Protein AF-A0A9W8GFX2-F1 (afdb_monomer_lite)

pLDDT: mean 70.72, std 22.23, range [20.66, 97.88]

Foldseek 3Di:
DDPPDPPPDPDDPPDPVDDWPVSLPQDPLLQVLCCPPVVDTHQDPLLSVLLNCLLFQQFAEEEAADPPNCNLVSVLRSLLRNLVVQLVVVVVVVDDNLRSLVLLFLQAEAADAAQVSQVVSLVSNVSSCCRSPVPRDSLSAEDEFEDDDVVVVVRVVSCVVRNGHNYYYYHLVRLQCQQQVPPDHRSQDAPPPVLVVVCVVVVVVCVPDDDDDPNVSNLNHGYAEYEAEAVCSQFVPADPPHDPVRNVCCVVDGGSSVVRLLVSCVRNVLCVPQVQLPDPDPPDDDPDDDDPPNDDDPPPVPPDDDDPDRPQPFSNPRGSSHHHYYYYHNDDDPVSVVVCVSNSVGGPDGHYHYDPPPDPVPPPPDDDFDWDDDDPPDTDTDDDPPPDDDDDDDDDDDDPDPPPPVVVVVVVVVVVVVVVVVVVVVVVVVVVD

Organism: NCBI:txid417178

Structure (mmCIF, N/CA/C/O backbone):
data_AF-A0A9W8GFX2-F1
#
_entry.id   AF-A0A9W8GFX2-F1
#
loop_
_atom_site.group_PDB
_atom_site.id
_atom_site.type_symbol
_atom_site.label_atom_id
_atom_site.label_alt_id
_atom_site.label_comp_id
_atom_site.label_asym_id
_atom_site.label_entity_id
_atom_site.label_seq_id
_atom_site.pdbx_PDB_ins_code
_atom_site.Cartn_x
_atom_site.Cartn_y
_atom_site.Cartn_z
_atom_site.occupancy
_atom_site.B_iso_or_equiv
_atom_site.auth_seq_id
_atom_site.auth_comp_id
_atom_site.auth_asym_id
_atom_site.auth_atom_id
_atom_site.pdbx_PDB_model_num
ATOM 1 N N . MET A 1 1 ? -31.278 7.350 14.910 1.00 24.78 1 MET A N 1
ATOM 2 C CA . MET A 1 1 ? -31.998 6.726 13.777 1.00 24.78 1 MET A CA 1
ATOM 3 C C . MET A 1 1 ? -31.205 6.971 12.481 1.00 24.78 1 MET A C 1
ATOM 5 O O . MET A 1 1 ? -31.663 7.671 11.594 1.00 24.78 1 MET A O 1
ATOM 9 N N . LEU A 1 2 ? -29.975 6.442 12.399 1.00 22.52 2 LEU A N 1
ATOM 10 C CA . LEU A 1 2 ? -29.036 6.632 11.282 1.00 22.52 2 LEU A CA 1
ATOM 11 C C . LEU A 1 2 ? -28.750 5.260 10.662 1.00 22.52 2 LEU A C 1
ATOM 13 O O . LEU A 1 2 ? -27.943 4.491 11.175 1.00 22.52 2 LEU A O 1
ATOM 17 N N . ARG A 1 3 ? -29.465 4.930 9.585 1.00 20.66 3 ARG A N 1
ATOM 18 C CA . ARG A 1 3 ? -29.139 3.795 8.717 1.00 20.66 3 ARG A CA 1
ATOM 19 C C . ARG A 1 3 ? -28.138 4.289 7.671 1.00 20.66 3 ARG A C 1
ATOM 21 O O . ARG A 1 3 ? -28.544 4.823 6.645 1.00 20.66 3 ARG A O 1
ATOM 28 N N . CYS A 1 4 ? -26.842 4.108 7.926 1.00 23.78 4 CYS A N 1
ATOM 29 C CA . CYS A 1 4 ? -25.829 4.125 6.868 1.00 23.78 4 CYS A CA 1
ATOM 30 C C . CYS A 1 4 ? -26.044 2.871 6.015 1.00 23.78 4 CYS A C 1
ATOM 32 O O . CYS A 1 4 ? -25.560 1.786 6.333 1.00 23.78 4 CYS A O 1
ATOM 34 N N . ALA A 1 5 ? -26.867 3.002 4.977 1.00 25.22 5 ALA A N 1
ATOM 35 C CA . ALA A 1 5 ? -27.092 1.946 4.010 1.00 25.22 5 ALA A CA 1
ATOM 36 C C . ALA A 1 5 ? -25.796 1.709 3.221 1.00 25.22 5 ALA A C 1
ATOM 38 O O . ALA A 1 5 ? -25.401 2.520 2.385 1.00 25.22 5 ALA A O 1
ATOM 39 N N . LEU A 1 6 ? -25.158 0.569 3.488 1.00 28.44 6 LEU A N 1
ATOM 40 C CA . LEU A 1 6 ? -24.264 -0.125 2.566 1.00 28.44 6 LEU A CA 1
ATOM 41 C C . LEU A 1 6 ? -25.026 -0.376 1.255 1.00 28.44 6 LEU A C 1
ATOM 43 O O . LEU A 1 6 ? -25.684 -1.398 1.071 1.00 28.44 6 LEU A O 1
ATOM 47 N N . LEU A 1 7 ? -24.975 0.589 0.340 1.00 24.98 7 LEU A N 1
ATOM 48 C CA . LEU A 1 7 ? -25.488 0.441 -1.015 1.00 24.98 7 LEU A CA 1
ATOM 49 C C . LEU A 1 7 ? -24.452 -0.319 -1.848 1.00 24.98 7 LEU A C 1
ATOM 51 O O . LEU A 1 7 ? -23.654 0.254 -2.587 1.00 24.98 7 LEU A O 1
ATOM 55 N N . VAL A 1 8 ? -24.505 -1.648 -1.748 1.00 31.12 8 VAL A N 1
ATOM 56 C CA . VAL A 1 8 ? -24.004 -2.553 -2.788 1.00 31.12 8 VAL A CA 1
ATOM 57 C C . VAL A 1 8 ? -24.923 -2.383 -4.001 1.00 31.12 8 VAL A C 1
ATOM 59 O O . VAL A 1 8 ? -25.888 -3.121 -4.189 1.00 31.12 8 VAL A O 1
ATOM 62 N N . SER A 1 9 ? -24.671 -1.356 -4.813 1.00 28.00 9 SER A N 1
ATOM 63 C CA . SER A 1 9 ? -25.372 -1.186 -6.085 1.00 28.00 9 SER A CA 1
ATOM 64 C C . SER A 1 9 ? -24.657 -1.994 -7.168 1.00 28.00 9 SER A C 1
ATOM 66 O O . SER A 1 9 ? -23.529 -1.723 -7.578 1.00 28.00 9 SER A O 1
ATOM 68 N N . ARG A 1 10 ? -25.327 -3.060 -7.612 1.00 30.11 10 ARG A N 1
ATOM 69 C CA . ARG A 1 10 ? -24.933 -3.860 -8.771 1.00 30.11 10 ARG A CA 1
ATOM 70 C C . ARG A 1 10 ? -24.878 -2.963 -10.016 1.00 30.11 10 ARG A C 1
ATOM 72 O O . ARG A 1 10 ? -25.896 -2.434 -10.449 1.00 30.11 10 ARG A O 1
ATOM 79 N N . GLY A 1 11 ? -23.701 -2.861 -10.630 1.00 30.83 11 GLY A N 1
ATOM 80 C CA . GLY A 1 11 ? -23.572 -2.708 -12.083 1.00 30.83 11 GLY A CA 1
ATOM 81 C C . GLY A 1 11 ? -23.943 -1.363 -12.721 1.00 30.83 11 GLY A C 1
ATOM 82 O O . GLY A 1 11 ? -24.408 -1.370 -13.860 1.00 30.83 11 GLY A O 1
ATOM 83 N N . ARG A 1 12 ? -23.702 -0.212 -12.081 1.00 29.14 12 ARG A N 1
A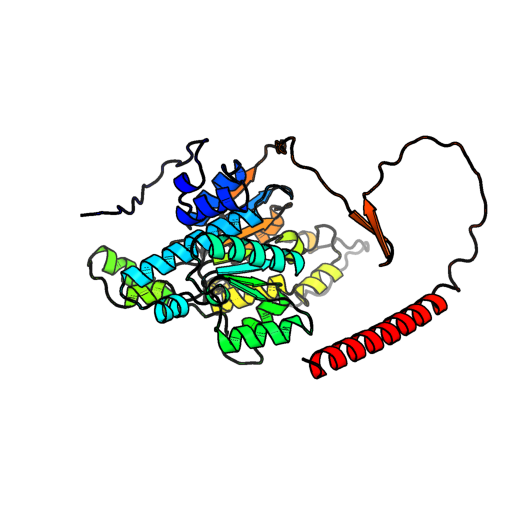TOM 84 C CA . ARG A 1 12 ? -23.725 1.089 -12.782 1.00 29.14 12 ARG A CA 1
ATOM 85 C C . ARG A 1 12 ? -22.453 1.891 -12.518 1.00 29.14 12 ARG A C 1
ATOM 87 O O . ARG A 1 12 ? -21.981 1.964 -11.392 1.00 29.14 12 ARG A O 1
ATOM 94 N N . ARG A 1 13 ? -21.896 2.462 -13.593 1.00 38.47 13 ARG A N 1
ATOM 95 C CA . ARG A 1 13 ? -20.738 3.367 -13.591 1.00 38.47 13 ARG A CA 1
ATOM 96 C C . ARG A 1 13 ? -21.013 4.546 -12.647 1.00 38.47 13 ARG A C 1
ATOM 98 O O . ARG A 1 13 ? -21.745 5.454 -13.020 1.00 38.47 13 ARG A O 1
ATOM 105 N N . LEU A 1 14 ? -20.427 4.524 -11.450 1.00 37.38 14 LEU A N 1
ATOM 106 C CA . LEU A 1 14 ? -20.392 5.645 -10.500 1.00 37.38 14 LEU A CA 1
ATOM 107 C C . LEU A 1 14 ? -19.260 6.619 -10.863 1.00 37.38 14 LEU A C 1
ATOM 109 O O . LEU A 1 14 ? -18.417 6.940 -10.037 1.00 37.38 14 LEU A O 1
ATOM 113 N N . PHE A 1 15 ? -19.213 7.065 -12.116 1.00 41.22 15 PHE A N 1
ATOM 114 C CA . PHE A 1 15 ? -18.318 8.149 -12.509 1.00 41.22 15 PHE A CA 1
ATOM 115 C C . PHE A 1 15 ? -19.181 9.325 -12.949 1.00 41.22 15 PHE A C 1
ATOM 117 O O . PHE A 1 15 ? -19.479 9.496 -14.127 1.00 41.22 15 PHE A O 1
ATOM 124 N N . SER A 1 16 ? -19.626 10.104 -11.962 1.00 36.94 16 SER A N 1
ATOM 125 C CA . SER A 1 16 ? -19.845 11.533 -12.173 1.00 36.94 16 SER A CA 1
ATOM 126 C C . SER A 1 16 ? -18.468 12.121 -12.478 1.00 36.94 16 SER A C 1
ATOM 128 O O . SER A 1 16 ? -17.565 12.040 -11.648 1.00 36.94 16 SER A O 1
ATOM 130 N N . THR A 1 17 ? -18.266 12.640 -13.685 1.00 38.75 17 THR A N 1
ATOM 131 C CA . THR A 1 17 ? -16.996 13.219 -14.155 1.00 38.75 17 THR A CA 1
ATOM 132 C C . THR A 1 17 ? -16.723 14.603 -13.546 1.00 38.75 17 THR A C 1
ATOM 134 O O . THR A 1 17 ? -16.325 15.522 -14.255 1.00 38.75 17 THR A O 1
ATOM 137 N N . GLY A 1 18 ? -16.961 14.782 -12.243 1.00 44.94 18 GLY A N 1
ATOM 138 C CA . GLY A 1 18 ? -16.845 16.087 -11.585 1.00 44.94 18 GLY A CA 1
ATOM 139 C C . GLY A 1 18 ? -16.917 16.084 -10.057 1.00 44.94 18 GLY A C 1
ATOM 140 O O . GLY A 1 18 ? -17.297 17.103 -9.492 1.00 44.94 18 GLY A O 1
ATOM 141 N N . GLY A 1 19 ? -16.593 14.974 -9.386 1.00 61.19 19 GLY A N 1
ATOM 142 C CA . GLY A 1 19 ? -16.722 14.873 -7.928 1.00 61.19 19 GLY A CA 1
ATOM 143 C C . GLY A 1 19 ? -15.461 15.239 -7.138 1.00 61.19 19 GLY A C 1
ATOM 144 O O . GLY A 1 19 ? -14.341 14.900 -7.529 1.00 61.19 19 GLY A O 1
ATOM 145 N N . GLY A 1 20 ? -15.643 15.903 -5.992 1.00 84.69 20 GLY A N 1
ATOM 146 C CA . GLY A 1 20 ? -14.577 16.143 -5.008 1.00 84.69 20 GLY A CA 1
ATOM 147 C C . GLY A 1 20 ? -14.150 14.868 -4.261 1.00 84.69 20 GLY A C 1
ATOM 148 O O . GLY A 1 20 ? -14.788 13.820 -4.366 1.00 84.69 20 GLY A O 1
ATOM 149 N N . PHE A 1 21 ? -13.087 14.939 -3.449 1.00 88.88 21 PHE A N 1
ATOM 150 C CA . PHE A 1 21 ? -12.582 13.778 -2.689 1.00 88.88 21 PHE A CA 1
ATOM 151 C C . PHE A 1 21 ? -13.656 13.107 -1.812 1.00 88.88 21 PHE A C 1
ATOM 153 O O . PHE A 1 21 ? -13.690 11.881 -1.711 1.00 88.88 21 PHE A O 1
ATOM 160 N N . ALA A 1 22 ? -14.559 13.888 -1.214 1.00 90.25 22 ALA A N 1
ATOM 161 C CA . ALA A 1 22 ? -15.645 13.364 -0.385 1.00 90.25 22 ALA A CA 1
ATOM 162 C C . ALA A 1 22 ? -16.611 12.461 -1.176 1.00 90.25 22 ALA A C 1
ATOM 164 O O . ALA A 1 22 ? -17.029 11.418 -0.677 1.00 90.25 22 ALA A O 1
ATOM 165 N N . GLU A 1 23 ? -16.919 12.813 -2.428 1.00 88.75 23 GLU A N 1
ATOM 166 C CA . GLU A 1 23 ? -17.828 12.046 -3.293 1.00 88.75 23 GLU A CA 1
ATOM 167 C C . GLU A 1 23 ? -17.230 10.711 -3.737 1.00 88.75 23 GLU A C 1
ATOM 169 O O . GLU A 1 23 ? -17.946 9.725 -3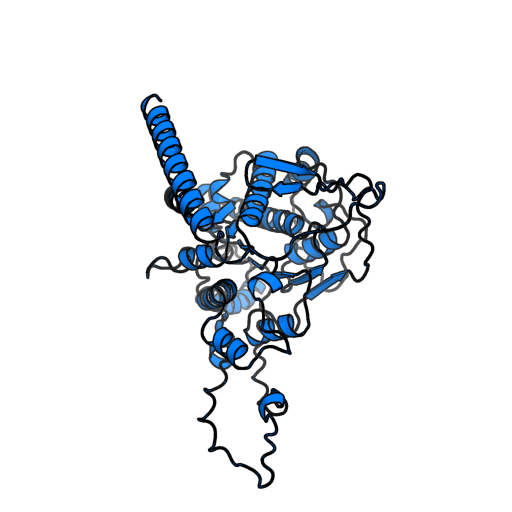.897 1.00 88.75 23 GLU A O 1
ATOM 174 N N . LEU A 1 24 ? -15.902 10.650 -3.860 1.00 88.94 24 LEU A N 1
ATOM 175 C CA . LEU A 1 24 ? -15.174 9.399 -4.091 1.00 88.94 24 LEU A CA 1
ATOM 176 C C . LEU A 1 24 ? -15.166 8.490 -2.856 1.00 88.94 24 LEU A C 1
ATOM 178 O O . LEU A 1 24 ? -14.665 7.367 -2.910 1.00 88.94 24 LEU A O 1
ATOM 182 N N . GLY A 1 25 ? -15.694 8.975 -1.733 1.00 88.88 25 GLY A N 1
ATOM 183 C CA . GLY A 1 25 ? -15.654 8.292 -0.462 1.00 88.88 25 GLY A CA 1
ATOM 184 C C . GLY A 1 25 ? -14.291 8.412 0.207 1.00 88.88 25 GLY A C 1
ATOM 185 O O . GLY A 1 25 ? -13.848 7.440 0.808 1.00 88.88 25 GLY A O 1
ATOM 186 N N . VAL A 1 26 ? -13.616 9.556 0.139 1.00 92.44 26 VAL A N 1
ATOM 187 C CA . VAL A 1 26 ? -12.558 9.874 1.110 1.00 92.44 26 VAL A CA 1
ATOM 188 C C . VAL A 1 26 ? -13.207 10.326 2.420 1.00 92.44 26 VAL A C 1
ATOM 190 O O . VAL A 1 26 ? -14.312 10.865 2.434 1.00 92.44 26 VAL A O 1
ATOM 193 N N . GLU A 1 27 ? -12.555 10.037 3.541 1.00 92.38 27 GLU A N 1
ATOM 194 C CA . GLU A 1 27 ? -13.055 10.392 4.868 1.00 92.38 27 GLU A CA 1
ATOM 195 C C . GLU A 1 27 ? -13.135 11.934 5.034 1.00 92.38 27 GLU A C 1
ATOM 197 O O . GLU A 1 27 ? -12.196 12.620 4.628 1.00 92.38 27 GLU A O 1
ATOM 202 N N . PRO A 1 28 ? -14.238 12.501 5.568 1.00 92.38 28 PRO A N 1
ATOM 203 C CA . PRO A 1 28 ? -14.447 13.952 5.604 1.00 92.38 28 PRO A CA 1
ATOM 204 C C . PRO A 1 28 ? -13.367 14.773 6.320 1.00 92.38 28 PRO A C 1
ATOM 206 O O . PRO A 1 28 ? -12.986 15.829 5.812 1.00 92.38 28 PRO A O 1
ATOM 209 N N . GLU A 1 29 ? -12.856 14.323 7.470 1.00 94.25 29 GLU A N 1
ATOM 210 C CA . GLU A 1 29 ? -11.775 15.035 8.169 1.00 94.25 29 GLU A CA 1
ATOM 211 C C . GLU A 1 29 ? -10.469 14.995 7.365 1.00 94.25 29 GLU A C 1
ATOM 213 O O . GLU A 1 29 ? -9.732 15.980 7.309 1.00 94.25 29 GLU A O 1
ATOM 218 N N . LEU A 1 30 ? -10.219 13.902 6.643 1.00 95.00 30 LEU A N 1
ATOM 219 C CA . LEU A 1 30 ? -9.101 13.793 5.716 1.00 95.00 30 LEU A CA 1
ATOM 220 C C . LEU A 1 30 ? -9.239 14.753 4.526 1.00 95.00 30 LEU A C 1
ATOM 222 O O . LEU A 1 30 ? -8.245 15.347 4.120 1.00 95.00 30 LEU A O 1
ATOM 226 N N . VAL A 1 31 ? -10.448 14.961 3.994 1.00 95.12 31 VAL A N 1
ATOM 227 C CA . VAL A 1 31 ? -10.687 15.974 2.946 1.00 95.12 31 VAL A CA 1
ATOM 228 C C . VAL A 1 31 ? -10.340 17.371 3.457 1.00 95.12 31 VAL A C 1
ATOM 230 O O . VAL A 1 31 ? -9.595 18.093 2.799 1.00 95.12 31 VAL A O 1
ATOM 233 N N . ARG A 1 32 ? -10.778 17.730 4.669 1.00 94.44 32 ARG A N 1
ATOM 234 C CA . ARG A 1 32 ? -10.410 19.016 5.285 1.00 94.44 32 ARG A CA 1
ATOM 235 C C . ARG A 1 32 ? -8.901 19.145 5.484 1.00 94.44 32 ARG A C 1
ATOM 237 O O . ARG A 1 32 ? -8.345 20.223 5.278 1.00 94.44 32 ARG A O 1
ATOM 244 N N . ALA A 1 33 ? -8.228 18.056 5.858 1.00 94.50 33 ALA A N 1
ATOM 245 C CA . ALA A 1 33 ? -6.777 18.047 6.000 1.00 94.50 33 ALA A CA 1
ATOM 246 C C . ALA A 1 33 ? -6.051 18.261 4.663 1.00 94.50 33 ALA A C 1
ATOM 248 O O . ALA A 1 33 ? -5.053 18.984 4.618 1.00 94.50 33 ALA A O 1
ATOM 249 N N . LEU A 1 34 ? -6.557 17.682 3.570 1.00 93.12 34 LEU A N 1
ATOM 250 C CA . LEU A 1 34 ? -6.042 17.923 2.218 1.00 93.12 34 LEU A CA 1
ATOM 251 C C . LEU A 1 34 ? -6.161 19.396 1.821 1.00 93.12 34 LEU A C 1
ATOM 253 O O . LEU A 1 34 ? -5.193 19.978 1.329 1.00 93.12 34 LEU A O 1
ATOM 257 N N . GLU A 1 35 ? -7.304 20.017 2.096 1.00 93.00 35 GLU A N 1
ATOM 258 C CA . GLU A 1 35 ? -7.539 21.425 1.778 1.00 93.00 35 GLU A CA 1
ATOM 259 C C . GLU A 1 35 ? -6.634 22.353 2.593 1.00 93.00 35 GLU A C 1
ATOM 261 O O . GLU A 1 35 ? -5.923 23.179 2.027 1.00 93.00 35 GLU A O 1
ATOM 266 N N . ARG A 1 36 ? -6.606 22.206 3.922 1.00 92.81 36 ARG A N 1
ATOM 267 C CA . ARG A 1 36 ? -5.871 23.136 4.796 1.00 92.81 36 ARG A CA 1
ATOM 268 C C . ARG A 1 36 ? -4.362 22.993 4.692 1.00 92.81 36 ARG A C 1
ATOM 270 O O . ARG A 1 36 ? -3.649 23.992 4.715 1.00 92.81 36 ARG A O 1
ATOM 277 N N . ARG A 1 37 ? -3.866 21.755 4.620 1.00 91.69 37 ARG A N 1
ATOM 278 C CA . ARG A 1 37 ? -2.428 21.483 4.722 1.00 91.69 37 ARG A CA 1
ATOM 279 C C . ARG A 1 37 ? -1.742 21.364 3.373 1.00 91.69 37 ARG A C 1
ATOM 281 O O . ARG A 1 37 ? -0.575 21.728 3.260 1.00 91.69 37 ARG A O 1
ATOM 288 N N . PHE A 1 38 ? -2.447 20.845 2.372 1.00 88.50 38 PHE A N 1
ATOM 289 C CA . PHE A 1 38 ? -1.880 20.597 1.049 1.00 88.50 38 PHE A CA 1
ATOM 290 C C . PHE A 1 38 ? -2.447 21.525 -0.026 1.00 88.50 38 PHE A C 1
ATOM 292 O O . PHE A 1 38 ? -1.894 21.547 -1.120 1.00 88.50 38 PHE A O 1
ATOM 299 N N . GLN A 1 39 ? -3.501 22.300 0.271 1.00 91.06 39 GLN A N 1
ATOM 300 C CA . GLN A 1 39 ? -4.186 23.168 -0.699 1.00 91.06 39 GLN A CA 1
ATOM 301 C C . GLN A 1 39 ? -4.709 22.373 -1.907 1.00 91.06 39 GLN A C 1
ATOM 303 O O . GLN A 1 39 ? -4.735 22.851 -3.040 1.00 91.06 39 GLN A O 1
ATOM 308 N N . ILE A 1 40 ? -5.109 21.120 -1.663 1.00 89.56 40 ILE A N 1
ATOM 309 C CA . ILE A 1 40 ? -5.638 20.214 -2.683 1.00 89.56 40 ILE A CA 1
ATOM 310 C C . ILE A 1 40 ? -7.153 20.126 -2.500 1.00 89.56 40 ILE A C 1
ATOM 312 O O . ILE A 1 40 ? -7.629 19.535 -1.535 1.00 89.56 40 ILE A O 1
ATOM 316 N N . HIS A 1 41 ? -7.900 20.686 -3.452 1.00 87.12 41 HIS A N 1
ATOM 317 C CA . HIS A 1 41 ? -9.367 20.732 -3.408 1.00 87.12 41 HIS A CA 1
ATOM 318 C C . HIS A 1 41 ? -10.022 19.627 -4.237 1.00 87.12 41 HIS A C 1
ATOM 320 O O . HIS A 1 41 ? -10.993 19.003 -3.810 1.00 87.12 41 HIS A O 1
ATOM 326 N N . THR A 1 42 ? -9.490 19.357 -5.430 1.00 87.88 42 THR A N 1
ATOM 327 C CA . THR A 1 42 ? -10.094 18.415 -6.375 1.00 87.88 42 THR A CA 1
ATOM 328 C C . THR A 1 42 ? -9.090 17.363 -6.842 1.00 87.88 42 THR A C 1
ATOM 330 O O . THR A 1 42 ? -7.935 17.683 -7.133 1.00 87.88 42 THR A O 1
ATOM 333 N N . PRO A 1 43 ? -9.503 16.086 -6.910 1.00 90.44 43 PRO A N 1
ATOM 334 C CA . PRO A 1 43 ? -8.684 15.038 -7.494 1.00 90.44 43 PRO A CA 1
ATOM 335 C C . PRO A 1 43 ? -8.682 15.170 -9.018 1.00 90.44 43 PRO A C 1
ATOM 337 O O . PRO A 1 43 ? -9.729 15.401 -9.627 1.00 90.44 43 PRO A O 1
ATOM 340 N N . ASN A 1 44 ? -7.528 14.958 -9.653 1.00 87.00 44 ASN A N 1
ATOM 341 C CA . ASN A 1 44 ? -7.477 14.851 -11.114 1.00 87.00 44 ASN A CA 1
ATOM 342 C C . ASN A 1 44 ? -8.163 13.561 -11.605 1.00 87.00 44 ASN A C 1
ATOM 344 O O . ASN A 1 44 ? -8.409 12.643 -10.822 1.00 87.00 44 ASN A O 1
ATOM 348 N N . THR A 1 45 ? -8.437 13.455 -12.907 1.00 86.31 45 THR A N 1
ATOM 349 C CA . THR A 1 45 ? -9.162 12.314 -13.499 1.00 86.31 45 THR A CA 1
ATOM 350 C C . THR A 1 45 ? -8.567 10.955 -13.129 1.00 86.31 45 THR A C 1
ATOM 352 O O . THR A 1 45 ? -9.304 10.023 -12.813 1.00 86.31 45 THR A O 1
ATOM 355 N N . MET A 1 46 ? -7.235 10.830 -13.108 1.00 85.38 46 MET A N 1
ATOM 356 C CA . MET A 1 46 ? -6.613 9.571 -12.700 1.00 85.38 46 MET A CA 1
ATOM 357 C C . MET A 1 46 ? -6.802 9.321 -11.206 1.00 85.38 46 MET A C 1
ATOM 359 O O . MET A 1 46 ? -7.123 8.202 -10.819 1.00 85.38 46 MET A O 1
ATOM 363 N N . GLN A 1 47 ? -6.624 10.338 -10.362 1.00 90.12 47 GLN A N 1
ATOM 364 C CA . GLN A 1 47 ? -6.831 10.196 -8.923 1.00 90.12 47 GLN A CA 1
ATOM 365 C C . GLN A 1 47 ? -8.280 9.814 -8.613 1.00 90.12 47 GLN A C 1
ATOM 367 O O . GLN A 1 47 ? -8.491 8.980 -7.741 1.00 90.12 47 GLN A O 1
ATOM 372 N N . GLN A 1 48 ? -9.257 10.351 -9.351 1.00 90.06 48 GLN A N 1
ATOM 373 C CA . GLN A 1 48 ? -10.668 9.971 -9.242 1.00 90.06 48 GLN A CA 1
ATOM 374 C C . GLN A 1 48 ? -10.872 8.479 -9.515 1.00 90.06 48 GLN A C 1
ATOM 376 O O . GLN A 1 48 ? -11.463 7.772 -8.697 1.00 90.06 48 GLN A O 1
ATOM 381 N N . GLU A 1 49 ? -10.337 7.983 -10.632 1.00 88.81 49 GLU A N 1
ATOM 382 C CA . GLU A 1 49 ? -10.454 6.572 -10.998 1.00 88.81 49 GLU A CA 1
ATOM 383 C C . GLU A 1 49 ? -9.706 5.667 -10.008 1.00 88.81 49 GLU A C 1
ATOM 385 O O . GLU A 1 49 ? -10.263 4.690 -9.503 1.00 88.81 49 GLU A O 1
ATOM 390 N N . LEU A 1 50 ? -8.466 6.020 -9.662 1.00 91.44 50 LEU A N 1
ATOM 391 C CA . LEU A 1 50 ? -7.630 5.266 -8.732 1.00 91.44 50 LEU A CA 1
ATOM 392 C C . LEU A 1 50 ? -8.248 5.197 -7.335 1.00 91.44 50 LEU A C 1
ATOM 394 O O . LEU A 1 50 ? -8.330 4.109 -6.762 1.00 91.44 50 LEU A O 1
ATOM 398 N N . LEU A 1 51 ? -8.701 6.325 -6.788 1.00 91.62 51 LEU A N 1
ATOM 399 C CA . LEU A 1 51 ? -9.351 6.375 -5.480 1.00 91.62 51 LEU A CA 1
ATOM 400 C C . LEU A 1 51 ? -10.657 5.591 -5.493 1.00 91.62 51 LEU A C 1
ATOM 402 O O . LEU A 1 51 ? -10.838 4.738 -4.628 1.00 91.62 51 LEU A O 1
ATOM 406 N N . GLY A 1 52 ? -11.523 5.794 -6.490 1.00 89.19 52 GLY A N 1
ATOM 407 C CA . GLY A 1 52 ? -12.796 5.075 -6.579 1.00 89.19 52 GLY A CA 1
ATOM 408 C C . GLY A 1 52 ? -12.612 3.552 -6.589 1.00 89.19 52 GLY A C 1
ATOM 409 O O . GLY A 1 52 ? -13.326 2.821 -5.900 1.00 89.19 52 GLY A O 1
ATOM 410 N N . GLN A 1 53 ? -11.599 3.057 -7.302 1.00 89.56 53 GLN A N 1
ATOM 411 C CA . GLN A 1 53 ? -11.300 1.623 -7.367 1.00 89.56 53 GLN A CA 1
ATOM 412 C C . GLN A 1 53 ? -10.567 1.095 -6.124 1.00 89.56 53 GLN A C 1
ATOM 414 O O . GLN A 1 53 ? -10.798 -0.036 -5.687 1.00 89.56 53 GLN A O 1
ATOM 419 N N . THR A 1 54 ? -9.695 1.904 -5.520 1.00 90.38 54 THR A N 1
ATOM 420 C CA . THR A 1 54 ? -8.974 1.532 -4.291 1.00 90.38 54 THR A CA 1
ATOM 421 C C . THR A 1 54 ? -9.932 1.450 -3.105 1.00 90.38 54 THR A C 1
ATOM 423 O O . THR A 1 54 ? -9.906 0.486 -2.347 1.00 90.38 54 THR A O 1
ATOM 426 N N . LEU A 1 55 ? -10.823 2.433 -2.963 1.00 89.06 55 LEU A N 1
ATOM 427 C CA . LEU A 1 55 ? -11.742 2.542 -1.831 1.00 89.06 55 LEU A CA 1
ATOM 428 C C . LEU A 1 55 ? -12.860 1.491 -1.860 1.00 89.06 55 LEU A C 1
ATOM 430 O O . LEU A 1 55 ? -13.373 1.122 -0.806 1.00 89.06 55 LEU A O 1
ATOM 434 N N . THR A 1 56 ? -13.222 0.987 -3.042 1.00 82.25 56 THR A N 1
ATOM 435 C CA . THR A 1 56 ? -14.243 -0.064 -3.200 1.00 82.25 56 THR A CA 1
ATOM 436 C C . THR A 1 56 ? -13.690 -1.484 -3.083 1.00 82.25 56 THR A C 1
ATOM 438 O O . THR A 1 56 ? -14.465 -2.408 -2.850 1.00 82.25 56 THR A O 1
ATOM 441 N N . ALA A 1 57 ? -12.373 -1.671 -3.231 1.00 73.19 57 ALA A N 1
ATOM 442 C CA . ALA A 1 57 ? -11.684 -2.957 -3.103 1.00 73.19 57 ALA A CA 1
ATOM 443 C C . ALA A 1 57 ? -12.354 -4.124 -3.860 1.00 73.19 57 ALA A C 1
ATOM 445 O O . ALA A 1 57 ? -12.459 -5.233 -3.343 1.00 73.19 57 ALA A O 1
ATOM 446 N N . SER A 1 58 ? -12.820 -3.877 -5.090 1.00 71.19 58 SER A N 1
ATOM 447 C CA . SER A 1 58 ? -13.540 -4.875 -5.901 1.00 71.19 58 SER A CA 1
ATOM 448 C C . SER A 1 58 ? -12.637 -5.699 -6.823 1.00 71.19 58 SER A C 1
ATOM 450 O O . SER A 1 58 ? -13.017 -6.782 -7.256 1.00 71.19 58 SER A O 1
ATOM 452 N N . ASN A 1 59 ? -11.446 -5.187 -7.150 1.00 80.31 59 ASN A N 1
ATOM 453 C CA . ASN A 1 59 ? -10.510 -5.804 -8.086 1.00 80.31 59 ASN A CA 1
ATOM 454 C C . ASN A 1 59 ? -9.057 -5.497 -7.707 1.00 80.31 59 ASN A C 1
ATOM 456 O O . ASN A 1 59 ? -8.762 -4.467 -7.092 1.00 80.31 59 ASN A O 1
ATOM 460 N N . HIS A 1 60 ? -8.137 -6.376 -8.117 1.00 89.31 60 HIS A N 1
ATOM 461 C CA . HIS A 1 60 ? -6.727 -6.004 -8.199 1.00 89.31 60 HIS A CA 1
ATOM 462 C C . HIS A 1 60 ? -6.562 -4.937 -9.278 1.00 89.31 60 HIS A C 1
ATOM 464 O O . HIS A 1 60 ? -7.177 -5.032 -10.346 1.00 89.31 60 HIS A O 1
ATOM 470 N N . LEU A 1 61 ? -5.722 -3.947 -9.003 1.00 91.94 61 LEU A N 1
ATOM 471 C CA . LEU A 1 61 ? -5.535 -2.781 -9.850 1.00 91.94 61 LEU A CA 1
ATOM 472 C C . LEU A 1 61 ? -4.139 -2.799 -10.454 1.00 91.94 61 LEU A C 1
ATOM 474 O O . LEU A 1 61 ? -3.149 -3.056 -9.767 1.00 91.94 61 LEU A O 1
ATOM 478 N N . LEU A 1 62 ? -4.067 -2.495 -11.741 1.00 92.50 62 LEU A N 1
ATOM 479 C CA . LEU A 1 62 ? -2.825 -2.264 -12.454 1.00 92.50 62 LEU A CA 1
ATOM 480 C C . LEU A 1 62 ? -2.910 -0.886 -13.103 1.00 92.50 62 LEU A C 1
ATOM 482 O O . LEU A 1 62 ? -3.678 -0.679 -14.037 1.00 92.50 62 LEU A O 1
ATOM 486 N N . VAL A 1 63 ? -2.148 0.062 -12.575 1.00 91.31 63 VAL A N 1
ATOM 487 C CA . VAL A 1 63 ? -2.230 1.470 -12.962 1.00 91.31 63 VAL A CA 1
ATOM 488 C C . VAL A 1 63 ? -1.050 1.802 -13.856 1.00 91.31 63 VAL A C 1
ATOM 490 O O . VAL A 1 63 ? 0.102 1.658 -13.439 1.00 91.31 63 VAL A O 1
ATOM 493 N N . ARG A 1 64 ? -1.344 2.259 -15.073 1.00 89.06 64 ARG A N 1
ATOM 494 C CA . ARG A 1 64 ? -0.356 2.698 -16.054 1.00 89.06 64 ARG A CA 1
ATOM 495 C C . ARG A 1 64 ? -0.458 4.199 -16.274 1.00 89.06 64 ARG A C 1
ATOM 497 O O . ARG A 1 64 ? -1.432 4.667 -16.855 1.00 89.06 64 ARG A O 1
ATOM 504 N N . GLN A 1 65 ? 0.549 4.952 -15.838 1.00 78.56 65 GLN A N 1
ATOM 505 C CA . GLN A 1 65 ? 0.627 6.381 -16.155 1.00 78.56 65 GLN A CA 1
ATOM 506 C C . GLN A 1 65 ? 2.009 6.973 -15.869 1.00 78.56 65 GLN A C 1
ATOM 508 O O . GLN A 1 65 ? 2.666 6.567 -14.907 1.00 78.56 65 GLN A O 1
ATOM 513 N N . GLU A 1 66 ? 2.375 8.009 -16.622 1.00 72.69 66 GLU A N 1
ATOM 514 C CA . GLU A 1 66 ? 3.591 8.813 -16.449 1.00 72.69 66 GLU A CA 1
ATOM 515 C C . GLU A 1 66 ? 3.782 9.341 -15.021 1.00 72.69 66 GLU A C 1
ATOM 517 O O . GLU A 1 66 ? 2.834 9.478 -14.240 1.00 72.69 66 GLU A O 1
ATOM 522 N N . THR A 1 67 ? 5.036 9.595 -14.653 1.00 75.56 67 THR A N 1
ATOM 523 C CA . THR A 1 67 ? 5.412 10.189 -13.365 1.00 75.56 67 THR A CA 1
ATOM 524 C C . THR A 1 67 ? 4.789 11.581 -13.199 1.00 75.56 67 THR A C 1
ATOM 526 O O . THR A 1 67 ? 4.342 12.204 -14.154 1.00 75.56 67 THR A O 1
ATOM 529 N N . GLY A 1 68 ? 4.672 12.058 -11.957 1.00 75.38 68 GLY A N 1
ATOM 530 C CA . GLY A 1 68 ? 4.124 13.394 -11.677 1.00 75.38 68 GLY A CA 1
ATOM 531 C C . GLY A 1 68 ? 2.593 13.500 -11.644 1.00 75.38 68 GLY A C 1
ATOM 532 O O . GLY A 1 68 ? 2.072 14.485 -11.141 1.00 75.38 68 GLY A O 1
ATOM 533 N N . SER A 1 69 ? 1.842 12.470 -12.043 1.00 77.50 69 SER A N 1
ATOM 534 C CA . SER A 1 69 ? 0.367 12.510 -12.023 1.00 77.50 69 SER A CA 1
ATOM 535 C C . SER A 1 69 ? -0.296 12.403 -10.636 1.00 77.50 69 SER A C 1
ATOM 537 O O . SER A 1 69 ? -1.523 12.392 -10.526 1.00 77.50 69 SER A O 1
ATOM 539 N N . GLY A 1 70 ? 0.497 12.287 -9.565 1.00 86.38 70 GLY A N 1
ATOM 540 C CA . GLY A 1 70 ? -0.003 12.217 -8.189 1.00 86.38 70 GLY A CA 1
ATOM 541 C C . GLY A 1 70 ? -0.595 10.862 -7.771 1.00 86.38 70 GLY A C 1
ATOM 542 O O . GLY A 1 70 ? -1.382 10.825 -6.827 1.00 86.38 70 GLY A O 1
ATOM 543 N N . LYS A 1 71 ? -0.232 9.756 -8.446 1.00 89.81 71 LYS A N 1
ATOM 544 C CA . LYS A 1 71 ? -0.691 8.378 -8.133 1.00 89.81 71 LYS A CA 1
ATOM 545 C C . LYS A 1 71 ? -0.387 7.969 -6.693 1.00 89.81 71 LYS A C 1
ATOM 547 O O . LYS A 1 71 ? -1.280 7.561 -5.957 1.00 89.81 71 LYS A O 1
ATOM 552 N N . THR A 1 72 ? 0.876 8.096 -6.297 1.00 93.44 72 THR A N 1
ATOM 553 C CA . THR A 1 72 ? 1.359 7.673 -4.979 1.00 93.44 72 THR A CA 1
ATOM 554 C C . THR A 1 72 ? 0.705 8.480 -3.860 1.00 93.44 72 THR A C 1
ATOM 556 O O . THR A 1 72 ? 0.304 7.924 -2.837 1.00 93.44 72 THR A O 1
ATOM 559 N N . PHE A 1 73 ? 0.513 9.784 -4.078 1.00 94.12 73 PHE A N 1
ATOM 560 C CA . PHE A 1 73 ? -0.209 10.635 -3.137 1.00 94.12 73 PHE A CA 1
ATOM 561 C C . PHE A 1 73 ? -1.676 10.204 -3.002 1.00 94.12 73 PHE A C 1
ATOM 563 O O . PHE A 1 73 ? -2.146 9.971 -1.891 1.00 94.12 73 PHE A O 1
ATOM 570 N N . ALA A 1 74 ? -2.384 9.994 -4.117 1.00 93.56 74 ALA A N 1
ATOM 571 C CA . ALA A 1 74 ? -3.769 9.523 -4.086 1.00 93.56 74 ALA A CA 1
ATOM 572 C C . ALA A 1 74 ? -3.915 8.154 -3.408 1.00 93.56 74 ALA A C 1
ATOM 574 O O . ALA A 1 74 ? -4.842 7.952 -2.629 1.00 93.56 74 ALA A O 1
ATOM 575 N N . LEU A 1 75 ? -2.975 7.228 -3.612 1.00 94.81 75 LEU A N 1
ATOM 576 C CA . LEU A 1 75 ? -2.977 5.975 -2.857 1.00 94.81 75 LEU A CA 1
ATOM 577 C C . LEU A 1 75 ? -2.744 6.187 -1.366 1.00 94.81 75 LEU A C 1
ATOM 579 O O . LEU A 1 75 ? -3.411 5.542 -0.567 1.00 94.81 75 LEU A O 1
ATOM 583 N N . SER A 1 76 ? -1.860 7.106 -0.984 1.00 96.88 76 SER A N 1
ATOM 584 C CA . SER A 1 76 ? -1.644 7.454 0.425 1.00 96.88 76 SER A CA 1
ATOM 585 C C . SER A 1 76 ? -2.941 7.950 1.078 1.00 96.88 76 SER A C 1
ATOM 587 O O . SER A 1 76 ? -3.294 7.494 2.165 1.00 96.88 76 SER A O 1
ATOM 589 N N . VAL A 1 77 ? -3.697 8.806 0.378 1.00 96.44 77 VAL A N 1
ATOM 590 C CA . VAL A 1 77 ? -5.034 9.268 0.797 1.00 96.44 77 VAL A CA 1
ATOM 591 C C . VAL A 1 77 ? -6.013 8.099 0.917 1.00 96.44 77 VAL A C 1
ATOM 593 O O . VAL A 1 77 ? -6.672 7.946 1.946 1.00 96.44 77 VAL A O 1
ATOM 596 N N . GLY A 1 78 ? -6.098 7.247 -0.107 1.00 95.38 78 GLY A N 1
ATOM 597 C CA . GLY A 1 78 ? -7.015 6.107 -0.122 1.00 95.38 78 GLY A CA 1
ATOM 598 C C . GLY A 1 78 ? -6.726 5.091 0.987 1.00 95.38 78 GLY A C 1
ATOM 599 O O . GLY A 1 78 ? -7.642 4.655 1.683 1.00 95.38 78 GLY A O 1
ATOM 600 N N . LEU A 1 79 ? -5.453 4.749 1.201 1.00 95.44 79 LEU A N 1
ATOM 601 C CA . LEU A 1 79 ? -5.017 3.824 2.251 1.00 95.44 79 LEU A CA 1
ATOM 602 C C . LEU A 1 79 ? -5.293 4.373 3.651 1.00 95.44 79 LEU A C 1
ATOM 604 O O . LEU A 1 79 ? -5.783 3.632 4.509 1.00 95.44 79 LEU A O 1
ATOM 608 N N . LEU A 1 80 ? -5.014 5.659 3.882 1.00 96.69 80 LEU A N 1
ATOM 609 C CA . LEU A 1 80 ? -5.314 6.301 5.157 1.00 96.69 80 LEU A CA 1
ATOM 610 C C . LEU A 1 80 ? -6.827 6.348 5.396 1.00 96.69 80 LEU A C 1
ATOM 612 O O . LEU A 1 80 ? -7.281 5.942 6.461 1.00 96.69 80 LEU A O 1
ATOM 616 N N . SER A 1 81 ? -7.620 6.736 4.393 1.00 95.69 81 SER A N 1
ATOM 617 C CA . SER A 1 81 ? -9.083 6.751 4.497 1.00 95.69 81 SER A CA 1
ATOM 618 C C . SER A 1 81 ? -9.660 5.374 4.843 1.00 95.69 81 SER A C 1
ATOM 620 O O . SER A 1 81 ? -10.530 5.270 5.707 1.00 95.69 81 SER A O 1
ATOM 622 N N . LEU A 1 82 ? -9.155 4.303 4.222 1.00 92.81 82 LEU A N 1
ATOM 623 C CA . LEU A 1 82 ? -9.576 2.936 4.538 1.00 92.81 82 LEU A CA 1
ATOM 624 C C . LEU A 1 82 ? -9.169 2.521 5.951 1.00 92.81 82 LEU A C 1
ATOM 626 O O . LEU A 1 82 ? -9.981 1.944 6.669 1.00 92.81 82 LEU A O 1
ATOM 630 N N . THR A 1 83 ? -7.951 2.855 6.371 1.00 93.25 83 THR A N 1
ATOM 631 C CA . THR A 1 83 ? -7.461 2.555 7.723 1.00 93.25 83 THR A CA 1
ATOM 632 C C . THR A 1 83 ? -8.291 3.268 8.792 1.00 93.25 83 THR A C 1
ATOM 634 O O . THR A 1 83 ? -8.665 2.653 9.788 1.00 93.25 83 THR A O 1
ATOM 637 N N . LEU A 1 84 ? -8.654 4.532 8.569 1.00 93.62 84 LEU A N 1
ATOM 638 C CA . LEU A 1 84 ? -9.491 5.309 9.488 1.00 93.62 84 LEU A CA 1
ATOM 639 C C . LEU A 1 84 ? -10.920 4.760 9.573 1.00 93.62 84 LEU A C 1
ATOM 641 O O . LEU A 1 84 ? -11.467 4.633 10.664 1.00 93.62 84 LEU A O 1
ATOM 645 N N . ARG A 1 85 ? -11.512 4.355 8.444 1.00 91.00 85 ARG A N 1
ATOM 646 C CA . ARG A 1 85 ? -12.835 3.706 8.424 1.00 91.00 85 ARG A CA 1
ATOM 647 C C . ARG A 1 85 ? -12.854 2.396 9.190 1.00 91.00 85 ARG A C 1
ATOM 649 O O . ARG A 1 85 ? -13.781 2.129 9.946 1.00 91.00 85 ARG A O 1
ATOM 656 N N . GLU A 1 86 ? -11.835 1.572 8.980 1.00 89.94 86 GLU A N 1
ATOM 657 C CA . GLU A 1 86 ? -11.666 0.320 9.713 1.00 89.94 86 GLU A CA 1
ATOM 658 C C . GLU A 1 86 ? -11.506 0.580 11.213 1.00 89.94 86 GLU A C 1
ATOM 660 O O . GLU A 1 86 ? -12.109 -0.121 12.021 1.00 89.94 86 GLU A O 1
ATOM 665 N N . HIS A 1 87 ? -10.767 1.629 11.578 1.00 91.44 87 HIS A N 1
ATOM 666 C CA . HIS A 1 87 ? -10.574 2.020 12.966 1.00 91.44 87 HIS A CA 1
ATOM 667 C C . HIS A 1 87 ? -11.910 2.418 13.603 1.00 91.44 87 HIS A C 1
ATOM 669 O O . HIS A 1 87 ? -12.315 1.850 14.614 1.00 91.44 87 HIS A O 1
ATOM 675 N N . GLN A 1 88 ? -12.654 3.321 12.961 1.00 91.06 88 GLN A N 1
ATOM 676 C CA . GLN A 1 88 ? -13.984 3.747 13.403 1.00 91.06 88 GLN A CA 1
ATOM 677 C C . GLN A 1 88 ? -14.971 2.575 13.503 1.00 91.06 88 GLN A C 1
ATOM 679 O O . GLN A 1 88 ? -15.767 2.523 14.442 1.00 91.06 88 GLN A O 1
ATOM 684 N N . ALA A 1 89 ? -14.912 1.615 12.574 1.00 89.06 89 ALA A N 1
ATOM 685 C CA . ALA A 1 89 ? -15.734 0.410 12.625 1.00 89.06 89 ALA A CA 1
ATOM 686 C C . ALA A 1 89 ? -15.413 -0.438 13.865 1.00 89.06 89 ALA A C 1
ATOM 688 O O . ALA A 1 89 ? -16.331 -0.826 14.581 1.00 89.06 89 ALA A O 1
ATOM 689 N N . LEU A 1 90 ? -14.131 -0.654 14.176 1.00 87.88 90 LEU A N 1
ATOM 690 C CA . LEU A 1 90 ? -13.711 -1.378 15.382 1.00 87.88 90 LEU A CA 1
ATOM 691 C C . LEU A 1 90 ? -14.136 -0.653 16.667 1.00 87.88 90 LEU A C 1
ATOM 693 O O . LEU A 1 90 ? -14.634 -1.292 17.592 1.00 87.88 90 LEU A O 1
ATOM 697 N N . ARG A 1 91 ? -14.028 0.681 16.712 1.00 90.69 91 ARG A N 1
ATOM 698 C CA . ARG A 1 91 ? -14.523 1.484 17.847 1.00 90.69 91 ARG A CA 1
ATOM 699 C C . ARG A 1 91 ? -16.041 1.369 17.999 1.00 90.69 91 ARG A C 1
ATOM 701 O O . ARG A 1 91 ? -16.539 1.244 19.113 1.00 90.69 91 ARG A O 1
ATOM 708 N N . SER A 1 92 ? -16.771 1.331 16.884 1.00 89.75 92 SER A N 1
ATOM 709 C CA . SER A 1 92 ? -18.229 1.135 16.873 1.00 89.75 92 SER A CA 1
ATOM 710 C C . SER A 1 92 ? -18.646 -0.272 17.322 1.00 89.75 92 SER A C 1
ATOM 712 O O . SER A 1 92 ? -19.759 -0.445 17.807 1.00 89.75 92 SER A O 1
ATOM 714 N N . MET A 1 93 ? -17.756 -1.265 17.206 1.00 86.19 93 MET A N 1
ATOM 715 C CA . MET A 1 93 ? -17.930 -2.620 17.752 1.00 86.19 93 MET A CA 1
ATOM 716 C C . MET A 1 93 ? -17.620 -2.709 19.259 1.00 86.19 93 MET A C 1
ATOM 718 O O . MET A 1 93 ? -17.652 -3.797 19.825 1.00 86.19 93 MET A O 1
ATOM 722 N N . GLY A 1 94 ? -17.314 -1.587 19.918 1.00 88.94 94 GLY A N 1
ATOM 723 C CA . GLY A 1 94 ? -17.068 -1.527 21.359 1.00 88.94 94 GLY A CA 1
ATOM 724 C C . GLY A 1 94 ? -15.628 -1.826 21.780 1.00 88.94 94 GLY A C 1
ATOM 725 O O . GLY A 1 94 ? -15.357 -1.866 22.978 1.00 88.94 94 GLY A O 1
ATOM 726 N N . LEU A 1 95 ? -14.692 -2.003 20.837 1.00 88.81 95 LEU A N 1
ATOM 727 C CA . LEU A 1 95 ? -13.273 -2.113 21.181 1.00 88.81 95 LEU A CA 1
ATOM 728 C C . LEU A 1 95 ? -12.772 -0.765 21.691 1.00 88.81 95 LEU A C 1
ATOM 730 O O . LEU A 1 95 ? -13.087 0.279 21.113 1.00 88.81 95 LEU A O 1
ATOM 734 N N . ASP A 1 96 ? -11.948 -0.789 22.737 1.00 91.56 96 ASP A N 1
ATOM 735 C CA . ASP A 1 96 ? -11.209 0.394 23.161 1.00 91.56 96 ASP A CA 1
ATOM 736 C C . ASP A 1 96 ? -10.172 0.830 22.102 1.00 91.56 96 ASP A C 1
ATOM 738 O O . ASP A 1 96 ? -9.931 0.158 21.094 1.00 91.56 96 ASP A O 1
ATOM 742 N N . GLU A 1 97 ? -9.578 2.002 22.314 1.00 90.12 97 GLU A N 1
ATOM 743 C CA . GLU A 1 97 ? -8.611 2.601 21.391 1.00 90.12 97 GLU A CA 1
ATOM 744 C C . GLU A 1 97 ? -7.394 1.690 21.146 1.00 90.12 97 GLU A C 1
ATOM 746 O O . GLU A 1 97 ? -6.960 1.483 20.010 1.00 90.12 97 GLU A O 1
ATOM 751 N N . ALA A 1 98 ? -6.860 1.101 22.217 1.00 88.00 98 ALA A N 1
ATOM 752 C CA . ALA A 1 98 ? -5.661 0.277 22.166 1.00 88.00 98 ALA A CA 1
ATOM 753 C C . ALA A 1 98 ? -5.918 -1.053 21.440 1.00 88.00 98 ALA A C 1
ATOM 755 O O . ALA A 1 98 ? -5.105 -1.475 20.612 1.00 88.00 98 ALA A O 1
ATOM 756 N N . ALA A 1 99 ? -7.058 -1.689 21.706 1.00 87.56 99 ALA A N 1
ATOM 757 C CA . ALA A 1 99 ? -7.496 -2.925 21.080 1.00 87.56 99 ALA A CA 1
ATOM 758 C C . ALA A 1 99 ? -7.826 -2.721 19.598 1.00 87.56 99 ALA A C 1
ATOM 760 O O . ALA A 1 99 ? -7.431 -3.548 18.770 1.00 87.56 99 ALA A O 1
ATOM 761 N N . ALA A 1 100 ? -8.484 -1.613 19.239 1.00 88.25 100 ALA A N 1
ATOM 762 C CA . ALA A 1 100 ? -8.765 -1.273 17.846 1.00 88.25 100 ALA A CA 1
ATOM 763 C C . ALA A 1 100 ? -7.461 -1.123 17.045 1.00 88.25 100 ALA A C 1
ATOM 765 O O . ALA A 1 100 ? -7.273 -1.805 16.038 1.00 88.25 100 ALA A O 1
ATOM 766 N N . LEU A 1 101 ? -6.509 -0.325 17.539 1.00 87.56 101 LEU A N 1
ATOM 767 C CA . LEU A 1 101 ? -5.206 -0.138 16.887 1.00 87.56 101 LEU A CA 1
ATOM 768 C C . LEU A 1 101 ? -4.391 -1.435 16.819 1.00 87.56 101 LEU A C 1
ATOM 770 O O . LEU A 1 101 ? -3.719 -1.696 15.823 1.00 87.56 101 LEU A O 1
ATOM 774 N N . SER A 1 102 ? -4.458 -2.272 17.857 1.00 85.19 102 SER A N 1
ATOM 775 C CA . SER A 1 102 ? -3.778 -3.570 17.866 1.00 85.19 102 SER A CA 1
ATOM 776 C C . SER A 1 102 ? -4.388 -4.572 16.879 1.00 85.19 102 SER A C 1
ATOM 778 O O . SER A 1 102 ? -3.688 -5.418 16.331 1.00 85.19 102 SER A O 1
ATOM 780 N N . THR A 1 103 ? -5.686 -4.466 16.604 1.00 83.38 103 THR A N 1
ATOM 781 C CA . THR A 1 103 ? -6.371 -5.334 15.636 1.00 83.38 103 THR A CA 1
ATOM 782 C C . THR A 1 103 ? -6.011 -4.973 14.191 1.00 83.38 103 THR A C 1
ATOM 784 O O . THR A 1 103 ? -5.968 -5.848 13.333 1.00 83.38 103 THR A O 1
ATOM 787 N N . GLN A 1 104 ? -5.691 -3.705 13.915 1.00 84.25 104 GLN A N 1
ATOM 788 C CA . GLN A 1 104 ? -5.387 -3.212 12.564 1.00 84.25 104 GLN A CA 1
ATOM 789 C C . GLN A 1 104 ? -3.924 -3.369 12.130 1.00 84.25 104 GLN A C 1
ATOM 791 O O . GLN A 1 104 ? -3.556 -2.869 11.066 1.00 84.25 104 GLN A O 1
ATOM 796 N N . GLN A 1 105 ? -3.076 -4.022 12.926 1.00 82.88 105 GLN A N 1
ATOM 797 C CA . GLN A 1 105 ? -1.646 -4.125 12.633 1.00 82.88 105 GLN A CA 1
ATOM 798 C C . GLN A 1 105 ? -1.386 -4.747 11.251 1.00 82.88 105 GLN A C 1
ATOM 800 O O . GLN A 1 105 ? -1.924 -5.803 10.910 1.00 82.88 105 GLN A O 1
ATOM 805 N N . ALA A 1 106 ? -0.534 -4.081 10.469 1.00 83.56 106 ALA A N 1
ATOM 806 C CA . ALA A 1 106 ? -0.142 -4.450 9.112 1.00 83.56 106 ALA A CA 1
ATOM 807 C C . ALA A 1 106 ? -1.311 -4.709 8.140 1.00 83.56 106 ALA A C 1
ATOM 809 O O . ALA A 1 106 ? -1.212 -5.571 7.266 1.00 83.56 106 ALA A O 1
ATOM 810 N N . ASN A 1 107 ? -2.414 -3.962 8.250 1.00 88.44 107 ASN A N 1
ATOM 811 C CA . ASN A 1 107 ? -3.541 -4.074 7.318 1.00 88.44 107 ASN A CA 1
ATOM 812 C C . ASN A 1 107 ? -3.154 -3.718 5.867 1.00 88.44 107 ASN A C 1
ATOM 814 O O . ASN A 1 107 ? -3.719 -4.273 4.917 1.00 88.44 107 ASN A O 1
ATOM 818 N N . SER A 1 108 ? -2.185 -2.818 5.688 1.00 92.56 108 SER A N 1
ATOM 819 C CA . SER A 1 108 ? -1.775 -2.286 4.392 1.00 92.56 108 SER A CA 1
ATOM 820 C C . SER A 1 108 ? -0.257 -2.267 4.287 1.00 92.56 108 SER A C 1
ATOM 822 O O . SER A 1 108 ? 0.422 -1.662 5.111 1.00 92.56 108 SER A O 1
ATOM 824 N N . VAL A 1 109 ? 0.279 -2.896 3.247 1.00 94.69 109 VAL A N 1
ATOM 825 C CA . VAL A 1 109 ? 1.715 -2.941 2.965 1.00 94.69 109 VAL A CA 1
ATOM 826 C C . VAL A 1 109 ? 1.989 -2.198 1.665 1.00 94.69 109 VAL A C 1
ATOM 828 O O . VAL A 1 109 ? 1.425 -2.535 0.626 1.00 94.69 109 VAL A O 1
ATOM 831 N N . VAL A 1 110 ? 2.868 -1.203 1.712 1.00 97.00 110 VAL A N 1
ATOM 832 C CA . VAL A 1 110 ? 3.292 -0.391 0.570 1.00 97.00 110 VAL A CA 1
ATOM 833 C C . VAL A 1 110 ? 4.762 -0.662 0.297 1.00 97.00 110 VAL A C 1
ATOM 835 O O . VAL A 1 110 ? 5.637 -0.320 1.093 1.00 97.00 110 VAL A O 1
ATOM 838 N N . VAL A 1 111 ? 5.031 -1.283 -0.844 1.00 96.62 111 VAL A N 1
ATOM 839 C CA . VAL A 1 111 ? 6.379 -1.572 -1.316 1.00 96.62 111 VAL A CA 1
ATOM 840 C C . VAL A 1 111 ? 6.811 -0.459 -2.251 1.00 96.62 111 VAL A C 1
ATOM 842 O O . VAL A 1 111 ? 6.154 -0.211 -3.261 1.00 96.62 111 VAL A O 1
ATOM 845 N N . VAL A 1 112 ? 7.922 0.190 -1.916 1.00 96.06 112 VAL A N 1
ATOM 846 C CA . VAL A 1 112 ? 8.482 1.307 -2.681 1.00 96.06 112 VAL A CA 1
ATOM 847 C C . VAL A 1 112 ? 9.883 0.982 -3.212 1.00 96.06 112 VAL A C 1
ATOM 849 O O . VAL A 1 112 ? 10.621 0.216 -2.587 1.00 96.06 112 VAL A O 1
ATOM 852 N N . PRO A 1 113 ? 10.290 1.556 -4.357 1.00 93.00 113 PRO A N 1
ATOM 853 C CA . PRO A 1 113 ? 11.576 1.272 -4.997 1.00 93.00 113 PRO A CA 1
ATOM 854 C C . PRO A 1 113 ? 12.784 1.776 -4.197 1.00 93.00 113 PRO A C 1
ATOM 856 O O . PRO A 1 113 ? 13.849 1.158 -4.248 1.00 93.00 113 PRO A O 1
ATOM 859 N N . ASN A 1 114 ? 12.638 2.885 -3.470 1.00 92.31 114 ASN A N 1
ATOM 860 C CA . ASN A 1 114 ? 13.723 3.569 -2.770 1.00 92.31 114 ASN A CA 1
ATOM 861 C C . ASN A 1 114 ? 13.261 4.134 -1.416 1.00 92.31 114 ASN A C 1
ATOM 863 O O . ASN A 1 114 ? 12.077 4.095 -1.068 1.00 92.31 114 ASN A O 1
ATOM 867 N N . ARG A 1 115 ? 14.222 4.609 -0.619 1.00 93.44 115 ARG A N 1
ATOM 868 C CA . ARG A 1 115 ? 13.964 5.092 0.743 1.00 93.44 115 ARG A CA 1
ATOM 869 C C . ARG A 1 115 ? 13.276 6.454 0.734 1.00 93.44 115 ARG A C 1
ATOM 871 O O . ARG A 1 115 ? 12.406 6.680 1.566 1.00 93.44 115 ARG A O 1
ATOM 878 N N . GLU A 1 116 ? 13.628 7.319 -0.209 1.00 93.44 116 GLU A N 1
ATOM 879 C CA . GLU A 1 116 ? 13.128 8.686 -0.347 1.00 93.44 116 GLU A CA 1
ATOM 880 C C . GLU A 1 116 ? 11.607 8.689 -0.532 1.00 93.44 116 GLU A C 1
ATOM 882 O O . GLU A 1 116 ? 10.899 9.386 0.196 1.00 93.44 116 GLU A O 1
ATOM 887 N N . LEU A 1 117 ? 11.085 7.821 -1.405 1.00 93.62 117 LEU A N 1
ATOM 888 C CA . LEU A 1 117 ? 9.643 7.659 -1.585 1.00 93.62 117 LEU A CA 1
ATOM 889 C C . LEU A 1 117 ? 8.969 7.117 -0.318 1.00 93.62 117 LEU A C 1
ATOM 891 O O . LEU A 1 117 ? 7.873 7.545 0.036 1.00 93.62 117 LEU A O 1
ATOM 895 N N . ALA A 1 118 ? 9.637 6.218 0.410 1.00 95.56 118 ALA A N 1
ATOM 896 C CA . ALA A 1 118 ? 9.132 5.711 1.685 1.00 95.56 118 ALA A CA 1
ATOM 897 C C . ALA A 1 118 ? 8.968 6.847 2.711 1.00 95.56 118 ALA A C 1
ATOM 899 O O . ALA A 1 118 ? 7.934 6.941 3.372 1.00 95.56 118 ALA A O 1
ATOM 900 N N . PHE A 1 119 ? 9.979 7.718 2.830 1.00 95.31 119 PHE A N 1
ATOM 901 C CA . PHE A 1 119 ? 9.943 8.910 3.686 1.00 95.31 119 PHE A CA 1
ATOM 902 C C . PHE A 1 119 ? 8.825 9.861 3.271 1.00 95.31 119 PHE A C 1
ATOM 904 O O . PHE A 1 119 ? 8.099 10.369 4.124 1.00 95.31 119 PHE A O 1
ATOM 911 N N . GLN A 1 120 ? 8.666 10.076 1.968 1.00 95.25 120 GLN A N 1
ATOM 912 C CA . GLN A 1 120 ? 7.651 10.963 1.424 1.00 95.25 120 GLN A CA 1
ATOM 913 C C . GLN A 1 120 ? 6.233 10.479 1.764 1.00 95.25 120 GLN A C 1
ATOM 915 O O . GLN A 1 120 ? 5.445 11.251 2.309 1.00 95.25 120 GLN A O 1
ATOM 920 N N . ILE A 1 121 ? 5.933 9.195 1.542 1.00 97.38 121 ILE A N 1
ATOM 921 C CA . ILE A 1 121 ? 4.631 8.595 1.881 1.00 97.38 121 ILE A CA 1
ATOM 922 C C . ILE A 1 121 ? 4.358 8.671 3.388 1.00 97.38 121 ILE A C 1
ATOM 924 O O . ILE A 1 121 ? 3.280 9.100 3.798 1.00 97.38 121 ILE A O 1
ATOM 928 N N . GLU A 1 122 ? 5.325 8.289 4.228 1.00 97.19 122 GLU A N 1
ATOM 929 C CA . GLU A 1 122 ? 5.176 8.337 5.688 1.00 97.19 122 GLU A CA 1
ATOM 930 C C . GLU A 1 122 ? 4.943 9.775 6.186 1.00 97.19 122 GLU A C 1
ATOM 932 O O . GLU A 1 122 ? 4.101 10.017 7.054 1.00 97.19 122 GLU A O 1
ATOM 937 N N . SER A 1 123 ? 5.663 10.743 5.609 1.00 97.00 123 SER A N 1
ATOM 938 C CA . SER A 1 123 ? 5.510 12.169 5.897 1.00 97.00 123 SER A CA 1
ATOM 939 C C . SER A 1 123 ? 4.117 12.673 5.523 1.00 97.00 123 SER A C 1
ATOM 941 O O . SER A 1 123 ? 3.449 13.271 6.367 1.00 97.00 123 SER A O 1
ATOM 943 N N . TRP A 1 124 ? 3.635 12.370 4.313 1.00 97.44 124 TRP A N 1
ATOM 944 C CA . TRP A 1 124 ? 2.293 12.744 3.863 1.00 97.44 124 TRP A CA 1
ATOM 945 C C . TRP A 1 124 ? 1.199 12.154 4.746 1.00 97.44 124 TRP A C 1
ATOM 947 O O . TRP A 1 124 ? 0.333 12.891 5.214 1.00 97.44 124 TRP A O 1
ATOM 957 N N . ILE A 1 125 ? 1.251 10.845 5.015 1.00 97.88 125 ILE A N 1
ATOM 958 C CA . ILE A 1 125 ? 0.252 10.170 5.852 1.00 97.88 125 ILE A CA 1
ATOM 959 C C . ILE A 1 125 ? 0.255 10.762 7.258 1.00 97.88 125 ILE A C 1
ATOM 961 O O . ILE A 1 125 ? -0.804 11.089 7.784 1.00 97.88 125 ILE A O 1
ATOM 965 N N . GLY A 1 126 ? 1.427 10.953 7.864 1.00 97.25 126 GLY A N 1
ATOM 966 C CA . GLY A 1 126 ? 1.498 11.519 9.205 1.00 97.25 126 GLY A CA 1
ATOM 967 C C . GLY A 1 126 ? 1.091 12.994 9.274 1.00 97.25 126 GLY A C 1
ATOM 968 O O . GLY A 1 126 ? 0.525 13.414 10.277 1.00 97.25 126 GLY A O 1
ATOM 969 N N . ALA A 1 127 ? 1.333 13.775 8.219 1.00 96.44 127 ALA A N 1
ATOM 970 C CA . ALA A 1 127 ? 0.872 15.155 8.105 1.00 96.44 127 ALA A CA 1
ATOM 971 C C . ALA A 1 127 ? -0.658 15.248 7.993 1.00 96.44 127 ALA A C 1
ATOM 973 O O . ALA A 1 127 ? -1.271 16.071 8.672 1.00 96.44 127 ALA A O 1
ATOM 974 N N . MET A 1 128 ? -1.265 14.384 7.174 1.00 96.62 128 MET A N 1
ATOM 975 C CA . MET A 1 128 ? -2.719 14.257 7.061 1.00 96.62 128 MET A CA 1
ATOM 976 C C . MET A 1 128 ? -3.348 13.786 8.377 1.00 96.62 128 MET A C 1
ATOM 978 O O . MET A 1 128 ? -4.340 14.352 8.823 1.00 96.62 128 MET A O 1
ATOM 982 N N . LEU A 1 129 ? -2.742 12.789 9.026 1.00 96.50 129 LEU A N 1
ATOM 983 C CA . LEU A 1 129 ? -3.223 12.242 10.291 1.00 96.50 129 LEU A CA 1
ATOM 984 C C . LEU A 1 129 ? -3.170 13.273 11.423 1.00 96.50 129 LEU A C 1
ATOM 986 O O . LEU A 1 129 ? -4.130 13.384 12.170 1.00 96.50 129 LEU A O 1
ATOM 990 N N . ALA A 1 130 ? -2.082 14.039 11.538 1.00 96.12 130 ALA A N 1
ATOM 991 C CA . ALA A 1 130 ? -1.946 15.052 12.585 1.00 96.12 130 ALA A CA 1
ATOM 992 C C . ALA A 1 130 ? -3.006 16.163 12.485 1.00 96.12 130 ALA A C 1
ATOM 994 O O . ALA A 1 130 ? -3.400 16.714 13.506 1.00 96.12 130 ALA A O 1
ATOM 995 N N . GLU A 1 131 ? -3.456 16.482 11.268 1.00 94.88 131 GLU A N 1
ATOM 996 C CA . GLU A 1 131 ? -4.501 17.482 11.021 1.00 94.88 131 GLU A CA 1
ATOM 997 C C . GLU A 1 131 ? -5.908 16.899 11.228 1.00 94.88 131 GLU A C 1
ATOM 999 O O . GLU A 1 131 ? -6.733 17.503 11.906 1.00 94.88 131 GLU A O 1
ATOM 1004 N N . ALA A 1 132 ? -6.187 15.718 10.668 1.00 94.31 132 ALA A N 1
ATOM 1005 C CA . ALA A 1 132 ? -7.523 15.118 10.704 1.00 94.31 132 ALA A CA 1
ATOM 1006 C C . ALA A 1 132 ? -7.843 14.417 12.040 1.00 94.31 132 ALA A C 1
ATOM 1008 O O . ALA A 1 132 ? -8.987 14.413 12.484 1.00 94.31 132 ALA A O 1
ATOM 1009 N N . TYR A 1 133 ? -6.840 13.811 12.684 1.00 95.00 133 TYR A N 1
ATOM 1010 C CA . TYR A 1 133 ? -6.984 12.969 13.876 1.00 95.00 133 TYR A CA 1
ATOM 1011 C C . TYR A 1 133 ? -5.802 13.164 14.846 1.00 95.00 133 TYR A C 1
ATOM 1013 O O . TYR A 1 133 ? -5.011 12.240 15.055 1.00 95.00 133 TYR A O 1
ATOM 1021 N N . PRO A 1 134 ? -5.677 14.339 15.490 1.00 93.44 134 PRO A N 1
ATOM 1022 C CA . PRO A 1 134 ? -4.519 14.682 16.326 1.00 93.44 134 PRO A CA 1
ATOM 1023 C C . PRO A 1 134 ? -4.326 13.769 17.547 1.00 93.44 134 PRO A C 1
ATOM 1025 O O . PRO A 1 134 ? -3.226 13.687 18.088 1.00 93.44 134 PRO A O 1
ATOM 1028 N N . LEU A 1 135 ? -5.383 13.076 17.984 1.00 92.75 135 LEU A N 1
ATOM 1029 C CA . LEU A 1 135 ? -5.339 12.152 19.120 1.00 92.75 135 LEU A CA 1
ATOM 1030 C C . LEU A 1 135 ? -4.867 10.740 18.737 1.00 92.75 135 LEU A C 1
ATOM 1032 O O . LEU A 1 135 ? -4.510 9.964 19.623 1.00 92.75 135 LEU A O 1
ATOM 1036 N N . LEU A 1 136 ? -4.858 10.391 17.444 1.00 92.69 136 LEU A N 1
ATOM 1037 C CA . LEU A 1 136 ? -4.415 9.071 17.004 1.00 92.69 136 LEU A CA 1
ATOM 1038 C C . LEU A 1 136 ? -2.881 8.990 17.003 1.00 92.69 136 LEU A C 1
ATOM 1040 O O . LEU A 1 136 ? -2.211 9.812 16.371 1.00 92.69 136 LEU A O 1
ATOM 1044 N N . PRO A 1 137 ? -2.287 7.969 17.645 1.00 93.19 137 PRO A N 1
ATOM 1045 C CA . PRO A 1 137 ? -0.840 7.828 17.687 1.00 93.19 137 PRO A CA 1
ATOM 1046 C C . PRO A 1 137 ? -0.296 7.474 16.300 1.00 93.19 137 PRO A C 1
ATOM 1048 O O . PRO A 1 137 ? -0.470 6.354 15.809 1.00 93.19 137 PRO A O 1
ATOM 1051 N N . ARG A 1 138 ? 0.436 8.412 15.686 1.00 95.19 138 ARG A N 1
ATOM 1052 C CA . ARG A 1 138 ? 1.041 8.255 14.351 1.00 95.19 138 ARG A CA 1
ATOM 1053 C C . ARG A 1 138 ? 1.789 6.932 14.191 1.00 95.19 138 ARG A C 1
ATOM 1055 O O . ARG A 1 138 ? 1.611 6.265 13.178 1.00 95.19 138 ARG A O 1
ATOM 1062 N N . GLN A 1 139 ? 2.569 6.532 15.197 1.00 93.88 139 GLN A N 1
ATOM 1063 C CA . GLN A 1 139 ? 3.411 5.329 15.172 1.00 93.88 139 GLN A CA 1
ATOM 1064 C C . GLN A 1 139 ? 2.607 4.021 15.107 1.00 93.88 139 GLN A C 1
ATOM 1066 O O . GLN A 1 139 ? 3.161 2.992 14.735 1.00 93.88 139 GLN A O 1
ATOM 1071 N N . LYS A 1 140 ? 1.315 4.043 15.463 1.00 92.75 140 LYS A N 1
ATOM 1072 C CA . LYS A 1 140 ? 0.401 2.898 15.322 1.00 92.75 140 LYS A CA 1
ATOM 1073 C C . LYS A 1 140 ? -0.317 2.889 13.974 1.00 92.75 140 LYS A C 1
ATOM 1075 O O . LYS A 1 140 ? -0.772 1.837 13.541 1.00 92.75 140 LYS A O 1
ATOM 1080 N N . VAL A 1 141 ? -0.428 4.038 13.308 1.00 94.81 141 VAL A N 1
ATOM 1081 C CA . VAL A 1 141 ? -1.143 4.162 12.031 1.00 94.81 141 VAL A CA 1
ATOM 1082 C C . VAL A 1 141 ? -0.207 3.953 10.852 1.00 94.81 141 VAL A C 1
ATOM 1084 O O . VAL A 1 141 ? -0.551 3.212 9.939 1.00 94.81 141 VAL A O 1
ATOM 1087 N N . VAL A 1 142 ? 0.972 4.574 10.859 1.00 96.00 142 VAL A N 1
ATOM 1088 C CA . VAL A 1 142 ? 1.939 4.475 9.764 1.00 96.00 142 VAL A CA 1
ATOM 1089 C C . VAL A 1 142 ? 3.351 4.298 10.297 1.00 96.00 142 VAL A C 1
ATOM 1091 O O . VAL A 1 142 ? 3.759 4.957 11.252 1.00 96.00 142 VAL A O 1
ATOM 1094 N N . GLY A 1 143 ? 4.118 3.427 9.650 1.00 93.50 143 GLY A N 1
ATOM 1095 C CA . GLY A 1 143 ? 5.547 3.310 9.898 1.00 93.50 143 GLY A CA 1
ATOM 1096 C C . GLY A 1 143 ? 6.308 2.919 8.646 1.00 93.50 143 GLY A C 1
ATOM 1097 O O . GLY A 1 143 ? 5.788 2.266 7.737 1.00 93.50 143 GLY A O 1
ATOM 1098 N N . ARG A 1 144 ? 7.557 3.369 8.612 1.00 94.38 144 ARG A N 1
ATOM 1099 C CA . ARG A 1 144 ? 8.452 3.247 7.472 1.00 94.38 144 ARG A CA 1
ATOM 1100 C C . ARG A 1 144 ? 9.610 2.313 7.784 1.00 94.38 144 ARG A C 1
ATOM 1102 O O . ARG A 1 144 ? 10.213 2.420 8.847 1.00 94.38 144 ARG A O 1
ATOM 1109 N N . PHE A 1 145 ? 9.970 1.486 6.809 1.00 92.62 145 PHE A N 1
ATOM 1110 C CA . PHE A 1 145 ? 10.987 0.453 6.928 1.00 92.62 145 PHE A CA 1
ATOM 1111 C C . PHE A 1 145 ? 11.950 0.486 5.746 1.00 92.62 145 PHE A C 1
ATOM 1113 O O . PHE A 1 145 ? 11.626 0.090 4.624 1.00 92.62 145 PHE A O 1
ATOM 1120 N N . VAL A 1 146 ? 13.139 1.022 5.991 1.00 91.62 146 VAL A N 1
ATOM 1121 C CA . VAL A 1 146 ? 14.193 1.195 4.985 1.00 91.62 146 VAL A CA 1
ATOM 1122 C C . VAL A 1 146 ? 15.534 0.778 5.568 1.00 91.62 146 VAL A C 1
ATOM 1124 O O . VAL A 1 146 ? 15.783 0.983 6.756 1.00 91.62 146 VAL A O 1
ATOM 1127 N N . SER A 1 147 ? 16.400 0.237 4.716 1.00 85.25 147 SER A N 1
ATOM 1128 C CA . SER A 1 147 ? 17.753 -0.158 5.106 1.00 85.25 147 SER A CA 1
ATOM 1129 C C . SER A 1 147 ? 18.648 1.050 5.399 1.00 85.25 147 SER A C 1
ATOM 1131 O O . SER A 1 147 ? 18.487 2.120 4.802 1.00 85.25 147 SER A O 1
ATOM 1133 N N . GLY A 1 148 ? 19.613 0.848 6.292 1.00 81.62 148 GLY A N 1
ATOM 1134 C CA . GLY A 1 148 ? 20.604 1.840 6.703 1.00 81.62 148 GLY A CA 1
ATOM 1135 C C . GLY A 1 148 ? 20.794 1.833 8.217 1.00 81.62 148 GLY A C 1
ATOM 1136 O O . GLY A 1 148 ? 19.827 1.932 8.971 1.00 81.62 148 GLY A O 1
ATOM 1137 N N . THR A 1 149 ? 22.051 1.758 8.650 1.00 66.12 149 THR A N 1
ATOM 1138 C CA . THR A 1 149 ? 22.492 1.558 10.041 1.00 66.12 149 THR A CA 1
ATOM 1139 C C . THR A 1 149 ? 21.838 2.467 11.099 1.00 66.12 149 THR A C 1
ATOM 1141 O O . THR A 1 149 ? 21.466 1.936 12.150 1.00 66.12 149 THR A O 1
ATOM 1144 N N . PRO A 1 150 ? 21.587 3.778 10.881 1.00 77.06 150 PRO A N 1
ATOM 1145 C CA . PRO A 1 150 ? 20.854 4.574 11.872 1.00 77.06 150 PRO A CA 1
ATOM 1146 C C . PRO A 1 150 ? 19.340 4.301 11.857 1.00 77.06 150 PRO A C 1
ATOM 1148 O O . PRO A 1 150 ? 18.675 4.371 12.893 1.00 77.06 150 PRO A O 1
ATOM 1151 N N . TYR A 1 151 ? 18.774 3.963 10.698 1.00 83.69 151 TYR A N 1
ATOM 1152 C CA . TYR A 1 151 ? 17.331 3.804 10.535 1.00 83.69 151 TYR A CA 1
ATOM 1153 C C . TYR A 1 151 ? 16.827 2.479 11.096 1.00 83.69 151 TYR A C 1
ATOM 1155 O O . TYR A 1 151 ? 15.768 2.451 11.714 1.00 83.69 151 TYR A O 1
ATOM 1163 N N . GLU A 1 152 ? 17.571 1.392 10.915 1.00 80.75 152 GLU A N 1
ATOM 1164 C CA . GLU A 1 152 ? 17.164 0.057 11.369 1.00 80.75 152 GLU A CA 1
ATOM 1165 C C . GLU A 1 152 ? 17.040 -0.011 12.897 1.00 80.75 152 GLU A C 1
ATOM 1167 O O . GLU A 1 152 ? 16.054 -0.532 13.427 1.00 80.75 152 GLU A O 1
ATOM 1172 N N . SER A 1 153 ? 17.988 0.595 13.616 1.00 77.50 153 SER A N 1
ATOM 1173 C CA . SER A 1 153 ? 17.952 0.699 15.080 1.00 77.50 153 SER A CA 1
ATOM 1174 C C . SER A 1 153 ? 16.742 1.504 15.562 1.00 77.50 153 SER A C 1
ATOM 1176 O O . SER A 1 153 ? 16.024 1.073 16.470 1.00 77.50 153 SER A O 1
ATOM 1178 N N . GLN A 1 154 ? 16.460 2.639 14.910 1.00 83.12 154 GLN A N 1
ATOM 1179 C CA . GLN A 1 154 ? 15.292 3.469 15.209 1.00 83.12 154 GLN A CA 1
ATOM 1180 C C . GLN A 1 154 ? 13.980 2.717 14.940 1.00 83.12 154 GLN A C 1
ATOM 1182 O O . GLN A 1 154 ? 13.097 2.693 15.797 1.00 83.12 154 GLN A O 1
ATOM 1187 N N . GLN A 1 155 ? 13.863 2.060 13.784 1.00 84.06 155 GLN A N 1
ATOM 1188 C CA . GLN A 1 155 ? 12.686 1.281 13.390 1.00 84.06 155 GLN A CA 1
ATOM 1189 C C . GLN A 1 155 ? 12.425 0.130 14.361 1.00 84.06 155 GLN A C 1
ATOM 1191 O O . GLN A 1 155 ? 11.293 -0.054 14.802 1.00 84.06 155 GLN A O 1
ATOM 1196 N N . ARG A 1 156 ? 13.471 -0.605 14.765 1.00 80.88 156 ARG A N 1
ATOM 1197 C CA . ARG A 1 156 ? 13.375 -1.652 15.794 1.00 80.88 156 ARG A CA 1
ATOM 1198 C C . ARG A 1 156 ? 12.924 -1.086 17.138 1.00 80.88 156 ARG A C 1
ATOM 1200 O O . ARG A 1 156 ? 12.104 -1.708 17.808 1.00 80.88 156 ARG A O 1
ATOM 1207 N N . GLY A 1 157 ? 13.423 0.084 17.533 1.00 79.75 157 GLY A N 1
ATOM 1208 C CA . GLY A 1 157 ? 12.978 0.778 18.742 1.00 79.75 157 GLY A CA 1
ATOM 1209 C C . GLY A 1 157 ? 11.492 1.147 18.693 1.00 79.75 157 GLY A C 1
ATOM 1210 O O . GLY A 1 157 ? 10.760 0.866 19.640 1.00 79.75 157 GLY A O 1
ATOM 1211 N N . VAL A 1 158 ? 11.033 1.712 17.573 1.00 82.44 158 VAL A N 1
ATOM 1212 C CA . VAL A 1 158 ? 9.621 2.063 17.349 1.00 82.44 158 VAL A CA 1
ATOM 1213 C C . VAL A 1 158 ? 8.741 0.815 17.359 1.00 82.44 158 VAL A C 1
ATOM 1215 O O . VAL A 1 158 ? 7.745 0.798 18.075 1.00 82.44 158 VAL A O 1
ATOM 1218 N N . LEU A 1 159 ? 9.138 -0.253 16.660 1.00 83.19 159 LEU A N 1
ATOM 1219 C CA . LEU A 1 159 ? 8.422 -1.532 16.655 1.00 83.19 159 LEU A CA 1
ATOM 1220 C C . LEU A 1 159 ? 8.330 -2.156 18.051 1.00 83.19 159 LEU A C 1
ATOM 1222 O O . LEU A 1 159 ? 7.276 -2.655 18.426 1.00 83.19 159 LEU A O 1
ATOM 1226 N N . LYS A 1 160 ? 9.401 -2.114 18.851 1.00 81.06 160 LYS A N 1
ATOM 1227 C CA . LYS A 1 160 ? 9.376 -2.638 20.227 1.00 81.06 160 LYS A CA 1
ATOM 1228 C C . LYS A 1 160 ? 8.428 -1.850 21.133 1.00 81.06 160 LYS A C 1
ATOM 1230 O O . LYS A 1 160 ? 7.760 -2.443 21.969 1.00 81.06 160 LYS A O 1
ATOM 1235 N N . ARG A 1 161 ? 8.377 -0.522 20.982 1.00 84.19 161 ARG A N 1
ATOM 1236 C CA . ARG A 1 161 ? 7.555 0.362 21.830 1.00 84.19 161 ARG A CA 1
ATOM 1237 C C . ARG A 1 161 ? 6.092 0.408 21.402 1.00 84.19 161 ARG A C 1
ATOM 1239 O O . ARG A 1 161 ? 5.204 0.465 22.244 1.00 84.19 161 ARG A O 1
ATOM 1246 N N . HIS A 1 162 ? 5.840 0.415 20.098 1.00 84.38 162 HIS A N 1
ATOM 1247 C CA . HIS A 1 162 ? 4.519 0.670 19.530 1.00 84.38 162 HIS A CA 1
ATOM 1248 C C . HIS A 1 162 ? 3.954 -0.526 18.760 1.00 84.38 162 HIS A C 1
ATOM 1250 O O . HIS A 1 162 ? 2.788 -0.496 18.389 1.00 84.38 162 HIS A O 1
ATOM 1256 N N . GLY A 1 163 ? 4.695 -1.612 18.569 1.00 84.50 163 GLY A N 1
ATOM 1257 C CA . GLY A 1 163 ? 4.261 -2.718 17.718 1.00 84.50 163 GLY A CA 1
ATOM 1258 C C . GLY A 1 163 ? 4.266 -2.344 16.236 1.00 84.50 163 GLY A C 1
ATOM 1259 O O . GLY A 1 163 ? 4.799 -1.308 15.833 1.00 84.50 163 GLY A O 1
ATOM 1260 N N . VAL A 1 164 ? 3.681 -3.214 15.417 1.00 86.94 164 VAL A N 1
ATOM 1261 C CA . VAL A 1 164 ? 3.605 -3.015 13.967 1.00 86.94 164 VAL A CA 1
ATOM 1262 C C . VAL A 1 164 ? 2.494 -2.003 13.653 1.00 86.94 164 VAL A C 1
ATOM 1264 O O . VAL A 1 164 ? 1.393 -2.144 14.178 1.00 86.94 164 VAL A O 1
ATOM 1267 N N . PRO A 1 165 ? 2.742 -0.973 12.827 1.00 91.81 165 PRO A N 1
ATOM 1268 C CA . PRO A 1 165 ? 1.710 -0.012 12.442 1.00 91.81 165 PRO A CA 1
ATOM 1269 C C . PRO A 1 165 ? 0.667 -0.651 11.517 1.00 91.81 165 PRO A C 1
ATOM 1271 O O . PRO A 1 165 ? 0.926 -1.681 10.895 1.00 91.81 165 PRO A O 1
ATOM 1274 N N . ALA A 1 166 ? -0.493 -0.013 11.364 1.00 92.50 166 ALA A N 1
ATOM 1275 C CA . ALA A 1 166 ? -1.500 -0.436 10.394 1.00 92.50 166 ALA A CA 1
ATOM 1276 C C . ALA A 1 166 ? -0.961 -0.369 8.952 1.00 92.50 166 ALA A C 1
ATOM 1278 O O . ALA A 1 166 ? -0.923 -1.374 8.241 1.00 92.50 166 ALA A O 1
ATOM 1279 N N . ILE A 1 167 ? -0.446 0.795 8.552 1.00 95.50 167 ILE A N 1
ATOM 1280 C CA . ILE A 1 167 ? 0.170 1.030 7.248 1.00 95.50 167 ILE A CA 1
ATOM 1281 C C . ILE A 1 167 ? 1.687 0.865 7.368 1.00 95.50 167 ILE A C 1
ATOM 1283 O O . ILE A 1 167 ? 2.383 1.665 7.995 1.00 95.50 167 ILE A O 1
ATOM 1287 N N . VAL A 1 168 ? 2.207 -0.169 6.722 1.00 95.31 168 VAL A N 1
ATOM 1288 C CA . VAL A 1 168 ? 3.633 -0.483 6.637 1.00 95.31 168 VAL A CA 1
ATOM 1289 C C . VAL A 1 168 ? 4.149 -0.013 5.282 1.00 95.31 168 VAL A C 1
ATOM 1291 O O . VAL A 1 168 ? 3.715 -0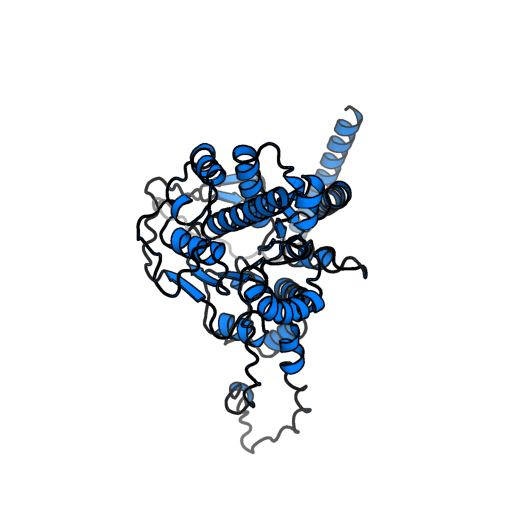.518 4.252 1.00 95.31 168 VAL A O 1
ATOM 1294 N N . VAL A 1 169 ? 5.090 0.927 5.261 1.00 96.88 169 VAL A N 1
ATOM 1295 C CA . VAL A 1 169 ? 5.723 1.428 4.029 1.00 96.88 169 VAL A CA 1
ATOM 1296 C C . VAL A 1 169 ? 7.188 1.031 4.033 1.00 96.88 169 VAL A C 1
ATOM 1298 O O . VAL A 1 169 ? 7.876 1.278 5.016 1.00 96.88 169 VAL A O 1
ATOM 1301 N N . GLY A 1 170 ? 7.725 0.452 2.964 1.00 95.06 170 GLY A N 1
ATOM 1302 C CA . GLY A 1 170 ? 9.146 0.122 2.985 1.00 95.06 170 GLY A CA 1
ATOM 1303 C C . GLY A 1 170 ? 9.751 -0.364 1.687 1.00 95.06 170 GLY A C 1
ATOM 1304 O O . GLY A 1 170 ? 9.063 -0.655 0.707 1.00 95.06 170 GLY A O 1
ATOM 1305 N N . THR A 1 171 ? 11.079 -0.455 1.696 1.00 94.62 171 THR A N 1
ATOM 1306 C CA . THR A 1 171 ? 11.823 -1.030 0.577 1.00 94.62 171 THR A CA 1
ATOM 1307 C C . THR A 1 171 ? 11.792 -2.556 0.655 1.00 94.62 171 THR A C 1
ATOM 1309 O O . THR A 1 171 ? 11.791 -3.125 1.750 1.00 94.62 171 THR A O 1
ATOM 1312 N N . PRO A 1 172 ? 11.816 -3.263 -0.489 1.00 92.75 172 PRO A N 1
ATOM 1313 C CA . PRO A 1 172 ? 11.646 -4.708 -0.518 1.00 92.75 172 PRO A CA 1
ATOM 1314 C C . PRO A 1 172 ? 12.532 -5.517 0.430 1.00 92.75 172 PRO A C 1
ATOM 1316 O O . PRO A 1 172 ? 12.072 -6.486 1.023 1.00 92.75 172 PRO A O 1
ATOM 1319 N N . ARG A 1 173 ? 13.813 -5.146 0.551 1.00 89.44 173 ARG A N 1
ATOM 1320 C CA . ARG A 1 173 ? 14.768 -5.873 1.395 1.00 89.44 173 ARG A CA 1
ATOM 1321 C C . ARG A 1 173 ? 14.436 -5.715 2.877 1.00 89.44 173 ARG A C 1
ATOM 1323 O O . ARG A 1 173 ? 14.379 -6.710 3.582 1.00 89.44 173 ARG A O 1
ATOM 1330 N N . CYS A 1 174 ? 14.163 -4.491 3.318 1.00 88.69 174 CYS A N 1
ATOM 1331 C CA . CYS A 1 174 ? 13.822 -4.229 4.711 1.00 88.69 174 CYS A CA 1
ATOM 1332 C C . CYS A 1 174 ? 12.475 -4.877 5.077 1.00 88.69 174 CYS A C 1
ATOM 1334 O O . CYS A 1 174 ? 12.349 -5.520 6.113 1.00 88.69 174 CYS A O 1
ATOM 1336 N N . LEU A 1 175 ? 11.487 -4.826 4.175 1.00 89.50 175 LEU A N 1
ATOM 1337 C CA . LEU A 1 175 ? 10.211 -5.514 4.385 1.00 89.50 175 LEU A CA 1
ATOM 1338 C C . LEU A 1 175 ? 10.361 -7.045 4.439 1.00 89.50 175 LEU A C 1
ATOM 1340 O O . LEU A 1 175 ? 9.655 -7.694 5.206 1.00 89.50 175 LEU A O 1
ATOM 1344 N N . LEU A 1 176 ? 11.281 -7.641 3.671 1.00 84.44 176 LEU A N 1
ATOM 1345 C CA . LEU A 1 176 ? 11.585 -9.077 3.757 1.00 84.44 176 LEU A CA 1
ATOM 1346 C C . LEU A 1 176 ? 12.073 -9.490 5.145 1.00 84.44 176 LEU A C 1
ATOM 1348 O O . LEU A 1 176 ? 11.640 -10.521 5.656 1.00 84.44 176 LEU A O 1
ATOM 1352 N N . GLU A 1 177 ? 12.951 -8.684 5.735 1.00 81.94 177 GLU A N 1
ATOM 1353 C CA . GLU A 1 177 ? 13.498 -8.909 7.075 1.00 81.94 177 GLU A CA 1
ATOM 1354 C C . GLU A 1 177 ? 12.409 -8.777 8.157 1.00 81.94 177 GLU A C 1
ATOM 1356 O O . GLU A 1 177 ? 12.473 -9.457 9.176 1.00 81.94 177 GLU A O 1
ATOM 1361 N N . LEU A 1 178 ? 11.355 -7.986 7.917 1.00 73.94 178 LEU A N 1
ATOM 1362 C CA . LEU A 1 178 ? 10.189 -7.906 8.810 1.00 73.94 178 LEU A CA 1
ATOM 1363 C C . LEU A 1 178 ? 9.245 -9.104 8.693 1.00 73.94 178 LEU A C 1
ATOM 1365 O O . LEU A 1 178 ? 8.675 -9.536 9.694 1.00 73.94 178 LEU A O 1
ATOM 1369 N N . VAL A 1 179 ? 9.042 -9.637 7.485 1.00 68.06 179 VAL A N 1
ATOM 1370 C CA . VAL A 1 179 ? 8.216 -10.844 7.303 1.00 68.06 179 VAL A CA 1
ATOM 1371 C C . VAL A 1 179 ? 8.947 -12.075 7.843 1.00 68.06 179 VAL A C 1
ATOM 1373 O O . VAL A 1 179 ? 8.297 -13.004 8.286 1.00 68.06 179 VAL A O 1
ATOM 1376 N N . TYR A 1 180 ? 10.279 -12.111 7.860 1.00 65.25 180 TYR A N 1
ATOM 1377 C CA . TYR A 1 180 ? 11.024 -13.238 8.435 1.00 65.25 180 TYR A CA 1
ATOM 1378 C C . TYR A 1 180 ? 12.213 -12.749 9.257 1.00 65.25 180 TYR A C 1
ATOM 1380 O O . TYR A 1 180 ? 13.349 -12.844 8.786 1.00 65.25 180 TYR A O 1
ATOM 1388 N N . PRO A 1 181 ? 11.986 -12.260 10.485 1.00 62.00 181 PRO A N 1
ATOM 1389 C CA . PRO A 1 181 ? 13.084 -11.918 11.369 1.00 62.00 181 PRO A CA 1
ATOM 1390 C C . PRO A 1 181 ? 13.733 -13.226 11.829 1.00 62.00 181 PRO A C 1
ATOM 1392 O O . PRO A 1 181 ? 13.152 -13.937 12.644 1.00 62.00 181 PRO A O 1
ATOM 1395 N N . ASP A 1 182 ? 14.887 -13.584 11.264 1.00 52.81 182 ASP A N 1
ATOM 1396 C CA . ASP A 1 182 ? 15.824 -14.601 11.771 1.00 52.81 182 ASP A CA 1
ATOM 1397 C C . ASP A 1 182 ? 15.187 -15.911 12.306 1.00 52.81 182 ASP A C 1
ATOM 1399 O O . ASP A 1 182 ? 15.583 -16.435 13.344 1.00 52.81 182 ASP A O 1
ATOM 1403 N N . GLY A 1 183 ? 14.175 -16.452 11.610 1.00 47.72 183 GLY A N 1
ATOM 1404 C CA . GLY A 1 183 ? 13.511 -17.719 11.969 1.00 47.72 183 GLY A CA 1
ATOM 1405 C C . GLY A 1 183 ? 12.335 -17.622 12.955 1.00 47.72 183 GLY A C 1
ATOM 1406 O O . GLY A 1 183 ? 11.776 -18.650 13.330 1.00 47.72 183 GLY A O 1
ATOM 1407 N N . SER A 1 184 ? 11.928 -16.414 13.352 1.00 53.56 184 SER A N 1
ATOM 1408 C CA . SER A 1 184 ? 10.717 -16.161 14.147 1.00 53.56 184 SER A CA 1
ATOM 1409 C C . SER A 1 184 ? 9.452 -16.022 13.282 1.00 53.56 184 SER A C 1
ATOM 1411 O O . SER A 1 184 ? 9.523 -15.933 12.053 1.00 53.56 184 SER A O 1
ATOM 1413 N N . ALA A 1 185 ? 8.274 -16.039 13.920 1.00 53.50 185 ALA A N 1
ATOM 1414 C CA . ALA A 1 185 ? 6.997 -15.833 13.237 1.00 53.50 185 ALA A CA 1
ATOM 1415 C C . ALA A 1 185 ? 6.957 -14.461 12.525 1.00 53.50 185 ALA A C 1
ATOM 1417 O O . ALA A 1 185 ? 7.506 -13.487 13.047 1.00 53.50 185 ALA A O 1
ATOM 1418 N N . PRO A 1 186 ? 6.305 -14.357 11.352 1.00 60.28 186 PRO A N 1
ATOM 1419 C CA . PRO A 1 186 ? 6.258 -13.117 10.582 1.00 60.28 186 PRO A CA 1
ATOM 1420 C C . PRO A 1 186 ? 5.612 -11.975 11.375 1.00 60.28 186 PRO A C 1
ATOM 1422 O O . PRO A 1 186 ? 4.470 -12.103 11.816 1.00 60.28 186 PRO A O 1
ATOM 1425 N N . LEU A 1 187 ? 6.313 -10.837 11.516 1.00 64.50 187 LEU A N 1
ATOM 1426 C CA . LEU A 1 187 ? 5.772 -9.639 12.186 1.00 64.50 187 LEU A CA 1
ATOM 1427 C C . LEU A 1 187 ? 4.624 -9.011 11.384 1.00 64.50 187 LEU A C 1
ATOM 1429 O O . LEU A 1 187 ? 3.697 -8.437 11.946 1.00 64.50 187 LEU A O 1
ATOM 1433 N N . ILE A 1 188 ? 4.671 -9.135 10.058 1.00 63.44 188 ILE A N 1
ATOM 1434 C CA . ILE A 1 188 ? 3.562 -8.786 9.169 1.00 63.44 188 ILE A CA 1
ATOM 1435 C C . ILE A 1 188 ? 2.629 -10.002 9.130 1.00 63.44 188 ILE A C 1
ATOM 1437 O O . ILE A 1 188 ? 2.908 -10.998 8.463 1.00 63.44 188 ILE A O 1
ATOM 1441 N N . GLY A 1 189 ? 1.560 -9.921 9.924 1.00 54.19 189 GLY A N 1
ATOM 1442 C CA . GLY A 1 189 ? 0.690 -11.039 10.276 1.00 54.19 189 GLY A CA 1
ATOM 1443 C C . GLY A 1 189 ? 0.089 -11.801 9.090 1.00 54.19 189 GLY A C 1
ATOM 1444 O O . GLY A 1 189 ? -0.523 -11.234 8.180 1.00 54.19 189 GLY A O 1
ATOM 1445 N N . VAL A 1 190 ? 0.237 -13.124 9.179 1.00 47.03 190 VAL A N 1
ATOM 1446 C CA . VAL A 1 190 ? -0.430 -14.173 8.400 1.00 47.03 190 VAL A CA 1
ATOM 1447 C C . VAL A 1 190 ? -1.945 -14.001 8.524 1.00 47.03 190 VAL A C 1
ATOM 1449 O O . VAL A 1 190 ? -2.490 -14.079 9.623 1.00 47.03 190 VAL A O 1
ATOM 1452 N N . ARG A 1 191 ? -2.663 -13.847 7.408 1.00 49.75 191 ARG A N 1
ATOM 1453 C CA . ARG A 1 191 ? -4.064 -14.276 7.380 1.00 49.75 191 ARG A CA 1
ATOM 1454 C C . ARG A 1 191 ? -4.040 -15.790 7.475 1.00 49.75 191 ARG A C 1
ATOM 1456 O O . ARG A 1 191 ? -3.691 -16.445 6.496 1.00 49.75 191 ARG A O 1
ATOM 1463 N N . ALA A 1 192 ? -4.336 -16.337 8.653 1.00 41.09 192 ALA A N 1
ATOM 1464 C CA . ALA A 1 192 ? -4.448 -17.778 8.805 1.00 41.09 192 ALA A CA 1
ATOM 1465 C C . ALA A 1 192 ? -5.427 -18.283 7.739 1.00 41.09 192 ALA A C 1
ATOM 1467 O O . ALA A 1 192 ? -6.565 -17.828 7.644 1.00 41.09 192 ALA A O 1
ATOM 1468 N N . SER A 1 193 ? -4.961 -19.205 6.904 1.00 43.56 193 SER A N 1
ATOM 1469 C CA . SER A 1 193 ? -5.724 -19.875 5.849 1.00 43.56 193 SER A CA 1
ATOM 1470 C C . SER A 1 193 ? -7.038 -20.512 6.337 1.00 43.56 193 SER A C 1
ATOM 1472 O O . SER A 1 193 ? -7.904 -20.825 5.525 1.00 43.56 193 SER A O 1
ATOM 1474 N N . GLU A 1 194 ? -7.207 -20.654 7.651 1.00 41.81 194 GLU A N 1
ATOM 1475 C CA . GLU A 1 194 ? -8.430 -21.067 8.344 1.00 41.81 194 GLU A CA 1
ATOM 1476 C C . GLU A 1 194 ? -9.516 -19.978 8.353 1.00 41.81 194 GLU A C 1
ATOM 1478 O O . GLU A 1 194 ? -10.700 -20.297 8.295 1.00 41.81 194 GLU A O 1
ATOM 1483 N N . LEU A 1 195 ? -9.151 -18.690 8.324 1.00 40.06 195 LEU A N 1
ATOM 1484 C CA . LEU A 1 195 ? -10.105 -17.580 8.243 1.00 40.06 195 LEU A CA 1
ATOM 1485 C C . LEU A 1 195 ? -10.714 -17.474 6.838 1.00 40.06 195 LEU A C 1
ATOM 1487 O O . LEU A 1 195 ? -11.896 -17.214 6.707 1.00 40.06 195 LEU A O 1
ATOM 1491 N N . MET A 1 196 ? -9.947 -17.729 5.772 1.00 44.16 196 MET A N 1
ATOM 1492 C CA . MET A 1 196 ? -10.494 -17.737 4.403 1.00 44.16 196 MET A CA 1
ATOM 1493 C C . MET A 1 196 ? -11.354 -18.977 4.125 1.00 44.16 196 MET A C 1
ATOM 1495 O O . MET A 1 196 ? -12.333 -18.876 3.388 1.00 44.16 196 MET A O 1
ATOM 1499 N N . ALA A 1 197 ? -11.007 -20.127 4.715 1.00 45.03 197 ALA A N 1
ATOM 1500 C CA . ALA A 1 197 ? -11.840 -21.329 4.670 1.00 45.03 197 ALA A CA 1
ATOM 1501 C C . ALA A 1 197 ? -13.143 -21.126 5.462 1.00 45.03 197 ALA A C 1
ATOM 1503 O O . ALA A 1 197 ? -14.224 -21.304 4.909 1.00 45.03 197 ALA A O 1
ATOM 1504 N N . SER A 1 198 ? -13.043 -20.622 6.696 1.00 41.62 198 SER A N 1
ATOM 1505 C CA . SER A 1 198 ? -14.215 -20.357 7.535 1.00 41.62 198 SER A CA 1
ATOM 1506 C C . SER A 1 198 ? -15.057 -19.182 7.040 1.00 41.62 198 SER A C 1
ATOM 1508 O O . SER A 1 198 ? -16.267 -19.244 7.167 1.00 41.62 198 SER A O 1
ATOM 1510 N N . LEU A 1 199 ? -14.490 -18.145 6.412 1.00 42.44 199 LEU A N 1
ATOM 1511 C CA . LEU A 1 199 ? -15.262 -17.075 5.770 1.00 42.44 199 LEU A CA 1
ATOM 1512 C C . LEU A 1 199 ? -15.970 -17.569 4.506 1.00 42.44 199 LEU A C 1
ATOM 1514 O O . LEU A 1 199 ? -17.079 -17.124 4.244 1.00 42.44 199 LEU A O 1
ATOM 1518 N N . ALA A 1 200 ? -15.398 -18.491 3.726 1.00 47.44 200 ALA A N 1
ATOM 1519 C CA . ALA A 1 200 ? -16.104 -19.071 2.579 1.00 47.44 200 ALA A CA 1
ATOM 1520 C C . ALA A 1 200 ? -17.346 -19.881 3.009 1.00 47.44 200 ALA A C 1
ATOM 1522 O O . ALA A 1 200 ? -18.363 -19.852 2.315 1.00 47.44 200 ALA A O 1
ATOM 1523 N N . GLU A 1 201 ? -17.280 -20.546 4.165 1.00 45.84 201 GLU A N 1
ATOM 1524 C CA . GLU A 1 201 ? -18.404 -21.267 4.778 1.00 45.84 201 GLU A CA 1
ATOM 1525 C C . GLU A 1 201 ? -19.377 -20.313 5.497 1.00 45.84 201 GLU A C 1
ATOM 1527 O O . GLU A 1 201 ? -20.578 -20.349 5.233 1.00 45.84 201 GLU A O 1
ATOM 1532 N N . ARG A 1 202 ? -18.871 -19.357 6.287 1.00 45.22 202 ARG A N 1
ATOM 1533 C CA . ARG A 1 202 ? -19.671 -18.375 7.040 1.00 45.22 202 ARG A CA 1
ATOM 1534 C C . ARG A 1 202 ? -20.352 -17.336 6.170 1.00 45.22 202 ARG A C 1
ATOM 1536 O O . ARG A 1 202 ? -21.485 -16.997 6.455 1.00 45.22 202 ARG A O 1
ATOM 1543 N N . THR A 1 203 ? -19.764 -16.887 5.058 1.00 48.06 203 THR A N 1
ATOM 1544 C CA . THR A 1 203 ? -20.455 -15.953 4.139 1.00 48.06 203 THR A CA 1
ATOM 1545 C C . THR A 1 203 ? -21.738 -16.587 3.582 1.00 48.06 203 THR A C 1
ATOM 1547 O O . THR A 1 203 ? -22.677 -15.877 3.238 1.00 48.06 203 THR A O 1
ATOM 1550 N N . ARG A 1 204 ? -21.815 -17.925 3.517 1.00 42.06 204 ARG A N 1
ATOM 1551 C CA . ARG A 1 204 ? -23.010 -18.665 3.092 1.00 42.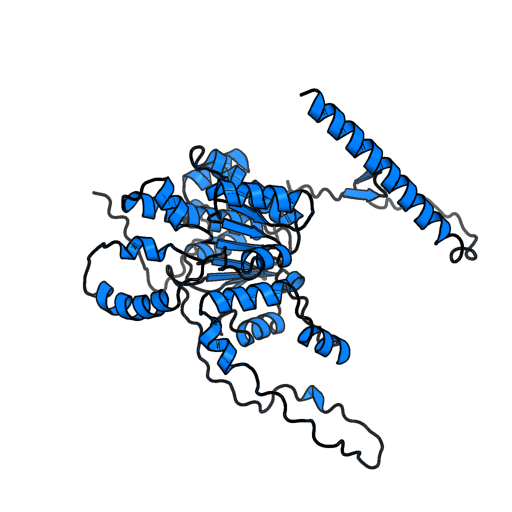06 204 ARG A CA 1
ATOM 1552 C C . ARG A 1 204 ? -24.063 -18.792 4.208 1.00 42.06 204 ARG A C 1
ATOM 1554 O O . ARG A 1 204 ? -25.246 -18.871 3.888 1.00 42.06 204 ARG A O 1
ATOM 1561 N N . GLU A 1 205 ? -23.653 -18.769 5.476 1.00 45.03 205 GLU A N 1
ATOM 1562 C CA . GLU A 1 205 ? -24.521 -18.866 6.664 1.00 45.03 205 GLU A CA 1
ATOM 1563 C C . GLU A 1 205 ? -24.940 -17.488 7.224 1.00 45.03 205 GLU A C 1
ATOM 1565 O O . GLU A 1 205 ? -26.103 -17.284 7.558 1.00 45.03 205 GLU A O 1
ATOM 1570 N N . GLU A 1 206 ? -24.048 -16.496 7.241 1.00 42.84 206 GLU A N 1
ATOM 1571 C CA . GLU A 1 206 ? -24.284 -15.115 7.700 1.00 42.84 206 GLU A CA 1
ATOM 1572 C C . GLU A 1 206 ? -25.150 -14.307 6.717 1.00 42.84 206 GLU A C 1
ATOM 1574 O O . GLU A 1 206 ? -25.892 -13.417 7.130 1.00 42.84 206 GLU A O 1
ATOM 1579 N N . LEU A 1 207 ? -25.165 -14.667 5.422 1.00 43.19 207 LEU A N 1
ATOM 1580 C CA . LEU A 1 207 ? -26.192 -14.193 4.477 1.00 43.19 207 LEU A CA 1
ATOM 1581 C C . LEU A 1 207 ? -27.612 -14.650 4.873 1.00 43.19 207 LEU A C 1
ATOM 1583 O O . LEU A 1 207 ? -28.584 -14.107 4.348 1.00 43.19 207 LEU A O 1
ATOM 1587 N N . MET A 1 208 ? -27.735 -15.616 5.792 1.00 41.38 208 MET A N 1
ATOM 1588 C CA . MET A 1 208 ? -29.001 -16.170 6.280 1.00 41.38 208 MET A CA 1
ATOM 1589 C C . MET A 1 208 ? -29.280 -15.864 7.766 1.00 41.38 208 MET A C 1
ATOM 1591 O O . MET A 1 208 ? -30.439 -15.932 8.169 1.00 41.38 208 MET A O 1
ATOM 1595 N N . ALA A 1 209 ? -28.285 -15.483 8.576 1.00 40.00 209 ALA A N 1
ATOM 1596 C CA . ALA A 1 209 ? -28.455 -15.224 10.010 1.00 40.00 209 ALA A CA 1
ATOM 1597 C C . ALA A 1 209 ? -27.727 -13.943 10.459 1.00 40.00 209 ALA A C 1
ATOM 1599 O O . ALA A 1 209 ? -26.507 -13.903 10.585 1.00 40.00 209 ALA A O 1
ATOM 1600 N N . GLY A 1 210 ? -28.492 -12.879 10.716 1.00 37.69 210 GLY A N 1
ATOM 1601 C CA . GLY A 1 210 ? -27.977 -11.609 11.227 1.00 37.69 210 GLY A CA 1
ATOM 1602 C C . GLY A 1 210 ? -27.667 -11.660 12.724 1.00 37.69 210 GLY A C 1
ATOM 1603 O O . GLY A 1 210 ? -28.559 -11.434 13.538 1.00 37.69 210 GLY A O 1
ATOM 1604 N N . GLY A 1 211 ? -26.402 -11.898 13.076 1.00 36.16 211 GLY A N 1
ATOM 1605 C CA . GLY A 1 211 ? -25.867 -11.773 14.435 1.00 36.16 211 GLY A CA 1
ATOM 1606 C C . GLY A 1 211 ? -24.450 -11.191 14.411 1.00 36.16 211 GLY A C 1
ATOM 1607 O O . GLY A 1 211 ? -23.608 -11.645 13.644 1.00 36.16 211 GLY A O 1
ATOM 1608 N N . LEU A 1 212 ? -24.202 -10.142 15.200 1.00 42.00 212 LEU A N 1
ATOM 1609 C CA . LEU A 1 212 ? -22.906 -9.464 15.329 1.00 42.00 212 LEU A CA 1
ATOM 1610 C C . LEU A 1 212 ? -22.134 -10.061 16.514 1.00 42.00 212 LEU A C 1
ATOM 1612 O O . LEU A 1 212 ? -22.292 -9.596 17.639 1.00 42.00 212 LEU A O 1
ATOM 1616 N N . ASP A 1 213 ? -21.287 -11.053 16.242 1.00 43.28 213 ASP A N 1
ATOM 1617 C CA . ASP A 1 213 ? -20.397 -11.671 17.233 1.00 43.28 213 ASP A CA 1
ATOM 1618 C C . ASP A 1 213 ? -18.925 -11.276 17.002 1.00 43.28 213 ASP A C 1
ATOM 1620 O O . ASP A 1 213 ? -18.547 -10.771 15.941 1.00 43.28 213 ASP A O 1
ATOM 1624 N N . ALA A 1 214 ? -18.065 -11.553 17.992 1.00 45.91 214 ALA A N 1
ATOM 1625 C CA . ALA A 1 214 ? -16.619 -11.276 18.030 1.00 45.91 214 ALA A CA 1
ATOM 1626 C C . ALA A 1 214 ? -15.810 -11.688 16.772 1.00 45.91 214 ALA A C 1
ATOM 1628 O O . ALA A 1 214 ? -14.689 -11.217 16.576 1.00 45.91 214 ALA A O 1
ATOM 1629 N N . GLY A 1 215 ? -16.381 -12.503 15.878 1.00 51.69 215 GLY A N 1
ATOM 1630 C CA . GLY A 1 215 ? -15.835 -12.784 14.546 1.00 51.69 215 GLY A CA 1
ATOM 1631 C C . GLY A 1 215 ? -15.709 -11.550 13.638 1.00 51.69 215 GLY A C 1
ATOM 1632 O O . GLY A 1 215 ? -14.872 -11.545 12.735 1.00 51.69 215 GLY A O 1
ATOM 1633 N N . GLY A 1 216 ? -16.464 -10.476 13.903 1.00 61.09 216 GLY A N 1
ATOM 1634 C CA . GLY A 1 216 ? -16.387 -9.229 13.137 1.00 61.09 216 GLY A CA 1
ATOM 1635 C C . GLY A 1 216 ? -15.017 -8.546 13.221 1.00 61.09 216 GLY A C 1
ATOM 1636 O O . GLY A 1 216 ? -14.484 -8.127 12.192 1.00 61.09 216 GLY A O 1
ATOM 1637 N N . ALA A 1 217 ? -14.409 -8.484 14.411 1.00 63.94 217 ALA A N 1
ATOM 1638 C CA . ALA A 1 217 ? -13.113 -7.832 14.628 1.00 63.94 217 ALA A CA 1
ATOM 1639 C C . ALA A 1 217 ? -11.943 -8.621 14.010 1.00 63.94 217 ALA A C 1
ATOM 1641 O O . ALA A 1 217 ? -11.029 -8.028 13.436 1.00 63.94 217 ALA A O 1
ATOM 1642 N N . GLU A 1 218 ? -12.005 -9.956 14.039 1.00 69.00 218 GLU A N 1
ATOM 1643 C CA . GLU A 1 218 ? -11.011 -10.833 13.399 1.00 69.00 218 GLU A CA 1
ATOM 1644 C C . GLU A 1 218 ? -10.920 -10.602 11.882 1.00 69.00 218 GLU A C 1
ATOM 1646 O O . GLU A 1 218 ? -9.847 -10.716 11.289 1.00 69.00 218 GLU A O 1
ATOM 1651 N N . SER A 1 219 ? -12.012 -10.161 11.249 1.00 68.62 219 SER A N 1
ATOM 1652 C CA . SER A 1 219 ? -12.030 -9.821 9.821 1.00 68.62 219 SER A CA 1
ATOM 1653 C C . SER A 1 219 ? -11.150 -8.612 9.445 1.00 68.62 219 SER A C 1
ATOM 1655 O O . SER A 1 219 ? -10.876 -8.390 8.258 1.00 68.62 219 SER A O 1
ATOM 1657 N N . TYR A 1 220 ? -10.699 -7.834 10.439 1.00 70.12 220 TYR A N 1
ATOM 1658 C CA . TYR A 1 220 ? -9.811 -6.680 10.271 1.00 70.12 220 TYR A CA 1
ATOM 1659 C C . TYR A 1 220 ? -8.332 -7.005 10.500 1.00 70.12 220 TYR A C 1
ATOM 1661 O O . TYR A 1 220 ? -7.498 -6.133 10.255 1.00 70.12 220 TYR A O 1
ATOM 1669 N N . ARG A 1 221 ? -7.994 -8.237 10.903 1.00 76.75 221 ARG A N 1
ATOM 1670 C CA . ARG A 1 221 ? -6.606 -8.650 11.131 1.00 76.75 221 ARG A CA 1
ATOM 1671 C C . ARG A 1 221 ? -5.881 -9.046 9.842 1.00 76.75 221 ARG A C 1
ATOM 1673 O O . ARG A 1 221 ? -6.445 -9.653 8.926 1.00 76.75 221 ARG A O 1
ATOM 1680 N N . GLY A 1 222 ? -4.580 -8.761 9.823 1.00 80.12 222 GLY A N 1
ATOM 1681 C CA . GLY A 1 222 ? -3.647 -9.180 8.779 1.00 80.12 222 GLY A CA 1
ATOM 1682 C C . GLY A 1 222 ? -3.719 -8.353 7.495 1.00 80.12 222 GLY A C 1
ATOM 1683 O O . GLY A 1 222 ? -4.560 -7.469 7.328 1.00 80.12 222 GLY A O 1
ATOM 1684 N N . VAL A 1 223 ? -2.826 -8.663 6.554 1.00 85.19 223 VAL A N 1
ATOM 1685 C CA . VAL A 1 223 ? -2.666 -7.875 5.323 1.00 85.19 223 VAL A CA 1
ATOM 1686 C C . VAL A 1 223 ? -3.900 -7.987 4.427 1.00 85.19 223 VAL A C 1
ATOM 1688 O O . VAL A 1 223 ? -4.237 -9.061 3.928 1.00 85.19 223 VAL A O 1
ATOM 1691 N N . ARG A 1 224 ? -4.556 -6.850 4.186 1.00 85.31 224 ARG A N 1
ATOM 1692 C CA . ARG A 1 224 ? -5.716 -6.698 3.291 1.00 85.31 224 ARG A CA 1
ATOM 1693 C C . ARG A 1 224 ? -5.349 -5.974 2.006 1.00 85.31 224 ARG A C 1
ATOM 1695 O O . ARG A 1 224 ? -6.048 -6.109 1.009 1.00 85.31 224 ARG A O 1
ATOM 1702 N N . ARG A 1 225 ? -4.277 -5.180 2.024 1.00 90.56 225 ARG A N 1
ATOM 1703 C CA . ARG A 1 225 ? -3.861 -4.352 0.890 1.00 90.56 225 ARG A CA 1
ATOM 1704 C C . ARG A 1 225 ? -2.367 -4.469 0.681 1.00 90.56 225 ARG A C 1
ATOM 1706 O O . ARG A 1 225 ? -1.594 -4.267 1.612 1.00 90.56 225 ARG A O 1
ATOM 1713 N N . LEU A 1 226 ? -1.975 -4.761 -0.550 1.00 93.62 226 LEU A N 1
ATOM 1714 C CA . LEU A 1 226 ? -0.588 -4.738 -0.987 1.00 93.62 226 LEU A CA 1
ATOM 1715 C C . LEU A 1 226 ? -0.454 -3.760 -2.151 1.00 93.62 226 LEU A C 1
ATOM 1717 O O . LEU A 1 226 ? -0.980 -3.992 -3.239 1.00 93.62 226 LEU A O 1
ATOM 1721 N N . VAL A 1 227 ? 0.261 -2.669 -1.917 1.00 96.00 227 VAL A N 1
ATOM 1722 C CA . VAL A 1 227 ? 0.584 -1.669 -2.929 1.00 96.00 227 VAL A CA 1
ATOM 1723 C C . VAL A 1 227 ? 2.018 -1.883 -3.387 1.00 96.00 227 VAL A C 1
ATOM 1725 O O . VAL A 1 227 ? 2.927 -1.973 -2.568 1.00 96.00 227 VAL A O 1
ATOM 1728 N N . LEU A 1 228 ? 2.213 -1.977 -4.697 1.00 96.19 228 LEU A N 1
ATOM 1729 C CA . LEU A 1 228 ? 3.509 -2.145 -5.342 1.00 96.19 228 LEU A CA 1
ATOM 1730 C C . LEU A 1 228 ? 3.768 -0.905 -6.196 1.00 96.19 228 LEU A C 1
ATOM 1732 O O . LEU A 1 228 ? 3.262 -0.824 -7.317 1.00 96.19 228 LEU A O 1
ATOM 1736 N N . ASP A 1 229 ? 4.502 0.064 -5.652 1.00 95.06 229 ASP A N 1
ATOM 1737 C CA . ASP A 1 229 ? 4.869 1.271 -6.391 1.00 95.06 229 ASP A CA 1
ATOM 1738 C C . ASP A 1 229 ? 6.092 1.015 -7.284 1.00 95.06 229 ASP A C 1
ATOM 1740 O O . ASP A 1 229 ? 6.972 0.222 -6.939 1.00 95.06 229 ASP A O 1
ATOM 1744 N N . GLU A 1 230 ? 6.116 1.648 -8.456 1.00 92.50 230 GLU A N 1
ATOM 1745 C CA . GLU A 1 230 ? 7.118 1.448 -9.515 1.00 92.50 230 GLU A CA 1
ATOM 1746 C C . GLU A 1 230 ? 7.457 -0.034 -9.772 1.00 92.50 230 GLU A C 1
ATOM 1748 O O . GLU A 1 230 ? 8.615 -0.466 -9.739 1.00 92.50 230 GLU A O 1
ATOM 1753 N N . ILE A 1 231 ? 6.432 -0.861 -10.011 1.00 93.19 231 ILE A N 1
ATOM 1754 C CA . ILE A 1 231 ? 6.598 -2.320 -10.096 1.00 93.19 231 ILE A CA 1
ATOM 1755 C C . ILE A 1 231 ? 7.544 -2.771 -11.224 1.00 93.19 231 ILE A C 1
ATOM 1757 O O . ILE A 1 231 ? 8.230 -3.788 -11.110 1.00 93.19 231 ILE A O 1
ATOM 1761 N N . ASP A 1 232 ? 7.619 -2.009 -12.308 1.00 90.12 232 ASP A N 1
ATOM 1762 C CA . ASP A 1 232 ? 8.577 -2.185 -13.397 1.00 90.12 232 ASP A CA 1
ATOM 1763 C C . ASP A 1 232 ? 10.019 -1.993 -12.911 1.00 90.12 232 ASP A C 1
ATOM 1765 O O . ASP A 1 232 ? 10.876 -2.851 -13.158 1.00 90.12 232 ASP A O 1
ATOM 1769 N N . GLY A 1 233 ? 10.272 -0.923 -12.157 1.00 87.94 233 GLY A N 1
ATOM 1770 C CA . GLY A 1 233 ? 11.548 -0.652 -11.499 1.00 87.94 233 GLY A CA 1
ATOM 1771 C C . GLY A 1 233 ? 11.896 -1.673 -10.413 1.00 87.94 233 GLY A C 1
ATOM 1772 O O . GLY A 1 233 ? 13.054 -2.078 -10.293 1.00 87.94 233 GLY A O 1
ATOM 1773 N N . MET A 1 234 ? 10.901 -2.153 -9.666 1.00 89.94 234 MET A N 1
ATOM 1774 C CA . MET A 1 234 ? 11.077 -3.150 -8.609 1.00 89.94 234 MET A CA 1
ATOM 1775 C C . MET A 1 234 ? 11.423 -4.540 -9.169 1.00 89.94 234 MET A C 1
ATOM 1777 O O . MET A 1 234 ? 12.272 -5.254 -8.619 1.00 89.94 234 MET A O 1
ATOM 1781 N N . LEU A 1 235 ? 10.771 -4.952 -10.262 1.00 90.19 235 LEU A N 1
ATOM 1782 C CA . LEU A 1 235 ? 10.954 -6.284 -10.839 1.00 90.19 235 LEU A CA 1
ATOM 1783 C C . LEU A 1 235 ? 12.054 -6.354 -11.890 1.00 90.19 235 LEU A C 1
ATOM 1785 O O . LEU A 1 235 ? 12.643 -7.430 -12.014 1.00 90.19 235 LEU A O 1
ATOM 1789 N N . ARG A 1 236 ? 12.321 -5.273 -12.641 1.00 86.62 236 ARG A N 1
ATOM 1790 C CA . ARG A 1 236 ? 13.258 -5.225 -13.786 1.00 86.62 236 ARG A CA 1
ATOM 1791 C C . ARG A 1 236 ? 13.286 -6.546 -14.553 1.00 86.62 236 ARG A C 1
ATOM 1793 O O . ARG A 1 236 ? 14.282 -7.277 -14.529 1.00 86.62 236 ARG A O 1
ATOM 1800 N N . LEU A 1 237 ? 12.144 -6.907 -15.135 1.00 87.69 237 LEU A N 1
ATOM 1801 C CA . LEU A 1 237 ? 12.032 -8.153 -15.884 1.00 87.69 237 LEU A CA 1
ATOM 1802 C C . LEU A 1 237 ? 13.042 -8.150 -17.046 1.00 87.69 237 LEU A C 1
ATOM 1804 O O . LEU A 1 237 ? 13.257 -7.094 -17.647 1.00 87.69 237 LEU A O 1
ATOM 1808 N N . PRO A 1 238 ? 13.673 -9.298 -17.364 1.00 85.69 238 PRO A N 1
ATOM 1809 C CA . PRO A 1 238 ? 14.553 -9.396 -18.520 1.00 85.69 238 PRO A CA 1
ATOM 1810 C C . PRO A 1 238 ? 13.820 -8.922 -19.773 1.00 85.69 238 PRO A C 1
ATOM 1812 O O . PRO A 1 238 ? 12.675 -9.311 -20.014 1.00 85.69 238 PRO A O 1
ATOM 1815 N N . ASN A 1 239 ? 14.470 -8.061 -20.551 1.00 84.81 239 ASN A N 1
ATOM 1816 C CA . ASN A 1 239 ? 13.902 -7.601 -21.809 1.00 84.81 239 ASN A CA 1
ATOM 1817 C C . ASN A 1 239 ? 13.881 -8.755 -22.836 1.00 84.81 239 ASN A C 1
ATOM 1819 O O . ASN A 1 239 ? 14.523 -9.791 -22.659 1.00 84.81 239 ASN A O 1
ATOM 1823 N N . ARG A 1 240 ? 13.162 -8.568 -23.947 1.00 83.81 240 ARG A N 1
ATOM 1824 C CA . ARG A 1 240 ? 13.079 -9.561 -25.038 1.00 83.81 240 ARG A CA 1
ATOM 1825 C C . ARG A 1 240 ? 14.420 -9.868 -25.727 1.00 83.81 240 ARG A C 1
ATOM 1827 O O . ARG A 1 240 ? 14.495 -10.815 -26.497 1.00 83.81 240 ARG A O 1
ATOM 1834 N N . HIS A 1 241 ? 15.440 -9.048 -25.486 1.00 86.62 241 HIS A N 1
ATOM 1835 C CA . HIS A 1 241 ? 16.790 -9.171 -26.038 1.00 86.62 241 HIS A CA 1
ATOM 1836 C C . HIS A 1 241 ? 17.805 -9.635 -24.979 1.00 86.62 241 HIS A C 1
ATOM 1838 O O . HIS A 1 241 ? 19.009 -9.581 -25.218 1.00 86.62 241 HIS A O 1
ATOM 1844 N N . ALA A 1 242 ? 17.338 -10.051 -23.797 1.00 88.69 242 ALA A N 1
ATOM 1845 C CA . ALA A 1 242 ? 18.205 -10.451 -22.709 1.00 88.69 242 ALA A CA 1
ATOM 1846 C C . ALA A 1 242 ? 18.889 -11.763 -23.080 1.00 88.69 242 ALA A C 1
ATOM 1848 O O . ALA A 1 242 ? 18.260 -12.675 -23.619 1.00 88.69 242 ALA A O 1
ATOM 1849 N N . THR A 1 243 ? 20.178 -11.867 -22.778 1.00 93.06 243 THR A N 1
ATOM 1850 C CA . THR A 1 243 ? 20.929 -13.091 -23.061 1.00 93.06 243 THR A CA 1
ATOM 1851 C C . THR A 1 243 ? 20.415 -14.243 -22.197 1.00 93.06 243 THR A C 1
ATOM 1853 O O . THR A 1 243 ? 19.909 -14.031 -21.091 1.00 93.06 243 THR A O 1
ATOM 1856 N N . GLU A 1 244 ? 20.589 -15.486 -22.652 1.00 90.88 244 GLU A N 1
ATOM 1857 C CA . GLU A 1 244 ? 20.233 -16.678 -21.865 1.00 90.88 244 GLU A CA 1
ATOM 1858 C C . GLU A 1 244 ? 20.879 -16.650 -20.476 1.00 90.88 244 GLU A C 1
ATOM 1860 O O . GLU A 1 244 ? 20.229 -16.950 -19.476 1.00 90.88 244 GLU A O 1
ATOM 1865 N N . ARG A 1 245 ? 22.128 -16.174 -20.394 1.00 90.12 245 ARG A N 1
ATOM 1866 C CA . ARG A 1 245 ? 22.840 -15.981 -19.128 1.00 90.12 245 ARG A CA 1
ATOM 1867 C C . ARG A 1 245 ? 22.130 -14.988 -18.205 1.00 90.12 245 ARG A C 1
ATOM 1869 O O . ARG A 1 245 ? 22.039 -15.245 -17.009 1.00 90.12 245 ARG A O 1
ATOM 1876 N N . GLN A 1 246 ? 21.621 -13.870 -18.725 1.00 86.88 246 GLN A N 1
ATOM 1877 C CA . GLN A 1 246 ? 20.861 -12.893 -17.932 1.00 86.88 246 GLN A CA 1
ATOM 1878 C C . GLN A 1 246 ? 19.518 -13.463 -17.465 1.00 86.88 246 GLN A C 1
ATOM 1880 O O . GLN A 1 246 ? 19.124 -13.247 -16.318 1.00 86.88 246 GLN A O 1
ATOM 1885 N N . ILE A 1 247 ? 18.829 -14.213 -18.328 1.00 87.81 247 ILE A N 1
ATOM 1886 C CA . ILE A 1 247 ? 17.573 -14.889 -17.982 1.00 87.81 247 ILE A CA 1
ATOM 1887 C C . ILE A 1 247 ? 17.818 -15.936 -16.890 1.00 87.81 247 ILE A C 1
ATOM 1889 O O . ILE A 1 247 ? 17.073 -15.979 -15.911 1.00 87.81 247 ILE A O 1
ATOM 1893 N N . GLN A 1 248 ? 18.874 -16.741 -17.020 1.00 88.88 248 GLN A N 1
ATOM 1894 C CA . GLN A 1 248 ? 19.246 -17.757 -16.040 1.00 88.88 248 GLN A CA 1
ATOM 1895 C C . GLN A 1 248 ? 19.643 -17.119 -14.706 1.00 88.88 248 GLN A C 1
ATOM 1897 O O . GLN A 1 248 ? 19.070 -17.455 -13.674 1.00 88.88 248 GLN A O 1
ATOM 1902 N N . LEU A 1 249 ? 20.499 -16.092 -14.731 1.00 89.44 249 LEU A N 1
ATOM 1903 C CA . LEU A 1 249 ? 20.860 -15.329 -13.536 1.00 89.44 249 LEU A CA 1
ATOM 1904 C C . LEU A 1 249 ? 19.623 -14.763 -12.826 1.00 89.44 249 LEU A C 1
ATOM 1906 O O . LEU A 1 249 ? 19.567 -14.754 -11.601 1.00 89.44 249 LEU A O 1
ATOM 1910 N N . ARG A 1 250 ? 18.616 -14.303 -13.577 1.00 86.94 250 ARG A N 1
ATOM 1911 C CA . ARG A 1 250 ? 17.362 -13.791 -13.013 1.00 86.94 250 ARG A CA 1
ATOM 1912 C C . ARG A 1 250 ? 16.529 -14.882 -12.341 1.00 86.94 250 ARG A C 1
ATOM 1914 O O . ARG A 1 250 ? 15.879 -14.596 -11.337 1.00 86.94 250 ARG A O 1
ATOM 1921 N N . ARG A 1 251 ? 16.524 -16.094 -12.900 1.00 85.50 251 ARG A N 1
ATOM 1922 C CA . ARG A 1 251 ? 15.848 -17.262 -12.315 1.00 85.50 251 ARG A CA 1
ATOM 1923 C C . ARG A 1 251 ? 16.520 -17.688 -11.015 1.00 85.50 251 ARG A C 1
ATOM 1925 O O . ARG A 1 251 ? 15.818 -17.921 -10.038 1.00 85.50 251 ARG A O 1
ATOM 1932 N N . ASP A 1 252 ? 17.849 -17.710 -11.007 1.00 89.31 252 ASP A N 1
ATOM 1933 C CA . ASP A 1 252 ? 18.644 -18.150 -9.858 1.00 89.31 252 ASP A CA 1
ATOM 1934 C C . ASP A 1 252 ? 18.694 -17.084 -8.753 1.00 89.31 252 ASP A C 1
ATOM 1936 O O . ASP A 1 252 ? 18.701 -17.402 -7.566 1.00 89.31 252 ASP A O 1
ATOM 1940 N N . LYS A 1 253 ? 18.699 -15.799 -9.135 1.00 89.94 253 LYS A N 1
ATOM 1941 C CA . LYS A 1 253 ? 18.776 -14.640 -8.232 1.00 89.94 253 LYS A CA 1
ATOM 1942 C C . LYS A 1 253 ? 17.621 -13.657 -8.503 1.00 89.94 253 LYS A C 1
ATOM 1944 O O . LYS A 1 253 ? 17.815 -12.607 -9.138 1.00 89.94 253 LYS A O 1
ATOM 1949 N N . PRO A 1 254 ? 16.396 -13.971 -8.036 1.00 91.00 254 PRO A N 1
ATOM 1950 C CA . PRO A 1 254 ? 15.253 -13.063 -8.132 1.00 91.00 254 PRO A CA 1
ATOM 1951 C C . PRO A 1 254 ? 15.511 -11.750 -7.377 1.00 91.00 254 PRO A C 1
ATOM 1953 O O . PRO A 1 254 ? 16.362 -11.667 -6.495 1.00 91.00 254 PRO A O 1
ATOM 1956 N N . LYS A 1 255 ? 14.797 -10.671 -7.741 1.00 91.69 255 LYS A N 1
ATOM 1957 C CA . LYS A 1 255 ? 15.007 -9.364 -7.079 1.00 91.69 255 LYS A CA 1
ATOM 1958 C C . LYS A 1 255 ? 14.360 -9.451 -5.694 1.00 91.69 255 LYS A C 1
ATOM 1960 O O . LYS A 1 255 ? 13.334 -10.119 -5.577 1.00 91.69 255 LYS A O 1
ATOM 1965 N N . PRO A 1 256 ? 14.857 -8.696 -4.702 1.00 91.19 256 PRO A N 1
ATOM 1966 C CA . PRO A 1 256 ? 14.226 -8.614 -3.389 1.00 91.19 256 PRO A CA 1
ATOM 1967 C C . PRO A 1 256 ? 12.717 -8.333 -3.454 1.00 91.19 256 PRO A C 1
ATOM 1969 O O . PRO A 1 256 ? 11.958 -9.016 -2.787 1.00 91.19 256 PRO A O 1
ATOM 1972 N N . GLY A 1 257 ? 12.259 -7.432 -4.336 1.00 91.50 257 GLY A N 1
ATOM 1973 C CA . GLY A 1 257 ? 10.823 -7.160 -4.539 1.00 91.50 257 GLY A CA 1
ATOM 1974 C C . GLY A 1 257 ? 10.008 -8.372 -4.973 1.00 91.50 257 GLY A C 1
ATOM 1975 O O . GLY A 1 257 ? 8.915 -8.598 -4.468 1.00 91.50 257 GLY A O 1
ATOM 1976 N N . GLN A 1 258 ? 10.567 -9.202 -5.854 1.00 92.31 258 GLN A N 1
ATOM 1977 C CA . GLN A 1 258 ? 9.930 -10.455 -6.240 1.00 92.31 258 GLN A CA 1
ATOM 1978 C C . GLN A 1 258 ? 9.859 -11.431 -5.066 1.00 92.31 258 GLN A C 1
ATOM 1980 O O . GLN A 1 258 ? 8.797 -11.982 -4.802 1.00 92.31 258 GLN A O 1
ATOM 1985 N N . VAL A 1 259 ? 10.980 -11.637 -4.369 1.00 90.69 259 VAL A N 1
ATOM 1986 C CA . VAL A 1 259 ? 11.048 -12.571 -3.235 1.00 90.69 259 VAL A CA 1
ATOM 1987 C C . VAL A 1 259 ? 10.102 -12.133 -2.121 1.00 90.69 259 VAL A C 1
ATOM 1989 O O . VAL A 1 259 ? 9.429 -12.974 -1.538 1.00 90.69 259 VAL A O 1
ATOM 1992 N N . PHE A 1 260 ? 10.018 -10.827 -1.862 1.00 90.25 260 PHE A N 1
ATOM 1993 C CA . PHE A 1 260 ? 9.108 -10.241 -0.887 1.00 90.25 260 PHE A CA 1
ATOM 1994 C C . PHE A 1 260 ? 7.657 -10.602 -1.177 1.00 90.25 260 PHE A C 1
ATOM 1996 O O . PHE A 1 260 ? 7.003 -11.216 -0.341 1.00 90.25 260 PHE A O 1
ATOM 2003 N N . VAL A 1 261 ? 7.169 -10.251 -2.369 1.00 89.69 261 VAL A N 1
ATOM 2004 C CA . VAL A 1 261 ? 5.768 -10.473 -2.733 1.00 89.69 261 VAL A CA 1
ATOM 2005 C C . VAL A 1 261 ? 5.455 -11.963 -2.789 1.00 89.69 261 VAL A C 1
ATOM 2007 O O . VAL A 1 261 ? 4.437 -12.377 -2.244 1.00 89.69 261 VAL A O 1
ATOM 2010 N N . ASP A 1 262 ? 6.340 -12.776 -3.379 1.00 87.06 262 ASP A N 1
ATOM 2011 C CA . ASP A 1 262 ? 6.174 -14.231 -3.411 1.00 87.06 262 ASP A CA 1
ATOM 2012 C C . ASP A 1 262 ? 6.001 -14.782 -1.987 1.00 87.06 262 ASP A C 1
ATOM 2014 O O . ASP A 1 262 ? 5.006 -15.444 -1.703 1.00 87.06 262 ASP A O 1
ATOM 2018 N N . ARG A 1 263 ? 6.909 -14.444 -1.065 1.00 83.62 263 ARG A N 1
ATOM 2019 C CA . ARG A 1 263 ? 6.848 -14.940 0.315 1.00 83.62 263 ARG A CA 1
ATOM 2020 C C . ARG A 1 263 ? 5.680 -14.377 1.121 1.00 83.62 263 ARG A C 1
ATOM 2022 O O . ARG A 1 263 ? 5.101 -15.088 1.941 1.00 83.62 263 ARG A O 1
ATOM 2029 N N . LEU A 1 264 ? 5.314 -13.115 0.906 1.00 83.75 264 LEU A N 1
ATOM 2030 C CA . LEU A 1 264 ? 4.156 -12.513 1.559 1.00 83.75 264 LEU A CA 1
ATOM 2031 C C . LEU A 1 264 ? 2.880 -13.248 1.140 1.00 83.75 264 LEU A C 1
ATOM 2033 O O . LEU A 1 264 ? 2.103 -13.665 1.990 1.00 83.75 264 LEU A O 1
ATOM 2037 N N . LEU A 1 265 ? 2.691 -13.485 -0.159 1.00 81.50 265 LEU A N 1
ATOM 2038 C CA . LEU A 1 265 ? 1.554 -14.258 -0.658 1.00 81.50 265 LEU A CA 1
ATOM 2039 C C . LEU A 1 265 ? 1.599 -15.716 -0.181 1.00 81.50 265 LEU A C 1
ATOM 2041 O O . LEU A 1 265 ? 0.546 -16.292 0.105 1.00 81.50 265 LEU A O 1
ATOM 2045 N N . GLU A 1 266 ? 2.794 -16.312 -0.069 1.00 77.62 266 GLU A N 1
ATOM 2046 C CA . GLU A 1 266 ? 2.984 -17.636 0.540 1.00 77.62 266 GLU A CA 1
ATOM 2047 C C . GLU A 1 266 ? 2.456 -17.666 1.970 1.00 77.62 266 GLU A C 1
ATOM 2049 O O . GLU A 1 266 ? 1.628 -18.513 2.307 1.00 77.62 266 GLU A O 1
ATOM 2054 N N . THR A 1 267 ? 2.868 -16.680 2.758 1.00 74.88 267 THR A N 1
ATOM 2055 C CA . THR A 1 267 ? 2.461 -16.492 4.148 1.00 74.88 267 THR A CA 1
ATOM 2056 C C . THR A 1 267 ? 0.959 -16.262 4.270 1.00 74.88 267 THR A C 1
ATOM 2058 O O . THR A 1 267 ? 0.317 -16.860 5.119 1.00 74.88 267 THR A O 1
ATOM 2061 N N . LEU A 1 268 ? 0.351 -15.473 3.385 1.00 73.62 268 LEU A N 1
ATOM 2062 C CA . LEU A 1 268 ? -1.092 -15.205 3.411 1.00 73.62 268 LEU A CA 1
ATOM 2063 C C . LEU A 1 268 ? -1.955 -16.394 2.948 1.00 73.62 268 LEU A C 1
ATOM 2065 O O . LEU A 1 268 ? -3.166 -16.246 2.789 1.00 73.62 268 LEU A O 1
ATOM 2069 N N . GLY A 1 269 ? -1.361 -17.558 2.657 1.00 66.19 269 GLY A N 1
ATOM 2070 C CA . GLY A 1 269 ? -2.090 -18.722 2.150 1.00 66.19 269 GLY A CA 1
ATOM 2071 C C . GLY A 1 269 ? -2.658 -18.527 0.738 1.00 66.19 269 GLY A C 1
ATOM 2072 O O . GLY A 1 269 ? -3.338 -19.411 0.216 1.00 66.19 269 GLY A O 1
ATOM 2073 N N . ALA A 1 270 ? -2.326 -17.415 0.071 1.00 61.56 270 ALA A N 1
ATOM 2074 C CA . ALA A 1 270 ? -2.744 -17.092 -1.294 1.00 61.56 270 ALA A CA 1
ATOM 2075 C C . ALA A 1 270 ? -2.039 -17.968 -2.356 1.00 61.56 270 ALA A C 1
ATOM 2077 O O . ALA A 1 270 ? -2.268 -17.838 -3.556 1.00 61.56 270 ALA A O 1
ATOM 2078 N N . THR A 1 271 ? -1.188 -18.901 -1.921 1.00 46.25 271 THR A N 1
ATOM 2079 C CA . THR A 1 271 ? -0.298 -19.717 -2.762 1.00 46.25 271 THR A CA 1
ATOM 2080 C C . THR A 1 271 ? -0.722 -21.157 -2.967 1.00 46.25 271 THR A C 1
ATOM 2082 O O . THR A 1 271 ? 0.013 -21.918 -3.604 1.00 46.25 271 THR A O 1
ATOM 2085 N N . ARG A 1 272 ? -1.959 -21.524 -2.607 1.00 42.19 272 ARG A N 1
ATOM 2086 C CA . ARG A 1 272 ? -2.570 -22.752 -3.156 1.00 42.19 272 ARG A CA 1
ATOM 2087 C C . ARG A 1 272 ? -2.608 -22.769 -4.701 1.00 42.19 272 ARG A C 1
ATOM 2089 O O . ARG A 1 272 ? -2.879 -23.811 -5.281 1.00 42.19 272 ARG A O 1
ATOM 2096 N N . ILE A 1 273 ? -2.273 -21.656 -5.364 1.00 42.22 273 ILE A N 1
ATOM 2097 C CA . ILE A 1 273 ? -2.142 -21.530 -6.821 1.00 42.22 273 ILE A CA 1
ATOM 2098 C C . ILE A 1 273 ? -0.681 -21.685 -7.309 1.00 42.22 273 ILE A C 1
ATOM 2100 O O . ILE A 1 273 ? -0.462 -22.193 -8.404 1.00 42.22 273 ILE A O 1
ATOM 2104 N N . SER A 1 274 ? 0.350 -21.322 -6.530 1.00 36.78 274 SER A N 1
ATOM 2105 C CA . SER A 1 274 ? 1.743 -21.324 -7.028 1.00 36.78 274 SER A CA 1
ATOM 2106 C C . SER A 1 274 ? 2.412 -22.704 -6.987 1.00 36.78 274 SER A C 1
ATOM 2108 O O . SER A 1 274 ? 3.224 -23.015 -7.861 1.00 36.78 274 SER A O 1
ATOM 2110 N N . LYS A 1 275 ? 2.051 -23.569 -6.026 1.00 37.38 275 LYS A N 1
ATOM 2111 C CA . LYS A 1 275 ? 2.613 -24.931 -5.927 1.00 37.38 275 LYS A CA 1
ATOM 2112 C C . LYS A 1 275 ? 2.137 -25.854 -7.055 1.00 37.38 275 LYS A C 1
ATOM 2114 O O . LYS A 1 275 ? 2.895 -26.713 -7.485 1.00 37.38 275 LYS A O 1
ATOM 2119 N N . THR A 1 276 ? 0.945 -25.614 -7.594 1.00 36.91 276 THR A N 1
ATOM 2120 C CA . THR A 1 276 ? 0.380 -26.308 -8.767 1.00 36.91 276 THR A CA 1
ATOM 2121 C C . THR A 1 276 ? 0.856 -25.718 -10.100 1.00 36.91 276 THR A C 1
ATOM 2123 O O . THR A 1 276 ? 0.716 -26.360 -11.136 1.00 36.91 276 THR A O 1
ATOM 2126 N N . LEU A 1 277 ? 1.422 -24.504 -10.085 1.00 37.03 277 LEU A N 1
ATOM 2127 C CA . LEU A 1 277 ? 1.909 -23.775 -11.263 1.00 37.03 277 LEU A CA 1
ATOM 2128 C C . LEU A 1 277 ? 3.433 -23.722 -11.383 1.00 37.03 277 LEU A C 1
ATOM 2130 O O . LEU A 1 277 ? 3.936 -23.121 -12.338 1.00 37.03 277 LEU A O 1
ATOM 2134 N N . ARG A 1 278 ? 4.193 -24.335 -10.463 1.00 36.91 278 ARG A N 1
ATOM 2135 C CA . ARG A 1 278 ? 5.601 -24.609 -10.765 1.00 36.91 278 ARG A CA 1
ATOM 2136 C C . ARG A 1 278 ? 5.602 -25.488 -12.016 1.00 36.91 278 ARG A C 1
ATOM 2138 O O . ARG A 1 278 ? 5.032 -26.578 -11.959 1.00 36.91 278 ARG A O 1
ATOM 2145 N N . PRO A 1 279 ? 6.191 -25.047 -13.145 1.00 37.38 279 PRO A N 1
ATOM 2146 C CA . PRO A 1 279 ? 6.425 -25.981 -14.227 1.00 37.38 279 PRO A CA 1
ATOM 2147 C C . PRO A 1 279 ? 7.223 -27.150 -13.630 1.00 37.38 279 PRO A C 1
ATOM 2149 O O . PRO A 1 279 ? 8.119 -26.893 -12.812 1.00 37.38 279 PRO A O 1
ATOM 2152 N N . PRO A 1 280 ? 6.892 -28.411 -13.963 1.00 34.97 280 PRO A N 1
ATOM 2153 C CA . PRO A 1 280 ? 7.759 -29.521 -13.599 1.00 34.97 280 PRO A CA 1
ATOM 2154 C C . PRO A 1 280 ? 9.176 -29.158 -14.042 1.00 34.97 280 PRO A C 1
ATOM 2156 O O . PRO A 1 280 ? 9.348 -28.525 -15.092 1.00 34.97 280 PRO A O 1
ATOM 2159 N N . ALA A 1 281 ? 10.171 -29.478 -13.209 1.00 39.62 281 ALA A N 1
ATOM 2160 C CA . ALA A 1 281 ? 11.568 -29.314 -13.582 1.00 39.62 281 ALA A CA 1
ATOM 2161 C C . ALA A 1 281 ? 11.733 -29.850 -15.010 1.00 39.62 281 ALA A C 1
ATOM 2163 O O . ALA A 1 281 ? 11.290 -30.966 -15.292 1.00 39.62 281 ALA A O 1
ATOM 2164 N N . LEU A 1 282 ? 12.252 -29.014 -15.917 1.00 41.62 282 LEU A N 1
ATOM 2165 C CA . LEU A 1 282 ? 12.478 -29.418 -17.302 1.00 41.62 282 LEU A CA 1
ATOM 2166 C C . LEU A 1 282 ? 13.231 -30.757 -17.269 1.00 41.62 282 LEU A C 1
ATOM 2168 O O . LEU A 1 282 ? 14.248 -30.830 -16.571 1.00 41.62 282 LEU A O 1
ATOM 2172 N N . PRO A 1 283 ? 12.747 -31.812 -17.953 1.00 38.44 283 PRO A N 1
ATOM 2173 C CA . PRO A 1 283 ? 13.532 -33.028 -18.078 1.00 38.44 283 PRO A CA 1
ATOM 2174 C C . PRO A 1 283 ? 14.899 -32.653 -18.654 1.00 38.44 283 PRO A C 1
ATOM 2176 O O . PRO A 1 283 ? 14.988 -31.747 -19.490 1.00 38.44 283 PRO A O 1
ATOM 2179 N N . ALA A 1 284 ? 15.955 -33.307 -18.159 1.00 40.53 284 ALA A N 1
ATOM 2180 C CA . ALA A 1 284 ? 17.319 -33.109 -18.636 1.00 40.53 284 ALA A CA 1
ATOM 2181 C C . ALA A 1 284 ? 17.321 -33.041 -20.169 1.00 40.53 284 ALA A C 1
ATOM 2183 O O . ALA A 1 284 ? 16.725 -33.897 -20.828 1.00 40.53 284 ALA A O 1
ATOM 2184 N N . ALA A 1 285 ? 17.913 -31.972 -20.711 1.00 40.34 285 ALA A N 1
ATOM 2185 C CA . ALA A 1 285 ? 17.871 -31.685 -22.138 1.00 40.34 285 ALA A CA 1
ATOM 2186 C C . ALA A 1 285 ? 18.299 -32.931 -22.937 1.00 40.34 285 ALA A C 1
ATOM 2188 O O . ALA A 1 285 ? 19.313 -33.543 -22.586 1.00 40.34 285 ALA A O 1
ATOM 2189 N N . PRO A 1 286 ? 17.559 -33.326 -23.991 1.00 41.16 286 PRO A N 1
ATOM 2190 C CA . PRO A 1 286 ? 17.988 -34.434 -24.828 1.00 41.16 286 PRO A CA 1
ATOM 2191 C C . PRO A 1 286 ? 19.361 -34.115 -25.443 1.00 41.16 286 PRO A C 1
ATOM 2193 O O . PRO A 1 286 ? 19.671 -32.941 -25.685 1.00 41.16 286 PRO A O 1
ATOM 2196 N N . PRO A 1 287 ? 20.204 -35.133 -25.693 1.00 43.16 287 PRO A N 1
ATOM 2197 C CA . PRO A 1 287 ? 21.521 -34.921 -26.271 1.00 43.16 287 PRO A CA 1
ATOM 2198 C C . PRO A 1 287 ? 21.401 -34.170 -27.602 1.00 43.16 287 PRO A C 1
ATOM 2200 O O . PRO A 1 287 ? 20.577 -34.499 -28.457 1.00 43.16 287 PRO A O 1
ATOM 2203 N N . ARG A 1 288 ? 22.221 -33.123 -27.737 1.00 43.88 288 ARG A N 1
ATOM 2204 C CA . ARG A 1 288 ? 22.257 -32.199 -28.877 1.00 43.88 288 ARG A CA 1
ATOM 2205 C C . ARG A 1 288 ? 22.414 -32.975 -30.189 1.00 43.88 288 ARG A C 1
ATOM 2207 O O . ARG A 1 288 ? 23.488 -33.506 -30.452 1.00 43.88 288 ARG A O 1
ATOM 2214 N N . GLN A 1 289 ? 21.382 -32.997 -31.030 1.00 46.12 289 GLN A N 1
ATOM 2215 C CA . GLN A 1 289 ? 21.523 -33.457 -32.412 1.00 46.12 289 GLN A CA 1
ATOM 2216 C C . GLN A 1 289 ? 21.999 -32.292 -33.281 1.00 46.12 289 GLN A C 1
ATOM 2218 O O . GLN A 1 289 ? 21.325 -31.269 -33.406 1.00 46.12 289 GLN A O 1
ATOM 2223 N N . SER A 1 290 ? 23.199 -32.434 -33.842 1.00 37.62 290 SER A N 1
ATOM 2224 C CA . SER A 1 290 ? 23.732 -31.544 -34.864 1.00 37.62 290 SER A CA 1
ATOM 2225 C C . SER A 1 290 ? 23.228 -31.990 -36.234 1.00 37.62 290 SER A C 1
ATOM 2227 O O . SER A 1 290 ? 23.298 -33.163 -36.596 1.00 37.62 290 SER A O 1
ATOM 2229 N N . ASN A 1 291 ? 22.743 -31.045 -37.034 1.00 51.81 291 ASN A N 1
ATOM 2230 C CA . ASN A 1 291 ? 22.452 -31.314 -38.438 1.00 51.81 291 ASN A CA 1
ATOM 2231 C C . ASN A 1 291 ? 23.732 -31.064 -39.254 1.00 51.81 291 ASN A C 1
ATOM 2233 O O . ASN A 1 291 ? 24.497 -30.148 -38.944 1.00 51.81 291 ASN A O 1
ATOM 2237 N N . ALA A 1 292 ? 23.926 -31.820 -40.338 1.00 49.66 292 ALA A N 1
ATOM 2238 C CA . ALA A 1 292 ? 25.144 -31.885 -41.165 1.00 49.66 292 ALA A CA 1
ATOM 2239 C C . ALA A 1 292 ? 25.622 -30.571 -41.839 1.00 49.66 292 ALA A C 1
ATOM 2241 O O . ALA A 1 292 ? 26.559 -30.595 -42.628 1.00 49.66 292 ALA A O 1
ATOM 2242 N N . ARG A 1 293 ? 25.007 -29.416 -41.553 1.00 49.12 293 ARG A N 1
ATOM 2243 C CA . ARG A 1 293 ? 25.422 -28.095 -42.068 1.00 49.12 293 ARG A CA 1
ATOM 2244 C C . ARG A 1 293 ? 25.856 -27.103 -40.985 1.00 49.12 293 ARG A C 1
ATOM 2246 O O . ARG A 1 293 ? 25.952 -25.916 -41.271 1.00 49.12 293 ARG A O 1
ATOM 2253 N N . GLY A 1 294 ? 26.061 -27.544 -39.741 1.00 48.22 294 GLY A N 1
ATOM 2254 C CA . GLY A 1 294 ? 26.594 -26.697 -38.660 1.00 48.22 294 GLY A CA 1
ATOM 2255 C C . GLY A 1 294 ? 25.708 -25.513 -38.239 1.00 48.22 294 GLY A C 1
ATOM 2256 O O . GLY A 1 294 ? 26.055 -24.787 -37.313 1.00 48.22 294 GLY A O 1
ATOM 2257 N N . TRP A 1 295 ? 24.549 -25.322 -38.875 1.00 39.41 295 TRP A N 1
ATOM 2258 C CA . TRP A 1 295 ? 23.584 -24.285 -38.534 1.00 39.41 295 TRP A CA 1
ATOM 2259 C C . TRP A 1 295 ? 22.795 -24.683 -37.290 1.00 39.41 295 TRP A C 1
ATOM 2261 O O . TRP A 1 295 ? 21.909 -25.540 -37.329 1.00 39.41 295 TRP A O 1
ATOM 2271 N N . GLN A 1 296 ? 23.122 -24.028 -36.181 1.00 46.19 296 GLN A N 1
ATOM 2272 C CA . GLN A 1 296 ? 22.364 -24.090 -34.943 1.00 46.19 296 GLN A CA 1
ATOM 2273 C C . GLN A 1 296 ? 21.125 -23.203 -35.100 1.00 46.19 296 GLN A C 1
ATOM 2275 O O . GLN A 1 296 ? 21.219 -21.978 -35.071 1.00 46.19 296 GLN A O 1
ATOM 2280 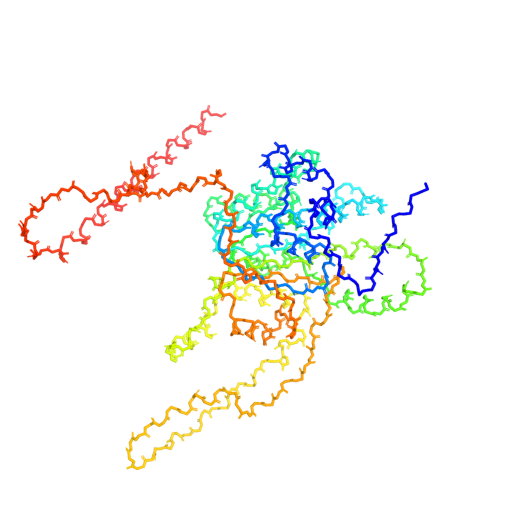N N . LYS A 1 297 ? 19.943 -23.802 -35.284 1.00 38.06 297 LYS A N 1
ATOM 2281 C CA . LYS A 1 297 ? 18.701 -23.067 -35.019 1.00 38.06 297 LYS A CA 1
ATOM 2282 C C . LYS A 1 297 ? 18.604 -22.895 -33.500 1.00 38.06 297 LYS A C 1
ATOM 2284 O O . LYS A 1 297 ? 18.638 -23.916 -32.815 1.00 38.06 297 LYS A O 1
ATOM 2289 N N . PRO A 1 298 ? 18.451 -21.675 -32.957 1.00 39.47 298 PRO A N 1
ATOM 2290 C CA . PRO A 1 298 ? 18.056 -21.525 -31.566 1.00 39.47 298 PRO A CA 1
ATOM 2291 C C . PRO A 1 298 ? 16.657 -22.134 -31.424 1.00 39.47 298 PRO A C 1
ATOM 2293 O O . PRO A 1 298 ? 15.663 -21.571 -31.883 1.00 39.47 298 PRO A O 1
ATOM 2296 N N . SER A 1 299 ? 16.586 -23.325 -30.835 1.00 42.50 299 SER A N 1
ATOM 2297 C CA . SER A 1 299 ? 15.339 -24.041 -30.547 1.00 42.50 299 SER A CA 1
ATOM 2298 C C . SER A 1 299 ? 14.485 -23.354 -29.475 1.00 42.50 299 SER A C 1
ATOM 2300 O O . SER A 1 299 ? 13.360 -23.778 -29.224 1.00 42.50 299 SER A O 1
ATOM 2302 N N . ASP A 1 300 ? 14.960 -22.253 -28.892 1.00 41.56 300 ASP A N 1
ATOM 2303 C CA . ASP A 1 300 ? 14.394 -21.717 -27.653 1.00 41.56 300 ASP A CA 1
ATOM 2304 C C . ASP A 1 300 ? 13.453 -20.517 -27.855 1.00 41.56 300 ASP A C 1
ATOM 2306 O O . ASP A 1 300 ? 12.853 -20.017 -26.904 1.00 41.56 300 ASP A O 1
ATOM 2310 N N . LEU A 1 301 ? 13.195 -20.119 -29.108 1.00 39.19 301 LEU A N 1
ATOM 2311 C CA . LEU A 1 301 ? 12.088 -19.208 -29.447 1.00 39.19 301 LEU A CA 1
ATOM 2312 C C . LEU A 1 301 ? 10.720 -19.910 -29.542 1.00 39.19 301 LEU A C 1
ATOM 2314 O O . LEU A 1 301 ? 9.703 -19.257 -29.772 1.00 39.19 301 LEU A O 1
ATOM 2318 N N . ALA A 1 302 ? 10.660 -21.218 -29.275 1.00 35.41 302 ALA A N 1
ATOM 2319 C CA . ALA A 1 302 ? 9.417 -21.957 -29.063 1.00 35.41 302 ALA A CA 1
ATOM 2320 C C . ALA A 1 302 ? 8.965 -21.950 -27.586 1.00 35.41 302 ALA A C 1
ATOM 2322 O O . ALA A 1 302 ? 8.360 -22.903 -27.097 1.00 35.41 302 ALA A O 1
ATOM 2323 N N . LEU A 1 303 ? 9.197 -20.861 -26.849 1.00 42.53 303 LEU A N 1
ATOM 2324 C CA . LEU A 1 303 ? 8.470 -20.619 -25.605 1.00 42.53 303 LEU A CA 1
ATOM 2325 C C . LEU A 1 303 ? 7.010 -20.253 -25.942 1.00 42.53 303 LEU A C 1
ATOM 2327 O O . LEU A 1 303 ? 6.704 -19.117 -26.292 1.00 42.53 303 LEU A O 1
ATOM 2331 N N . ALA A 1 304 ? 6.116 -21.237 -25.763 1.00 41.03 304 ALA A N 1
ATOM 2332 C CA . ALA A 1 304 ? 4.649 -21.131 -25.655 1.00 41.03 304 ALA A CA 1
ATOM 2333 C C . ALA A 1 304 ? 3.765 -21.403 -26.897 1.00 41.03 304 ALA A C 1
ATOM 2335 O O . ALA A 1 304 ? 2.758 -20.725 -27.107 1.00 41.03 304 ALA A O 1
ATOM 2336 N N . ARG A 1 305 ? 4.015 -22.487 -27.641 1.00 33.03 305 ARG A N 1
ATOM 2337 C CA . ARG A 1 305 ? 2.952 -23.172 -28.410 1.00 33.03 305 ARG A CA 1
ATOM 2338 C C . ARG A 1 305 ? 2.954 -24.668 -28.093 1.00 33.03 305 ARG A C 1
ATOM 2340 O O . ARG A 1 305 ? 3.559 -25.444 -28.814 1.00 33.03 305 ARG A O 1
ATOM 2347 N N . GLY A 1 306 ? 2.317 -25.059 -26.988 1.00 30.50 306 GLY A N 1
ATOM 2348 C CA . GLY A 1 306 ? 2.124 -26.480 -26.655 1.00 30.50 306 GLY A CA 1
ATOM 2349 C C . GLY A 1 306 ? 2.227 -26.852 -25.177 1.00 30.50 306 GLY A C 1
ATOM 2350 O O . GLY A 1 306 ? 1.911 -27.983 -24.830 1.00 30.50 306 GLY A O 1
ATOM 2351 N N . ALA A 1 307 ? 2.615 -25.932 -24.286 1.00 39.25 307 ALA A N 1
ATOM 2352 C CA . ALA A 1 307 ? 2.527 -26.206 -22.852 1.00 39.25 307 ALA A CA 1
ATOM 2353 C C . ALA A 1 307 ? 1.052 -26.451 -22.469 1.00 39.25 307 ALA A C 1
ATOM 2355 O O . ALA A 1 307 ? 0.200 -25.649 -22.882 1.00 39.25 307 ALA A O 1
ATOM 2356 N N . PRO A 1 308 ? 0.727 -27.515 -21.707 1.00 32.38 308 PRO A N 1
ATOM 2357 C CA . PRO A 1 308 ? -0.628 -27.718 -21.215 1.00 32.38 308 PRO A CA 1
ATOM 2358 C C . PRO A 1 308 ? -1.048 -26.450 -20.475 1.00 32.38 308 PRO A C 1
ATOM 2360 O O . PRO A 1 308 ? -0.332 -25.972 -19.592 1.00 32.38 308 PRO A O 1
ATOM 2363 N N . LYS A 1 309 ? -2.173 -25.852 -20.893 1.00 35.72 309 LYS A N 1
ATOM 2364 C CA . LYS A 1 309 ? -2.750 -24.708 -20.182 1.00 35.72 309 LYS A CA 1
ATOM 2365 C C . LYS A 1 309 ? -2.920 -25.157 -18.734 1.00 35.72 309 LYS A C 1
ATOM 2367 O O . LYS A 1 309 ? -3.660 -26.116 -18.516 1.00 35.72 309 LYS A O 1
ATOM 2372 N N . PRO A 1 310 ? -2.250 -24.516 -17.766 1.00 37.22 310 PRO A N 1
ATOM 2373 C CA . PRO A 1 310 ? -2.467 -24.897 -16.390 1.00 37.22 310 PRO A CA 1
ATOM 2374 C C . PRO A 1 310 ? -3.950 -24.710 -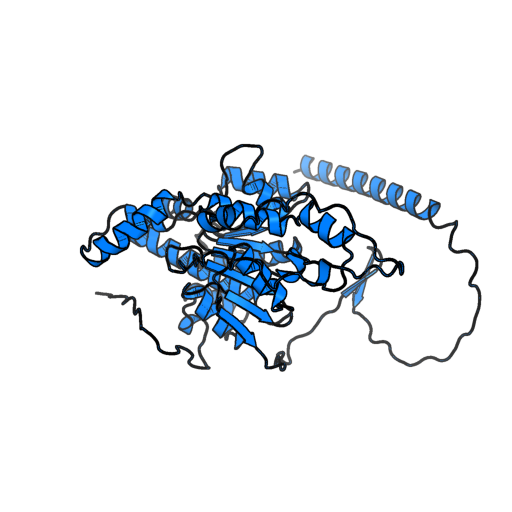16.047 1.00 37.22 310 PRO A C 1
ATOM 2376 O O . PRO A 1 310 ? -4.595 -23.819 -16.625 1.00 37.22 310 PRO A O 1
ATOM 2379 N N . PRO A 1 311 ? -4.503 -25.525 -15.133 1.00 34.06 311 PRO A N 1
ATOM 2380 C CA . PRO A 1 311 ? -5.856 -25.313 -14.652 1.00 34.06 311 PRO A CA 1
ATOM 2381 C C . PRO A 1 311 ? -5.972 -23.869 -14.158 1.00 34.06 311 PRO A C 1
ATOM 2383 O O . PRO A 1 311 ? -5.166 -23.394 -13.358 1.00 34.06 311 PRO A O 1
ATOM 2386 N N . ARG A 1 312 ? -6.943 -23.139 -14.714 1.00 38.22 312 ARG A N 1
ATOM 2387 C CA . ARG A 1 312 ? -7.258 -21.763 -14.329 1.00 38.22 312 ARG A CA 1
ATOM 2388 C C . ARG A 1 312 ? -7.949 -21.786 -12.969 1.00 38.22 312 ARG A C 1
ATOM 2390 O O . ARG A 1 312 ? -9.163 -21.643 -12.896 1.00 38.22 312 ARG A O 1
ATOM 2397 N N . THR A 1 313 ? -7.203 -21.979 -11.892 1.00 39.72 313 THR A N 1
ATOM 2398 C CA . THR A 1 313 ? -7.691 -21.628 -10.558 1.00 39.72 313 THR A CA 1
ATOM 2399 C C . THR A 1 313 ? -7.528 -20.123 -10.411 1.00 39.72 313 THR A C 1
ATOM 2401 O O . THR A 1 313 ? -6.448 -19.605 -10.136 1.00 39.72 313 THR A O 1
ATOM 2404 N N . GLU A 1 314 ? -8.596 -19.401 -10.736 1.00 40.81 314 GLU A N 1
ATOM 2405 C CA . GLU A 1 314 ? -8.642 -17.949 -10.644 1.00 40.81 314 GLU A CA 1
ATOM 2406 C C . GLU A 1 314 ? -8.573 -17.529 -9.166 1.00 40.81 314 GLU A C 1
ATOM 2408 O O . GLU A 1 314 ? -9.364 -17.990 -8.345 1.00 40.81 314 GLU A O 1
ATOM 2413 N N . CYS A 1 315 ? -7.629 -16.651 -8.812 1.00 41.34 315 CYS A N 1
ATOM 2414 C CA . CYS A 1 315 ? -7.565 -16.009 -7.495 1.00 41.34 315 CYS A CA 1
ATOM 2415 C C . CYS A 1 315 ? -8.671 -14.942 -7.384 1.00 41.34 315 CYS A C 1
ATOM 2417 O O . CYS A 1 315 ? -8.391 -13.755 -7.311 1.00 41.34 315 CYS A O 1
ATOM 2419 N N . ASN A 1 316 ? -9.942 -15.335 -7.477 1.00 42.84 316 ASN A N 1
ATOM 2420 C CA . ASN A 1 316 ? -11.067 -14.399 -7.624 1.00 42.84 316 ASN A CA 1
ATOM 2421 C C . ASN A 1 316 ? -11.555 -13.772 -6.314 1.00 42.84 316 ASN A C 1
ATOM 2423 O O . ASN A 1 316 ? -12.629 -13.176 -6.289 1.00 42.84 316 ASN A O 1
ATOM 2427 N N . VAL A 1 317 ? -10.808 -13.883 -5.219 1.00 51.56 317 VAL A N 1
ATOM 2428 C CA . VAL A 1 317 ? -11.265 -13.324 -3.948 1.00 51.56 317 VAL A CA 1
ATOM 2429 C C . VAL A 1 317 ? -10.689 -11.920 -3.799 1.00 51.56 317 VAL A C 1
ATOM 2431 O O . VAL A 1 317 ? -9.706 -11.719 -3.091 1.00 51.56 317 VAL A O 1
ATOM 2434 N N . VAL A 1 318 ? -11.293 -10.941 -4.481 1.00 53.84 318 VAL A N 1
ATOM 2435 C CA . VAL A 1 318 ? -11.119 -9.508 -4.187 1.00 53.84 318 VAL A CA 1
ATOM 2436 C C . VAL A 1 318 ? -12.441 -8.960 -3.646 1.00 53.84 318 VAL A C 1
ATOM 2438 O O . VAL A 1 318 ? -13.479 -9.085 -4.287 1.00 53.84 318 VAL A O 1
ATOM 2441 N N . GLY A 1 319 ? -12.413 -8.431 -2.431 1.00 50.12 319 GLY A N 1
ATOM 2442 C CA . GLY A 1 319 ? -13.574 -8.019 -1.660 1.00 50.12 319 GLY A CA 1
ATOM 2443 C C . GLY A 1 319 ? -13.149 -7.472 -0.295 1.00 50.12 319 GLY A C 1
ATOM 2444 O O . GLY A 1 319 ? -11.963 -7.514 0.044 1.00 50.12 319 GLY A O 1
ATOM 2445 N N . PRO A 1 320 ? -14.096 -6.976 0.520 1.00 43.97 320 PRO A N 1
ATOM 2446 C CA . PRO A 1 320 ? -13.787 -6.273 1.762 1.00 43.97 320 PRO A CA 1
ATOM 2447 C C . PRO A 1 320 ? -12.875 -7.103 2.668 1.00 43.97 320 PRO A C 1
ATOM 2449 O O . PRO A 1 320 ? -11.881 -6.586 3.162 1.00 43.97 320 PRO A O 1
ATOM 2452 N N . HIS A 1 321 ? -13.120 -8.403 2.811 1.00 55.62 321 HIS A N 1
ATOM 2453 C CA . HIS A 1 321 ? -12.335 -9.286 3.680 1.00 55.62 321 HIS A CA 1
ATOM 2454 C C . HIS A 1 321 ? -11.226 -10.050 2.953 1.00 55.62 321 HIS A C 1
ATOM 2456 O O . HIS A 1 321 ? -10.680 -11.002 3.500 1.00 55.62 321 HIS A O 1
ATOM 2462 N N . SER A 1 322 ? -10.837 -9.654 1.741 1.00 71.88 322 SER A N 1
ATOM 2463 C CA . SER A 1 322 ? -9.803 -10.336 0.955 1.00 71.88 322 SER A CA 1
ATOM 2464 C C . SER A 1 322 ? -8.624 -9.413 0.607 1.00 71.88 322 SER A C 1
ATOM 2466 O O . SER A 1 322 ? -8.636 -8.233 0.951 1.00 71.88 322 SER A O 1
ATOM 2468 N N . LEU A 1 323 ? -7.558 -9.963 0.018 1.00 83.69 323 LEU A N 1
ATOM 2469 C CA . LEU A 1 323 ? -6.364 -9.194 -0.333 1.00 83.69 323 LEU A CA 1
ATOM 2470 C C . LEU A 1 323 ? -6.597 -8.417 -1.636 1.00 83.69 323 LEU A C 1
ATOM 2472 O O . LEU A 1 323 ? -6.754 -9.016 -2.699 1.00 83.69 323 LEU A O 1
ATOM 2476 N N . GLN A 1 324 ? -6.534 -7.089 -1.580 1.00 89.12 324 GLN A N 1
ATOM 2477 C CA . GLN A 1 324 ? -6.418 -6.240 -2.761 1.00 89.12 324 GLN A CA 1
ATOM 2478 C C . GLN A 1 324 ? -4.942 -5.986 -3.081 1.00 89.12 324 GLN A C 1
ATOM 2480 O O . GLN A 1 324 ? -4.138 -5.703 -2.196 1.00 89.12 324 GLN A O 1
ATOM 2485 N N . ILE A 1 325 ? -4.591 -6.049 -4.367 1.00 91.94 325 ILE A N 1
ATOM 2486 C CA . ILE A 1 325 ? -3.237 -5.749 -4.849 1.00 91.94 325 ILE A CA 1
ATOM 2487 C C . ILE A 1 325 ? -3.348 -4.592 -5.827 1.00 91.94 325 ILE A C 1
ATOM 2489 O O . ILE A 1 325 ? -4.127 -4.679 -6.776 1.00 91.94 325 ILE A O 1
ATOM 2493 N N . VAL A 1 326 ? -2.588 -3.528 -5.591 1.00 94.62 326 VAL A N 1
ATOM 2494 C CA . VAL A 1 326 ? -2.527 -2.344 -6.450 1.00 94.62 326 VAL A CA 1
ATOM 2495 C C . VAL A 1 326 ? -1.093 -2.183 -6.925 1.00 94.62 326 VAL A C 1
ATOM 2497 O O . VAL A 1 326 ? -0.208 -1.902 -6.127 1.00 94.62 326 VAL A O 1
ATOM 2500 N N . ALA A 1 327 ? -0.847 -2.378 -8.216 1.00 94.88 327 ALA A N 1
ATOM 2501 C CA . ALA A 1 327 ? 0.471 -2.182 -8.802 1.00 94.88 327 ALA A CA 1
ATOM 2502 C C . ALA A 1 327 ? 0.494 -0.907 -9.643 1.00 94.88 327 ALA A C 1
ATOM 2504 O O . ALA A 1 327 ? -0.297 -0.763 -10.577 1.00 94.88 327 ALA A O 1
ATOM 2505 N N . LEU A 1 328 ? 1.415 -0.004 -9.321 1.00 93.62 328 LEU A N 1
ATOM 2506 C CA . LEU A 1 328 ? 1.664 1.222 -10.066 1.00 93.62 328 LEU A CA 1
ATOM 2507 C C . LEU A 1 328 ? 2.908 1.050 -10.924 1.00 93.62 328 LEU A C 1
ATOM 2509 O O . LEU A 1 328 ? 3.946 0.601 -10.443 1.00 93.62 328 LEU A O 1
ATOM 2513 N N . SER A 1 329 ? 2.833 1.432 -12.192 1.00 89.88 329 SER A N 1
ATOM 2514 C CA . SER A 1 329 ? 4.025 1.525 -13.030 1.00 89.88 329 SER A CA 1
ATOM 2515 C C . SER A 1 329 ? 3.820 2.534 -14.151 1.00 89.88 329 SER A C 1
ATOM 2517 O O . SER A 1 329 ? 2.723 2.694 -14.686 1.00 89.88 329 SER A O 1
ATOM 2519 N N . ALA A 1 330 ? 4.896 3.225 -14.520 1.00 82.56 330 ALA A N 1
ATOM 2520 C CA . ALA A 1 330 ? 4.872 4.108 -15.679 1.00 82.56 330 ALA A CA 1
ATOM 2521 C C . ALA A 1 330 ? 4.791 3.301 -16.984 1.00 82.56 330 ALA A C 1
ATOM 2523 O O . ALA A 1 330 ? 4.106 3.693 -17.926 1.00 82.56 330 ALA A O 1
ATOM 2524 N N . THR A 1 331 ? 5.448 2.139 -17.023 1.00 79.06 331 THR A N 1
ATOM 2525 C CA . THR A 1 331 ? 5.655 1.347 -18.242 1.00 79.06 331 THR A CA 1
ATOM 2526 C C . THR A 1 331 ? 4.940 -0.003 -18.243 1.00 79.06 331 THR A C 1
ATOM 2528 O O . THR A 1 331 ? 5.426 -0.963 -18.846 1.00 79.06 331 THR A O 1
ATOM 2531 N N . VAL A 1 332 ? 3.762 -0.103 -17.609 1.00 80.56 332 VAL A N 1
ATOM 2532 C CA . VAL A 1 332 ? 3.002 -1.362 -17.577 1.00 80.56 332 VAL A CA 1
ATOM 2533 C C . VAL A 1 332 ? 2.815 -1.905 -18.995 1.00 80.56 332 VAL A C 1
ATOM 2535 O O . VAL A 1 332 ? 2.080 -1.351 -19.819 1.00 80.56 332 VAL A O 1
ATOM 2538 N N . ASN A 1 333 ? 3.456 -3.040 -19.262 1.00 82.19 333 ASN A N 1
ATOM 2539 C CA . ASN A 1 333 ? 3.356 -3.749 -20.525 1.00 82.19 333 ASN A CA 1
ATOM 2540 C C . ASN A 1 333 ? 2.650 -5.102 -20.342 1.00 82.19 333 ASN A C 1
ATOM 2542 O O . ASN A 1 333 ? 2.453 -5.613 -19.233 1.00 82.19 333 ASN A O 1
ATOM 2546 N N . LYS A 1 334 ? 2.241 -5.693 -21.468 1.00 85.69 334 LYS A N 1
ATOM 2547 C CA . LYS A 1 334 ? 1.555 -6.991 -21.500 1.00 85.69 334 LYS A CA 1
ATOM 2548 C C . LYS A 1 334 ? 2.390 -8.099 -20.846 1.00 85.69 334 LYS A C 1
ATOM 2550 O O . LYS A 1 334 ? 1.818 -8.995 -20.227 1.00 85.69 334 LYS A O 1
ATOM 2555 N N . ASP A 1 335 ? 3.713 -8.034 -20.958 1.00 87.00 335 ASP A N 1
ATOM 2556 C CA . ASP A 1 335 ? 4.621 -9.054 -20.432 1.00 87.00 335 ASP A CA 1
ATOM 2557 C C . ASP A 1 335 ? 4.689 -9.030 -18.908 1.00 87.00 335 ASP A C 1
ATOM 2559 O O . ASP A 1 335 ? 4.557 -10.082 -18.285 1.00 87.00 335 ASP A O 1
ATOM 2563 N N . LEU A 1 336 ? 4.796 -7.842 -18.312 1.00 88.75 336 LEU A N 1
ATOM 2564 C CA . LEU A 1 336 ? 4.734 -7.615 -16.873 1.00 88.75 336 LEU A CA 1
ATOM 2565 C C . LEU A 1 336 ? 3.409 -8.122 -16.307 1.00 88.75 336 LEU A C 1
ATOM 2567 O O . LEU A 1 336 ? 3.407 -8.932 -15.380 1.00 88.75 336 LEU A O 1
ATOM 2571 N N . ARG A 1 337 ? 2.285 -7.739 -16.925 1.00 89.31 337 ARG A N 1
ATOM 2572 C CA . ARG A 1 337 ? 0.962 -8.235 -16.528 1.00 89.31 337 ARG A CA 1
ATOM 2573 C C . ARG A 1 337 ? 0.899 -9.763 -16.594 1.00 89.31 337 ARG A C 1
ATOM 2575 O O . ARG A 1 337 ? 0.529 -10.410 -15.619 1.00 89.31 337 ARG A O 1
ATOM 2582 N N . ASN A 1 338 ? 1.276 -10.361 -17.724 1.00 88.56 338 ASN A N 1
ATOM 2583 C CA . ASN A 1 338 ? 1.256 -11.816 -17.896 1.00 88.56 338 ASN A CA 1
ATOM 2584 C C . ASN A 1 338 ? 2.195 -12.531 -16.921 1.00 88.56 338 ASN A C 1
ATOM 2586 O O . ASN A 1 338 ? 1.930 -13.663 -16.518 1.00 88.56 338 ASN A O 1
ATOM 2590 N N . TRP A 1 339 ? 3.320 -11.911 -16.580 1.00 89.31 339 TRP A N 1
ATOM 2591 C CA . TRP A 1 339 ? 4.259 -12.430 -15.599 1.00 89.31 339 TRP A CA 1
ATOM 2592 C C . TRP A 1 339 ? 3.627 -12.456 -14.202 1.00 89.31 339 TRP A C 1
ATOM 2594 O O . TRP A 1 339 ? 3.611 -13.517 -13.583 1.00 89.31 339 TRP A O 1
ATOM 2604 N N . MET A 1 340 ? 3.002 -11.357 -13.763 1.00 89.50 340 MET A N 1
ATOM 2605 C CA . MET A 1 340 ? 2.317 -11.272 -12.465 1.00 89.50 340 MET A CA 1
ATOM 2606 C C . MET A 1 340 ? 1.162 -12.274 -12.355 1.00 89.50 340 MET A C 1
ATOM 2608 O O . MET A 1 340 ? 1.049 -12.985 -11.359 1.00 89.50 340 MET A O 1
ATOM 2612 N N . VAL A 1 341 ? 0.345 -12.398 -13.407 1.00 87.00 341 VAL A N 1
ATOM 2613 C CA . VAL A 1 341 ? -0.752 -13.379 -13.457 1.00 87.00 341 VAL A CA 1
ATOM 2614 C C . VAL A 1 341 ? -0.221 -14.810 -13.378 1.00 87.00 341 VAL A C 1
ATOM 2616 O O . VAL A 1 341 ? -0.723 -15.607 -12.592 1.00 87.00 341 VAL A O 1
ATOM 2619 N N . ARG A 1 342 ? 0.828 -15.151 -14.143 1.00 85.44 342 ARG A N 1
ATOM 2620 C CA . ARG A 1 342 ? 1.444 -16.493 -14.096 1.00 85.44 342 ARG A CA 1
ATOM 2621 C C . ARG A 1 342 ? 2.049 -16.820 -12.735 1.00 85.44 342 ARG A C 1
ATOM 2623 O O . ARG A 1 342 ? 2.088 -17.986 -12.361 1.00 85.44 342 ARG A O 1
ATOM 2630 N N . ARG A 1 343 ? 2.529 -15.808 -12.013 1.00 84.81 343 ARG A N 1
ATOM 2631 C CA . ARG A 1 343 ? 3.072 -15.962 -10.662 1.00 84.81 343 ARG A CA 1
ATOM 2632 C C . ARG A 1 343 ? 1.983 -16.080 -9.589 1.00 84.81 343 ARG A C 1
ATOM 2634 O O . ARG A 1 343 ? 2.295 -16.439 -8.461 1.00 84.81 343 ARG A O 1
ATOM 2641 N N . GLY A 1 344 ? 0.722 -15.819 -9.939 1.00 81.88 344 GLY A N 1
ATOM 2642 C CA . GLY A 1 344 ? -0.404 -15.822 -9.005 1.00 81.88 344 GLY A CA 1
ATOM 2643 C C . GLY A 1 344 ? -0.534 -14.530 -8.197 1.00 81.88 344 GLY A C 1
ATOM 2644 O O . GLY A 1 344 ? -1.233 -14.515 -7.192 1.00 81.88 344 GLY A O 1
ATOM 2645 N N . TRP A 1 345 ? 0.127 -13.447 -8.616 1.00 86.00 345 TRP A N 1
ATOM 2646 C CA . TRP A 1 345 ? 0.042 -12.151 -7.935 1.00 86.00 345 TRP A CA 1
ATOM 2647 C C . TRP A 1 345 ? -1.247 -11.401 -8.254 1.00 86.00 345 TRP A C 1
ATOM 2649 O O . TRP A 1 345 ? -1.618 -10.487 -7.539 1.00 86.00 345 TRP A O 1
ATOM 2659 N N . MET A 1 346 ? -1.901 -11.716 -9.367 1.00 83.62 346 MET A N 1
ATOM 2660 C CA . MET A 1 346 ? -3.130 -11.055 -9.794 1.00 83.62 346 MET A CA 1
ATOM 2661 C C . MET A 1 346 ? -4.059 -12.065 -10.454 1.00 83.62 346 MET A C 1
ATOM 2663 O O . MET A 1 346 ? -3.617 -13.089 -10.984 1.00 83.62 346 MET A O 1
ATOM 2667 N N . THR A 1 347 ? -5.349 -11.737 -10.480 1.00 80.50 347 THR A N 1
ATOM 2668 C CA . THR A 1 347 ? -6.349 -12.437 -11.292 1.00 80.50 347 THR A CA 1
ATOM 2669 C C . THR A 1 347 ? -5.991 -12.389 -12.774 1.00 80.50 347 THR A C 1
ATOM 2671 O O . THR A 1 347 ? -5.222 -11.550 -13.235 1.00 80.50 347 THR A O 1
ATOM 2674 N N . SER A 1 348 ? -6.603 -13.263 -13.573 1.00 74.69 348 SER A N 1
ATOM 2675 C CA . SER A 1 348 ? -6.433 -13.270 -15.033 1.00 74.69 348 SER A CA 1
ATOM 2676 C C . SER A 1 348 ? -6.844 -11.939 -15.694 1.00 74.69 348 SER A C 1
ATOM 2678 O O . SER A 1 348 ? -6.359 -11.579 -16.776 1.00 74.69 348 SER A O 1
ATOM 2680 N N . ARG A 1 349 ? -7.720 -11.176 -15.033 1.00 81.12 349 ARG A N 1
ATOM 2681 C CA . ARG A 1 349 ? -8.292 -9.911 -15.498 1.00 81.12 349 ARG A CA 1
ATOM 2682 C C . ARG A 1 349 ? -8.230 -8.855 -14.381 1.00 81.12 349 ARG A C 1
ATOM 2684 O O . ARG A 1 349 ? -9.276 -8.528 -13.831 1.00 81.12 349 ARG A O 1
ATOM 2691 N N . PRO A 1 350 ? -7.036 -8.330 -14.033 1.00 86.50 350 PRO A N 1
ATOM 2692 C CA . PRO A 1 350 ? -6.970 -7.173 -13.150 1.00 86.50 350 PRO A CA 1
ATOM 2693 C C . PRO A 1 350 ? -7.619 -5.980 -13.855 1.00 86.50 350 PRO A C 1
ATOM 2695 O O . PRO A 1 350 ? -7.584 -5.893 -15.090 1.00 86.50 350 PRO A O 1
ATOM 2698 N N . LEU A 1 351 ? -8.186 -5.061 -13.079 1.00 89.62 351 LEU A N 1
ATOM 2699 C CA . LEU A 1 351 ? -8.655 -3.799 -13.624 1.00 89.62 351 LEU A CA 1
ATOM 2700 C C . LEU A 1 351 ? -7.432 -2.961 -13.996 1.00 89.62 351 LEU A C 1
ATOM 2702 O O . LEU A 1 351 ? -6.559 -2.719 -13.162 1.00 89.62 351 LEU A O 1
ATOM 2706 N N . VAL A 1 352 ? -7.361 -2.555 -15.260 1.00 89.69 352 VAL A N 1
ATOM 2707 C CA . VAL A 1 352 ? -6.277 -1.711 -15.756 1.00 89.69 352 VAL A CA 1
ATOM 2708 C C . VAL A 1 352 ? -6.784 -0.280 -15.811 1.00 89.69 352 VAL A C 1
ATOM 2710 O O . VAL A 1 352 ? -7.716 -0.005 -16.561 1.00 89.69 352 VAL A O 1
ATOM 2713 N N . ILE A 1 353 ? -6.165 0.593 -15.022 1.00 88.44 353 ILE A N 1
ATOM 2714 C CA . ILE A 1 353 ? -6.383 2.039 -15.077 1.00 88.44 353 ILE A CA 1
ATOM 2715 C C . ILE A 1 353 ? -5.293 2.599 -15.976 1.00 88.44 353 ILE A C 1
ATOM 2717 O O . ILE A 1 353 ? -4.104 2.467 -15.680 1.00 88.44 353 ILE A O 1
ATOM 2721 N N . ASP A 1 354 ? -5.696 3.175 -17.094 1.00 85.00 354 ASP A N 1
ATOM 2722 C CA . ASP A 1 354 ? -4.802 3.669 -18.128 1.00 85.00 354 ASP A CA 1
ATOM 2723 C C . ASP A 1 354 ? -5.411 4.954 -18.662 1.00 85.00 354 ASP A C 1
ATOM 2725 O O . ASP A 1 354 ? -6.552 4.946 -19.123 1.00 85.00 354 ASP A O 1
ATOM 2729 N N . ASN A 1 355 ? -4.674 6.057 -18.574 1.00 69.25 355 ASN A N 1
ATOM 2730 C CA . ASN A 1 355 ? -5.123 7.306 -19.165 1.00 69.25 355 ASN A CA 1
ATOM 2731 C C . ASN A 1 355 ? -4.394 7.492 -20.504 1.00 69.25 355 ASN A C 1
ATOM 2733 O O . ASN A 1 355 ? -3.231 7.899 -20.503 1.00 69.25 355 ASN A O 1
ATOM 2737 N N . PRO A 1 356 ? -5.028 7.176 -21.652 1.00 55.47 356 PRO A N 1
ATOM 2738 C CA . PRO A 1 356 ? -4.417 7.372 -22.966 1.00 55.47 356 PRO A CA 1
ATOM 2739 C C . PRO A 1 356 ? -4.259 8.858 -23.322 1.00 55.47 356 PRO A C 1
ATOM 2741 O O . PRO A 1 356 ? -3.548 9.188 -24.273 1.00 55.47 356 PRO A O 1
ATOM 2744 N N . SER A 1 357 ? -4.906 9.754 -22.569 1.00 52.53 357 SER A N 1
ATOM 2745 C CA . SER A 1 357 ? -4.796 11.202 -22.722 1.00 52.53 357 SER A CA 1
ATOM 2746 C C . SER A 1 357 ? -3.400 11.642 -22.276 1.00 52.53 357 SER A C 1
ATOM 2748 O O . SER A 1 357 ? -3.138 11.830 -21.092 1.00 52.53 357 SER A O 1
ATOM 2750 N N . ARG A 1 358 ? -2.488 11.795 -23.241 1.00 50.97 358 ARG A N 1
ATOM 2751 C CA . ARG A 1 358 ? -1.130 12.339 -23.043 1.00 50.97 358 ARG A CA 1
ATOM 2752 C C . ARG A 1 358 ? -1.107 13.796 -22.558 1.00 50.97 358 ARG A C 1
ATOM 2754 O O . ARG A 1 358 ? -0.037 14.326 -22.296 1.00 50.97 358 ARG A O 1
ATOM 2761 N N . SER A 1 359 ? -2.256 14.460 -22.460 1.00 43.25 359 SER A N 1
ATOM 2762 C CA . SER A 1 359 ? -2.368 15.809 -21.915 1.00 43.25 359 SER A CA 1
ATOM 2763 C C . SER A 1 359 ? -2.561 15.729 -20.403 1.00 43.25 359 SER A C 1
ATOM 2765 O O . SER A 1 359 ? -3.683 15.721 -19.893 1.00 43.25 359 SER A O 1
ATOM 2767 N N . ILE A 1 360 ? -1.456 15.638 -19.667 1.00 50.22 360 ILE A N 1
ATOM 2768 C CA . ILE A 1 360 ? -1.463 16.145 -18.299 1.00 50.22 360 ILE A CA 1
ATOM 2769 C C . ILE A 1 360 ? -1.603 17.661 -18.455 1.00 50.22 360 ILE A C 1
ATOM 2771 O O . ILE A 1 360 ? -0.650 18.316 -18.871 1.00 50.22 360 ILE A O 1
ATOM 2775 N N . ASP A 1 361 ? -2.782 18.213 -18.161 1.00 46.69 361 ASP A N 1
ATOM 2776 C CA . ASP A 1 361 ? -2.905 19.644 -17.877 1.00 46.69 361 ASP A CA 1
ATOM 2777 C C . ASP A 1 361 ? -2.174 19.879 -16.556 1.00 46.69 361 ASP A C 1
ATOM 2779 O O . ASP A 1 361 ? -2.742 19.797 -15.466 1.00 46.69 361 ASP A O 1
ATOM 2783 N N . VAL A 1 362 ? -0.857 20.051 -16.654 1.00 50.44 362 VAL A N 1
ATOM 2784 C CA . VAL A 1 362 ? -0.036 20.498 -15.540 1.00 50.44 362 VAL A CA 1
ATOM 2785 C C . VAL A 1 362 ? -0.562 21.891 -15.190 1.00 50.44 362 VAL A C 1
ATOM 2787 O O . VAL A 1 362 ? -0.561 22.759 -16.068 1.00 50.44 362 VAL A O 1
ATOM 2790 N N . PRO A 1 363 ? -1.053 22.132 -13.959 1.00 51.03 363 PRO A N 1
ATOM 2791 C CA . PRO A 1 363 ? -1.498 23.461 -13.566 1.00 51.03 363 PRO A CA 1
ATOM 2792 C C . PRO A 1 363 ? -0.391 24.467 -13.874 1.00 51.03 363 PRO A C 1
ATOM 2794 O O . PRO A 1 363 ? 0.768 24.194 -13.555 1.00 51.03 363 PRO A O 1
ATOM 2797 N N . ALA A 1 364 ? -0.731 25.621 -14.455 1.00 50.81 364 ALA A N 1
ATOM 2798 C CA . ALA A 1 364 ? 0.245 26.654 -14.827 1.00 50.81 364 ALA A CA 1
ATOM 2799 C C . ALA A 1 364 ? 1.126 27.126 -13.648 1.00 50.81 364 ALA A C 1
ATOM 2801 O O . ALA A 1 364 ? 2.169 27.736 -13.854 1.00 50.81 364 ALA A O 1
ATOM 2802 N N . SER A 1 365 ? 0.722 26.826 -12.410 1.00 52.38 365 SER A N 1
ATOM 2803 C CA . SER A 1 365 ? 1.459 27.082 -11.172 1.00 52.38 365 SER A CA 1
ATOM 2804 C C . SER A 1 365 ? 2.493 26.010 -10.797 1.00 52.38 365 SER A C 1
ATOM 2806 O O . SER A 1 365 ? 3.168 26.155 -9.777 1.00 52.38 365 SER A O 1
ATOM 2808 N N . THR A 1 366 ? 2.636 24.928 -11.567 1.00 48.66 366 THR A N 1
ATOM 2809 C CA . THR A 1 366 ? 3.607 23.868 -11.258 1.00 48.66 366 THR A CA 1
ATOM 2810 C C . THR A 1 366 ? 5.001 24.313 -11.677 1.00 48.66 366 THR A C 1
ATOM 2812 O O . THR A 1 366 ? 5.366 24.259 -12.850 1.00 48.66 366 THR A O 1
ATOM 2815 N N . VAL A 1 367 ? 5.799 24.741 -10.703 1.00 51.69 367 VAL A N 1
ATOM 2816 C CA . VAL A 1 367 ? 7.202 25.093 -10.924 1.00 51.69 367 VAL A CA 1
ATOM 2817 C C . VAL A 1 367 ? 8.057 23.842 -10.739 1.00 51.69 367 VAL A C 1
ATOM 2819 O O . VAL A 1 367 ? 8.210 23.321 -9.633 1.00 51.69 367 VAL A O 1
ATOM 2822 N N . HIS A 1 368 ? 8.614 23.332 -11.834 1.00 50.50 368 HIS A N 1
ATOM 2823 C CA . HIS A 1 368 ? 9.575 22.236 -11.786 1.00 50.50 368 HIS A CA 1
ATOM 2824 C C . HIS A 1 368 ? 10.955 22.780 -11.404 1.00 50.50 368 HIS A C 1
ATOM 2826 O O . HIS A 1 368 ? 11.632 23.409 -12.213 1.00 50.50 368 HIS A O 1
ATOM 2832 N N . HIS A 1 369 ? 11.396 22.516 -10.176 1.00 53.91 369 HIS A N 1
ATOM 2833 C CA . HIS A 1 369 ? 12.767 22.802 -9.757 1.00 53.91 369 HIS A CA 1
ATOM 2834 C C . HIS A 1 369 ? 13.652 21.588 -10.049 1.00 53.91 369 HIS A C 1
ATOM 2836 O O . HIS A 1 369 ? 13.543 20.554 -9.391 1.00 53.91 369 HIS A O 1
ATOM 2842 N N . CYS A 1 370 ? 14.519 21.700 -11.055 1.00 52.56 370 CYS A N 1
ATOM 2843 C CA . CYS A 1 370 ? 15.531 20.690 -11.346 1.00 52.56 370 CYS A CA 1
ATOM 2844 C C . CYS A 1 370 ? 16.852 21.112 -10.695 1.00 52.56 370 CYS A C 1
ATOM 2846 O O . CYS A 1 370 ? 17.482 22.081 -11.125 1.00 52.56 370 CYS A O 1
ATOM 2848 N N . LEU A 1 371 ? 17.244 20.399 -9.639 1.00 65.56 371 LEU A N 1
ATOM 2849 C CA . LEU A 1 371 ? 18.488 20.639 -8.914 1.00 65.56 371 LEU A CA 1
ATOM 2850 C C . LEU A 1 371 ? 19.565 19.678 -9.418 1.00 65.56 371 LEU A C 1
ATOM 2852 O O . LEU A 1 371 ? 19.362 18.465 -9.437 1.00 65.56 371 LEU A O 1
ATOM 2856 N N . VAL A 1 372 ? 20.713 20.227 -9.803 1.00 59.88 372 VAL A N 1
ATOM 2857 C CA . VAL A 1 372 ? 21.941 19.474 -10.056 1.00 59.88 372 VAL A CA 1
ATOM 2858 C C . VAL A 1 372 ? 22.796 19.567 -8.805 1.00 59.88 372 VAL A C 1
ATOM 2860 O O . VAL A 1 372 ? 23.076 20.666 -8.322 1.00 59.88 372 VAL A O 1
ATOM 2863 N N . ILE A 1 373 ? 23.192 18.408 -8.292 1.00 67.62 373 ILE A N 1
ATOM 2864 C CA . ILE A 1 373 ? 24.129 18.291 -7.180 1.00 67.62 373 ILE A CA 1
ATOM 2865 C C . ILE A 1 373 ? 25.473 17.898 -7.793 1.00 67.62 373 ILE A C 1
ATOM 2867 O O . ILE A 1 373 ? 25.631 16.773 -8.264 1.00 67.62 373 ILE A O 1
ATOM 2871 N N . GLU A 1 374 ? 26.407 18.845 -7.843 1.00 52.31 374 GLU A N 1
ATOM 2872 C CA . GLU A 1 374 ? 27.802 18.603 -8.226 1.00 52.31 374 GLU A CA 1
ATOM 2873 C C . GLU A 1 374 ? 28.640 18.500 -6.946 1.00 52.31 374 GLU A C 1
ATOM 2875 O O . GLU A 1 374 ? 28.661 19.443 -6.151 1.00 52.31 374 GLU A O 1
ATOM 2880 N N . ASN A 1 375 ? 29.281 17.337 -6.756 1.00 47.47 375 ASN A N 1
ATOM 2881 C CA . ASN A 1 375 ? 30.267 17.003 -5.717 1.00 47.47 375 ASN A CA 1
ATOM 2882 C C . ASN A 1 375 ? 30.092 17.782 -4.403 1.00 47.47 375 ASN A C 1
ATOM 2884 O O . ASN A 1 375 ? 30.819 18.742 -4.161 1.00 47.47 375 ASN A O 1
ATOM 2888 N N . ASP A 1 376 ? 29.100 17.378 -3.600 1.00 58.12 376 ASP A N 1
ATOM 2889 C CA . ASP A 1 376 ? 28.820 17.717 -2.189 1.00 58.12 376 ASP A CA 1
ATOM 2890 C C . ASP A 1 376 ? 28.884 19.190 -1.734 1.00 58.12 376 ASP A C 1
ATOM 2892 O O . ASP A 1 376 ? 28.646 19.489 -0.564 1.00 58.12 376 ASP A O 1
ATOM 2896 N N . ARG A 1 377 ? 29.154 20.143 -2.629 1.00 45.16 377 ARG A N 1
ATOM 2897 C CA . ARG A 1 377 ? 29.375 21.557 -2.288 1.00 45.16 377 ARG A CA 1
ATOM 2898 C C . ARG A 1 377 ? 28.611 22.532 -3.172 1.00 45.16 377 ARG A C 1
ATOM 2900 O O . ARG A 1 377 ? 28.559 23.714 -2.843 1.00 45.16 377 ARG A O 1
ATOM 2907 N N . ALA A 1 378 ? 27.980 22.069 -4.251 1.00 50.88 378 ALA A N 1
ATOM 2908 C CA . ALA A 1 378 ? 27.194 22.933 -5.121 1.00 50.88 378 ALA A CA 1
ATOM 2909 C C . ALA A 1 378 ? 25.837 22.309 -5.466 1.00 50.88 378 ALA A C 1
ATOM 2911 O O . ALA A 1 378 ? 25.734 21.393 -6.281 1.00 50.88 378 ALA A O 1
ATOM 2912 N N . ILE A 1 379 ? 24.773 22.861 -4.874 1.00 73.56 379 ILE A N 1
ATOM 2913 C CA . ILE A 1 379 ? 23.406 22.693 -5.371 1.00 73.56 379 ILE A CA 1
ATOM 2914 C C . ILE A 1 379 ? 23.136 23.870 -6.303 1.00 73.56 379 ILE A C 1
ATOM 2916 O O . ILE A 1 379 ? 23.114 25.022 -5.866 1.00 73.56 379 ILE A O 1
ATOM 2920 N N . ARG A 1 380 ? 22.920 23.596 -7.589 1.00 70.00 380 ARG A N 1
ATOM 2921 C CA . ARG A 1 380 ? 22.528 24.625 -8.560 1.00 70.00 380 ARG A CA 1
ATOM 2922 C C . ARG A 1 380 ? 21.296 24.196 -9.340 1.00 70.00 380 ARG A C 1
ATOM 2924 O O . ARG A 1 380 ? 21.133 23.021 -9.652 1.00 70.00 380 ARG A O 1
ATOM 2931 N N . ASN A 1 381 ? 20.443 25.155 -9.699 1.00 69.31 381 ASN A N 1
ATOM 2932 C CA . ASN A 1 381 ? 19.401 24.897 -10.692 1.00 69.31 381 ASN A CA 1
ATOM 2933 C C . ASN A 1 381 ? 20.061 24.535 -12.031 1.00 69.31 381 ASN A C 1
ATOM 2935 O O . ASN A 1 381 ? 21.090 25.117 -12.401 1.00 69.31 381 ASN A O 1
ATOM 2939 N N . LEU A 1 382 ? 19.467 23.585 -12.755 1.00 64.12 382 LEU A N 1
ATOM 2940 C CA . LEU A 1 382 ? 19.845 23.277 -14.132 1.00 64.12 382 LEU A CA 1
ATOM 2941 C C . LEU A 1 382 ? 19.687 24.566 -14.958 1.00 64.12 382 LEU A C 1
ATOM 2943 O O . LEU A 1 382 ? 18.573 25.034 -15.176 1.00 64.12 382 LEU A O 1
ATOM 2947 N N . ARG A 1 383 ? 20.802 25.196 -15.347 1.00 63.16 383 ARG A N 1
ATOM 2948 C CA . ARG A 1 383 ? 20.763 26.382 -16.210 1.00 63.16 383 ARG A CA 1
ATOM 2949 C C . ARG A 1 383 ? 20.441 25.915 -17.623 1.00 63.16 383 ARG A C 1
ATOM 2951 O O . ARG A 1 383 ? 21.114 25.013 -18.126 1.00 63.16 383 ARG A O 1
ATOM 2958 N N . GLU A 1 384 ? 19.440 26.523 -18.251 1.00 51.50 384 GLU A N 1
ATOM 2959 C CA . GLU A 1 384 ? 19.230 26.365 -19.686 1.00 51.50 384 GLU A CA 1
ATOM 2960 C C . GLU A 1 384 ? 20.504 26.799 -20.408 1.00 51.50 384 GLU A C 1
ATOM 2962 O O . GLU A 1 384 ? 21.147 27.791 -20.049 1.00 51.50 384 GLU A O 1
ATOM 2967 N N . LYS A 1 385 ? 20.927 25.990 -21.375 1.00 42.28 385 LYS A N 1
ATOM 2968 C CA . LYS A 1 385 ? 22.128 26.257 -22.153 1.00 42.28 385 LYS A CA 1
ATOM 2969 C C . LYS A 1 385 ? 21.814 27.460 -23.044 1.00 42.28 385 LYS A C 1
ATOM 2971 O O . LYS A 1 385 ? 21.198 27.304 -24.089 1.00 42.28 385 LYS A O 1
ATOM 2976 N N . CYS A 1 386 ? 22.171 28.656 -22.584 1.00 35.75 386 CYS A N 1
ATOM 2977 C CA . CYS A 1 386 ? 22.086 29.875 -23.377 1.00 35.75 386 CYS A CA 1
ATOM 2978 C C . CYS A 1 386 ? 23.104 29.731 -24.515 1.00 35.75 386 CYS A C 1
ATOM 2980 O O . CYS A 1 386 ? 24.312 29.709 -24.262 1.00 35.75 386 CYS A O 1
ATOM 2982 N N . GLU A 1 387 ? 22.624 29.522 -25.740 1.00 44.66 387 GLU A N 1
ATOM 2983 C CA . GLU A 1 387 ? 23.449 29.436 -26.947 1.00 44.66 387 GLU A CA 1
ATOM 2984 C C . GLU A 1 387 ? 23.969 30.823 -27.327 1.00 44.66 387 GLU A C 1
ATOM 2986 O O . GLU A 1 387 ? 23.551 31.382 -28.324 1.00 44.66 387 GLU A O 1
ATOM 2991 N N . ASP A 1 388 ? 24.874 31.390 -26.532 1.00 46.16 388 ASP A N 1
ATOM 2992 C CA . ASP A 1 388 ? 25.575 32.621 -26.897 1.00 46.16 388 ASP A CA 1
ATOM 2993 C C . ASP A 1 388 ? 26.986 32.632 -26.299 1.00 46.16 388 ASP A C 1
ATOM 2995 O O . ASP A 1 388 ? 27.245 33.201 -25.238 1.00 46.16 388 ASP A O 1
ATOM 2999 N N . SER A 1 389 ? 27.931 31.960 -26.966 1.00 37.94 389 SER A N 1
ATOM 3000 C CA . SER A 1 389 ? 29.323 32.436 -27.084 1.00 37.94 389 SER A CA 1
ATOM 3001 C C . SER A 1 389 ? 30.127 31.619 -28.115 1.00 37.94 389 SER A C 1
ATOM 3003 O O . SER A 1 389 ? 29.970 30.398 -28.197 1.00 37.94 389 SER A O 1
ATOM 3005 N N . PRO A 1 390 ? 30.998 32.272 -28.912 1.00 44.38 390 PRO A N 1
ATOM 3006 C CA . PRO A 1 390 ? 31.725 31.643 -30.009 1.00 44.38 390 PRO A CA 1
ATOM 3007 C C . PRO A 1 390 ? 33.026 30.947 -29.568 1.00 44.38 390 PRO A C 1
ATOM 3009 O O . PRO A 1 390 ? 33.755 31.430 -28.709 1.00 44.38 390 PRO A O 1
ATOM 3012 N N . GLN A 1 391 ? 33.284 29.813 -30.226 1.00 46.16 391 GLN A N 1
ATOM 3013 C CA . GLN A 1 391 ? 34.551 29.103 -30.472 1.00 46.16 391 GLN A CA 1
ATOM 3014 C C . GLN A 1 391 ? 35.788 29.439 -29.610 1.00 46.16 391 GLN A C 1
ATOM 3016 O O . GLN A 1 391 ? 36.448 30.455 -29.804 1.00 46.16 391 GLN A O 1
ATOM 3021 N N . ALA A 1 392 ? 36.233 28.447 -28.831 1.00 33.62 392 ALA A N 1
ATOM 3022 C CA . ALA A 1 392 ? 37.651 28.221 -28.554 1.00 33.62 392 ALA A CA 1
ATOM 3023 C C . ALA A 1 392 ? 37.991 26.745 -28.823 1.00 33.62 392 ALA A C 1
ATOM 3025 O O . ALA A 1 392 ? 37.460 25.826 -28.202 1.00 33.62 392 ALA A O 1
ATOM 3026 N N . SER A 1 393 ? 38.835 26.542 -29.828 1.00 42.28 393 SER A N 1
ATOM 3027 C CA . SER A 1 393 ? 39.348 25.274 -30.339 1.00 42.28 393 SER A CA 1
ATOM 3028 C C . SER A 1 393 ? 40.472 24.685 -29.479 1.00 42.28 393 SER A C 1
ATOM 3030 O O . SER A 1 393 ? 41.334 25.438 -29.041 1.00 42.28 393 SER A O 1
ATOM 3032 N N . SER A 1 394 ? 40.500 23.342 -29.397 1.00 42.28 394 SER A N 1
ATOM 3033 C CA . SER A 1 394 ? 41.650 22.424 -29.187 1.00 42.28 394 SER A CA 1
ATOM 3034 C C . SER A 1 394 ? 42.578 22.699 -27.988 1.00 42.28 394 SER A C 1
ATOM 3036 O O . SER A 1 394 ? 43.145 23.771 -27.844 1.00 42.28 394 SER A O 1
ATOM 3038 N N . THR A 1 395 ? 42.932 21.730 -27.143 1.00 34.03 395 THR A N 1
ATOM 3039 C CA . THR A 1 395 ? 43.865 20.623 -27.445 1.00 34.03 395 THR A CA 1
ATOM 3040 C C . THR A 1 395 ? 43.971 19.718 -26.199 1.00 34.03 395 THR A C 1
ATOM 3042 O O . THR A 1 395 ? 43.774 20.205 -25.090 1.00 34.03 395 THR A O 1
ATOM 3045 N N . ARG A 1 396 ? 44.407 18.462 -26.394 1.00 37.28 396 ARG A N 1
ATOM 3046 C CA . ARG A 1 396 ? 44.822 17.431 -25.410 1.00 37.28 396 ARG A CA 1
ATOM 3047 C C . ARG A 1 396 ? 43.756 16.449 -24.919 1.00 37.28 396 ARG A C 1
ATOM 3049 O O . ARG A 1 396 ? 43.406 16.383 -23.747 1.00 37.28 396 ARG A O 1
ATOM 3056 N N . GLU A 1 397 ? 43.402 15.550 -25.831 1.00 47.81 397 GLU A N 1
ATOM 3057 C CA . GLU A 1 397 ? 43.391 14.123 -25.507 1.00 47.81 397 GLU A CA 1
ATOM 3058 C C . GLU A 1 397 ? 44.840 13.621 -25.376 1.00 47.81 397 GLU A C 1
ATOM 3060 O O . GLU A 1 397 ? 45.671 13.955 -26.219 1.00 47.81 397 GLU A O 1
ATOM 3065 N N . GLN A 1 398 ? 45.088 12.825 -24.328 1.00 42.69 398 GLN A N 1
ATOM 3066 C CA . GLN A 1 398 ? 46.199 11.888 -24.055 1.00 42.69 398 GLN A CA 1
ATOM 3067 C C . GLN A 1 398 ? 46.773 12.119 -22.646 1.00 42.69 398 GLN A C 1
ATOM 3069 O O . GLN A 1 398 ? 47.625 12.977 -22.437 1.00 42.69 398 GLN A O 1
ATOM 3074 N N . GLY A 1 399 ? 46.275 11.335 -21.678 1.00 37.47 399 GLY A N 1
ATOM 3075 C CA . GLY A 1 399 ? 46.806 11.284 -20.306 1.00 37.47 399 GLY A CA 1
ATOM 3076 C C . GLY A 1 399 ? 45.849 10.824 -19.191 1.00 37.47 399 GLY A C 1
ATOM 3077 O O . GLY A 1 399 ? 46.226 10.890 -18.031 1.00 37.47 399 GLY A O 1
ATOM 3078 N N . ALA A 1 400 ? 44.623 10.370 -19.482 1.00 41.66 400 ALA A N 1
ATOM 3079 C CA . ALA A 1 400 ? 43.559 10.240 -18.467 1.00 41.66 400 ALA A CA 1
ATOM 3080 C C . ALA A 1 400 ? 43.341 8.833 -17.858 1.00 41.66 400 ALA A C 1
ATOM 3082 O O . ALA A 1 400 ? 42.286 8.593 -17.274 1.00 41.66 400 ALA A O 1
ATOM 3083 N N . ALA A 1 401 ? 44.284 7.894 -18.001 1.00 44.91 401 ALA A N 1
ATOM 3084 C CA . ALA A 1 401 ? 44.081 6.504 -17.561 1.00 44.91 401 ALA A CA 1
ATOM 3085 C C . ALA A 1 401 ? 44.960 6.042 -16.382 1.00 44.91 401 ALA A C 1
ATOM 3087 O O . ALA A 1 401 ? 44.741 4.942 -15.900 1.00 44.91 401 ALA A O 1
ATOM 3088 N N . LEU A 1 402 ? 45.922 6.846 -15.906 1.00 43.25 402 LEU A N 1
ATOM 3089 C CA . LEU A 1 402 ? 46.865 6.423 -14.850 1.00 43.25 402 LEU A CA 1
ATOM 3090 C C . LEU A 1 402 ? 46.919 7.335 -13.611 1.00 43.25 402 LEU A C 1
ATOM 3092 O O . LEU A 1 402 ? 47.570 6.978 -12.646 1.00 43.25 402 LEU A O 1
ATOM 3096 N N . VAL A 1 403 ? 46.208 8.469 -13.601 1.00 44.81 403 VAL A N 1
ATOM 3097 C CA . VAL A 1 403 ? 46.123 9.379 -12.430 1.00 44.81 403 VAL A CA 1
ATOM 3098 C C . VAL A 1 403 ? 44.846 9.136 -11.607 1.00 44.81 403 VAL A C 1
ATOM 3100 O O . VAL A 1 403 ? 44.689 9.635 -10.503 1.00 44.81 403 VAL A O 1
ATOM 3103 N N . ARG A 1 404 ? 43.919 8.324 -12.130 1.00 46.59 404 ARG A N 1
ATOM 3104 C CA . ARG A 1 404 ? 42.560 8.196 -11.588 1.00 46.59 404 ARG A CA 1
ATOM 3105 C C . ARG A 1 404 ? 42.426 7.246 -10.397 1.00 46.59 404 ARG A C 1
ATOM 3107 O O . ARG A 1 404 ? 41.423 7.335 -9.710 1.00 46.59 404 ARG A O 1
ATOM 3114 N N . GLU A 1 405 ? 43.401 6.368 -10.164 1.00 45.38 405 GLU A N 1
ATOM 3115 C CA . GLU A 1 405 ? 43.354 5.421 -9.039 1.00 45.38 405 GLU A CA 1
ATOM 3116 C C . GLU A 1 405 ? 43.985 6.007 -7.760 1.00 45.38 405 GLU A C 1
ATOM 3118 O O . GLU A 1 405 ? 43.495 5.730 -6.672 1.00 45.38 405 GLU A O 1
ATOM 3123 N N . GLU A 1 406 ? 44.981 6.899 -7.861 1.00 44.06 406 GLU A N 1
ATOM 3124 C CA . GLU A 1 406 ? 45.617 7.524 -6.681 1.00 44.06 406 GLU A CA 1
ATOM 3125 C C . GLU A 1 406 ? 44.808 8.712 -6.103 1.00 44.06 406 GLU A C 1
ATOM 3127 O O . GLU A 1 406 ? 44.850 8.975 -4.898 1.00 44.06 406 GLU A O 1
ATOM 3132 N N . GLU A 1 407 ? 44.019 9.415 -6.927 1.00 49.91 407 GLU A N 1
ATOM 3133 C CA . GLU A 1 407 ? 43.125 10.496 -6.463 1.00 49.91 407 GLU A CA 1
ATOM 3134 C C . GLU A 1 407 ? 41.834 9.972 -5.798 1.00 49.91 407 GLU A C 1
ATOM 3136 O O . GLU A 1 407 ? 41.244 10.663 -4.969 1.00 49.91 407 GLU A O 1
ATOM 3141 N N . GLU A 1 408 ? 41.393 8.751 -6.123 1.00 49.38 408 GLU A N 1
ATOM 3142 C CA . GLU A 1 408 ? 40.176 8.154 -5.548 1.00 49.38 408 GLU A CA 1
ATOM 3143 C C . GLU A 1 408 ? 40.449 7.577 -4.143 1.00 49.38 408 GLU A C 1
ATOM 3145 O O . GLU A 1 408 ? 39.645 7.755 -3.230 1.00 49.38 408 GLU A O 1
ATOM 3150 N N . GLU A 1 409 ? 41.641 7.009 -3.918 1.00 51.12 409 GLU A N 1
ATOM 3151 C CA . GLU A 1 409 ? 42.051 6.469 -2.610 1.00 51.12 409 GLU A CA 1
ATOM 3152 C C . GLU A 1 409 ? 42.335 7.568 -1.564 1.00 51.12 409 GLU A C 1
ATOM 3154 O O . GLU A 1 409 ? 42.077 7.393 -0.370 1.00 51.12 409 GLU A O 1
ATOM 3159 N N . THR A 1 410 ? 42.824 8.732 -2.004 1.00 54.47 410 THR A N 1
ATOM 3160 C CA . THR A 1 410 ? 43.066 9.891 -1.125 1.00 54.47 410 THR A CA 1
ATOM 3161 C C . THR A 1 410 ? 41.772 10.618 -0.754 1.00 54.47 410 THR A C 1
ATOM 3163 O O . THR A 1 410 ? 41.616 11.029 0.397 1.00 54.47 410 THR A O 1
ATOM 3166 N N . ALA A 1 411 ? 40.803 10.696 -1.673 1.00 58.72 411 ALA A N 1
ATOM 3167 C CA . ALA A 1 411 ? 39.484 11.265 -1.397 1.00 58.72 411 ALA A CA 1
ATOM 3168 C C . ALA A 1 411 ? 38.683 10.426 -0.384 1.00 58.72 411 ALA A C 1
ATOM 3170 O O . ALA A 1 411 ? 38.066 10.986 0.525 1.00 58.72 411 ALA A O 1
ATOM 3171 N N . ASP A 1 412 ? 38.739 9.095 -0.480 1.00 58.81 412 ASP A N 1
ATOM 3172 C CA . ASP A 1 412 ? 38.052 8.204 0.463 1.00 58.81 412 ASP A CA 1
ATOM 3173 C C . ASP A 1 412 ? 38.657 8.279 1.879 1.00 58.81 412 ASP A C 1
ATOM 3175 O O . ASP A 1 412 ? 37.924 8.283 2.875 1.00 58.81 412 ASP A O 1
ATOM 3179 N N . ALA A 1 413 ? 39.981 8.434 1.992 1.00 61.94 413 ALA A N 1
ATOM 3180 C CA . ALA A 1 413 ? 40.659 8.618 3.276 1.00 61.94 413 ALA A CA 1
ATOM 3181 C C . ALA A 1 413 ? 40.309 9.964 3.947 1.00 61.94 413 ALA A C 1
ATOM 3183 O O . ALA A 1 413 ? 40.099 10.020 5.164 1.00 61.94 413 ALA A O 1
ATOM 3184 N N . GLU A 1 414 ? 40.193 11.046 3.170 1.00 64.88 414 GLU A N 1
ATOM 3185 C CA . GLU A 1 414 ? 39.790 12.363 3.681 1.00 64.88 414 GLU A CA 1
ATOM 3186 C C . GLU A 1 414 ? 38.321 12.389 4.130 1.00 64.88 414 GLU A C 1
ATOM 3188 O O . GLU A 1 414 ? 38.005 12.930 5.195 1.00 64.88 414 GLU A O 1
ATOM 3193 N N . VAL A 1 415 ? 37.420 11.750 3.374 1.00 71.00 415 VAL A N 1
ATOM 3194 C CA . VAL A 1 415 ? 35.995 11.635 3.734 1.00 71.00 415 VAL A CA 1
ATOM 3195 C C . VAL A 1 415 ? 35.814 10.822 5.019 1.00 71.00 415 VAL A C 1
ATOM 3197 O O . VAL A 1 415 ? 34.989 11.181 5.866 1.00 71.00 415 VAL A O 1
ATOM 3200 N N . GLN A 1 416 ? 36.609 9.767 5.211 1.00 68.88 416 GLN A N 1
ATOM 3201 C CA . GLN A 1 416 ? 36.537 8.927 6.404 1.00 68.88 416 GLN A CA 1
ATOM 3202 C C . GLN A 1 416 ? 37.075 9.635 7.659 1.00 68.88 416 GLN A C 1
ATOM 3204 O O . GLN A 1 416 ? 36.424 9.590 8.705 1.00 68.88 416 GLN A O 1
ATOM 3209 N N . SER A 1 417 ? 38.182 10.374 7.535 1.00 80.25 417 SER A N 1
ATOM 3210 C CA . SER A 1 417 ? 38.721 11.229 8.606 1.00 80.25 417 SER A CA 1
ATOM 3211 C C . SER A 1 417 ? 37.718 12.312 9.035 1.00 80.25 417 SER A C 1
ATOM 3213 O O . SER A 1 417 ? 37.475 12.537 10.224 1.00 80.25 417 SER A O 1
ATOM 3215 N N . MET A 1 418 ? 37.040 12.936 8.066 1.00 74.88 418 MET A N 1
ATOM 3216 C CA . MET A 1 418 ? 36.037 13.966 8.342 1.00 74.88 418 MET A CA 1
ATOM 3217 C C . MET A 1 418 ? 34.775 13.393 9.015 1.00 74.88 418 MET A C 1
ATOM 3219 O O . MET A 1 418 ? 34.201 14.031 9.902 1.00 74.88 418 MET A O 1
ATOM 3223 N N . MET A 1 419 ? 34.351 12.176 8.650 1.00 74.69 419 MET A N 1
ATOM 3224 C CA . MET A 1 419 ? 33.239 11.489 9.321 1.00 74.69 419 MET A CA 1
ATOM 3225 C C . MET A 1 419 ? 33.559 11.116 10.775 1.00 74.69 419 MET A C 1
ATOM 3227 O O . MET A 1 419 ? 32.676 11.239 11.630 1.00 74.69 419 MET A O 1
ATOM 3231 N N . GLU A 1 420 ? 34.794 10.710 11.081 1.00 80.31 420 GLU A N 1
ATOM 3232 C CA . GLU A 1 420 ? 35.217 10.438 12.462 1.00 80.31 420 GLU A CA 1
ATOM 3233 C C . GLU A 1 420 ? 35.144 11.698 13.329 1.00 80.31 420 GLU A C 1
ATOM 3235 O O . GLU A 1 420 ? 34.514 11.665 14.392 1.00 80.31 420 GLU A O 1
ATOM 3240 N N . GLN A 1 421 ? 35.654 12.828 12.825 1.00 73.69 421 GLN A N 1
ATOM 3241 C CA . GLN A 1 421 ? 35.599 14.117 13.523 1.00 73.69 421 GLN A CA 1
ATOM 3242 C C . GLN A 1 421 ? 34.160 14.589 13.774 1.00 73.69 421 GLN A C 1
ATOM 3244 O O . GLN A 1 421 ? 33.835 15.055 14.867 1.00 73.69 421 GLN A O 1
ATOM 3249 N N . MET A 1 422 ? 33.257 14.428 12.800 1.00 70.62 422 MET A N 1
ATOM 3250 C CA . MET A 1 422 ? 31.845 14.780 12.989 1.00 70.62 422 MET A CA 1
ATOM 3251 C C . MET A 1 422 ? 31.142 13.876 14.011 1.00 70.62 422 MET A C 1
ATOM 3253 O O . MET A 1 422 ? 30.275 14.350 14.750 1.00 70.62 422 MET A O 1
ATOM 3257 N N . SER A 1 423 ? 31.514 12.594 14.084 1.00 74.81 423 SER A N 1
ATOM 3258 C CA . SER A 1 423 ? 30.961 11.675 15.085 1.00 74.81 423 SER A CA 1
ATOM 3259 C C . SER A 1 423 ? 31.439 12.015 16.500 1.00 74.81 423 SER A C 1
ATOM 3261 O O . SER A 1 423 ? 30.655 11.946 17.447 1.00 74.81 423 SER A O 1
ATOM 3263 N N . GLU A 1 424 ? 32.690 12.462 16.639 1.00 75.25 424 GLU A N 1
ATOM 3264 C CA . GLU A 1 424 ? 33.271 12.854 17.920 1.00 75.25 424 GLU A CA 1
ATOM 3265 C C . GLU A 1 424 ? 32.635 14.147 18.450 1.00 75.25 424 GLU A C 1
ATOM 3267 O O . GLU A 1 424 ? 32.243 14.219 19.618 1.00 75.25 424 GLU A O 1
ATOM 3272 N N . VAL A 1 425 ? 32.408 15.132 17.573 1.00 71.25 425 VAL A N 1
ATOM 3273 C CA . VAL A 1 425 ? 31.679 16.365 17.917 1.00 71.25 425 VAL A CA 1
ATOM 3274 C C . VAL A 1 425 ? 30.240 16.052 18.339 1.00 71.25 425 VAL A C 1
ATOM 3276 O O . VAL A 1 425 ? 29.778 16.552 19.365 1.00 71.25 425 VAL A O 1
ATOM 3279 N N . ALA A 1 426 ? 29.537 15.177 17.613 1.00 66.38 426 ALA A N 1
ATOM 3280 C CA . ALA A 1 426 ? 28.178 14.771 17.974 1.00 66.38 426 ALA A CA 1
ATOM 3281 C C . ALA A 1 426 ? 28.124 14.021 19.320 1.00 66.38 426 ALA A C 1
ATOM 3283 O O . ALA A 1 426 ? 27.211 14.242 20.117 1.00 66.38 426 ALA A O 1
ATOM 3284 N N . ALA A 1 427 ? 29.115 13.173 19.608 1.00 66.88 427 ALA A N 1
ATOM 3285 C CA . ALA A 1 427 ? 29.212 12.442 20.871 1.00 66.88 427 ALA A CA 1
ATOM 3286 C C . ALA A 1 427 ? 29.544 13.343 22.073 1.00 66.88 427 ALA A C 1
ATOM 3288 O O . ALA A 1 427 ? 29.200 12.996 23.207 1.00 66.88 427 ALA A O 1
ATOM 3289 N N . ASN A 1 428 ? 30.206 14.480 21.847 1.00 60.31 428 ASN A N 1
ATOM 3290 C CA . ASN A 1 428 ? 30.487 15.470 22.886 1.00 60.31 428 ASN A CA 1
ATOM 3291 C C . ASN A 1 428 ? 29.262 16.351 23.170 1.00 60.31 428 ASN A C 1
ATOM 3293 O O . ASN A 1 428 ? 28.920 16.538 24.332 1.00 60.31 428 ASN A O 1
ATOM 3297 N N . VAL A 1 429 ? 28.514 16.764 22.139 1.00 61.44 429 VAL A N 1
ATOM 3298 C CA . VAL A 1 429 ? 27.251 17.515 22.310 1.00 61.44 429 VAL A CA 1
ATOM 3299 C C . VAL A 1 429 ? 26.200 16.701 23.075 1.00 61.44 429 VAL A C 1
ATOM 3301 O O . VAL A 1 429 ? 25.456 17.251 23.877 1.00 61.44 429 VAL A O 1
ATOM 3304 N N . ILE A 1 430 ? 26.156 15.380 22.879 1.00 63.84 430 ILE A N 1
ATOM 3305 C CA . ILE A 1 430 ? 25.245 14.484 23.615 1.00 63.84 430 ILE A CA 1
ATOM 3306 C C . ILE A 1 430 ? 25.684 14.275 25.075 1.00 63.84 430 ILE A C 1
ATOM 3308 O O . ILE A 1 430 ? 24.860 13.906 25.901 1.00 63.84 430 ILE A O 1
ATOM 3312 N N . ARG A 1 431 ? 26.962 14.487 25.411 1.00 55.66 431 ARG A N 1
ATOM 3313 C CA . ARG A 1 431 ? 27.460 14.386 26.794 1.00 55.66 431 ARG A CA 1
ATOM 3314 C C . ARG A 1 431 ? 27.248 15.662 27.609 1.00 55.66 431 ARG A C 1
ATOM 3316 O O . ARG A 1 431 ? 27.292 15.590 28.833 1.00 55.66 431 ARG A O 1
ATOM 3323 N N . GLU A 1 432 ? 27.044 16.797 26.947 1.00 58.53 432 GLU A N 1
ATOM 3324 C CA . GLU A 1 432 ? 26.787 18.096 27.584 1.00 58.53 432 GLU A CA 1
ATOM 3325 C C . GLU A 1 432 ? 25.288 18.434 27.719 1.00 58.53 432 GLU A C 1
ATOM 3327 O O . GLU A 1 432 ? 24.946 19.430 28.359 1.00 58.53 432 GLU A O 1
ATOM 3332 N N . LEU A 1 433 ? 24.403 17.598 27.161 1.00 55.72 433 LEU A N 1
ATOM 3333 C CA . LEU A 1 433 ? 22.944 17.625 27.344 1.00 55.72 433 LEU A CA 1
ATOM 3334 C C . LEU A 1 433 ? 22.503 16.526 28.313 1.00 55.72 433 LEU A C 1
ATOM 3336 O O . LEU A 1 433 ? 21.572 16.797 29.106 1.00 55.72 433 LEU A O 1
#

Radius of gyration: 26.32 Å; chains: 1; bounding box: 79×68×70 Å

Secondary structure (DSSP, 8-state):
----------S-----TT--TTTTT--HHHHHHIIIII---S--HHHHHHHHHHHHT-S-EEEE--TTS-HHHHHHHHHHHHHHHHHHHHHHTT--HHHHHHHTTTSEEEE-SSHHHHHHHHHHHHHHHHHH-TTS-HHHHEEEE--SHHHHHHHHHHHHHH-S-SEEEE-HHHHHHHHSSTTSPPSS----HHHHHHHHHHHHHHTT-----THHHHTT-S--EEEETTHHHHH-PPPTT--HHHHHHHHHS--HHHHHHHHHHHHTTTTTTHHHHSPP----PPP-PPPTT-----GGG-TTSSSPPPP-------STTS-EEEEEESS--HHHHHHHHHHTSS-SSPEEEE---------TT-----EEEETTTEEEE-------------------SSSTTHHHHHHHHHHHHHHHHHHHHHHHHTT--

InterPro domains:
  IPR011545 DEAD/DEAH-box helicase domain [PF00270] (46-241)
  IPR014001 Helicase superfamily 1/2, ATP-binding domain [SM00487] (39-363)
  IPR027417 P-loop containing nucleoside triphosphate hydrolase [G3DSA:3.40.50.300] (15-346)
  IPR027417 P-loop containing nucleoside triphosphate hydrolase [SSF52540] (16-339)
  IPR050547 DEAD box ATP-dependent RNA helicases [PTHR47963] (20-391)

Sequence (433 aa):
MLRCALLVSRGRRLFSTGGGFAELGVEPELVRALERRFQIHTPNTMQQELLGQTLTASNHLLVRQETGSGKTFALSVGLLSLTLREHQALRSMGLDEAAALSTQQANSVVVVPNRELAFQIESWIGAMLAEAYPLLPRQKVVGRFVSGTPYESQQRGVLKRHGVPAIVVGTPRCLLELVYPDGSAPLIGVRASELMASLAERTREELMAGGLDAGGAESYRGVRRLVLDEIDGMLRLPNRHATERQIQLRRDKPKPGQVFVDRLLETLGATRISKTLRPPALPAAPPRQSNARGWQKPSDLALARGAPKPPRTECNVVGPHSLQIVALSATVNKDLRNWMVRRGWMTSRPLVIDNPSRSIDVPASTVHHCLVIENDRAIRNLREKCEDSPQASSTREQGAALVREEEEETADAEVQSMMEQMSEVAANVIREL